Protein AF-0000000070221608 (afdb_homodimer)

Structure (mmCIF, N/CA/C/O backbone):
data_AF-0000000070221608-model_v1
#
loop_
_entity.id
_entity.type
_entity.pdbx_description
1 polymer 'Cyclin-Y-like protein 1'
#
loop_
_atom_site.group_PDB
_atom_site.id
_atom_site.type_symbol
_atom_site.label_atom_id
_atom_site.label_alt_id
_atom_site.label_comp_id
_atom_site.label_asym_id
_atom_site.label_entity_id
_atom_site.label_seq_id
_atom_site.pdbx_PDB_ins_code
_atom_site.Cartn_x
_atom_site.C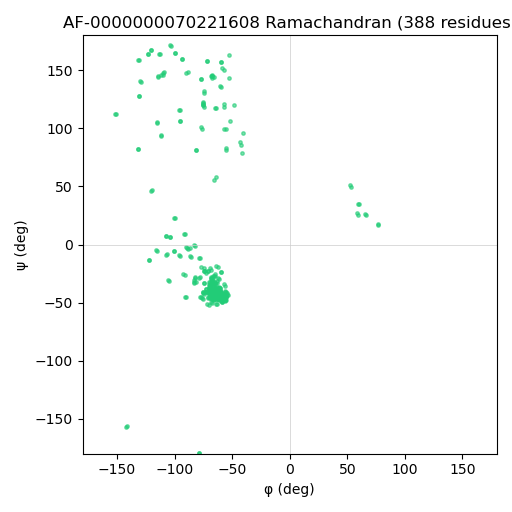artn_y
_atom_site.Cartn_z
_atom_site.occupancy
_atom_site.B_iso_or_equiv
_atom_site.auth_seq_id
_atom_site.auth_comp_id
_atom_site.auth_asym_id
_atom_site.auth_atom_id
_atom_site.pdbx_PDB_model_num
ATOM 1 N N . MET A 1 1 ? 26.203 -5.902 12.68 1 24.39 1 MET A N 1
ATOM 2 C CA . MET A 1 1 ? 25.406 -6.918 13.367 1 24.39 1 MET A CA 1
ATOM 3 C C . MET A 1 1 ? 23.922 -6.664 13.18 1 24.39 1 MET A C 1
ATOM 5 O O . MET A 1 1 ? 23.125 -7.605 13.109 1 24.39 1 MET A O 1
ATOM 9 N N . ILE A 1 2 ? 23.406 -5.32 13.18 1 31.11 2 ILE A N 1
ATOM 10 C CA . ILE A 1 2 ? 22.031 -4.82 13.047 1 31.11 2 ILE A CA 1
ATOM 11 C C . ILE A 1 2 ? 21.5 -5.133 11.656 1 31.11 2 ILE A C 1
ATOM 13 O O . ILE A 1 2 ? 20.344 -5.504 11.5 1 31.11 2 ILE A O 1
ATOM 17 N N . PHE A 1 3 ? 22.406 -5.137 10.742 1 37.12 3 PHE A N 1
ATOM 18 C CA . PHE A 1 3 ? 22.078 -5.375 9.336 1 37.12 3 PHE A CA 1
ATOM 19 C C . PHE A 1 3 ? 21.75 -6.844 9.102 1 37.12 3 PHE A C 1
ATOM 21 O O . PHE A 1 3 ? 20.875 -7.168 8.297 1 37.12 3 PHE A O 1
ATOM 28 N N . LEU A 1 4 ? 22.562 -7.613 9.766 1 38.62 4 LEU A N 1
ATOM 29 C CA . LEU A 1 4 ? 22.344 -9.047 9.602 1 38.62 4 LEU A CA 1
ATOM 30 C C . LEU A 1 4 ? 20.984 -9.461 10.117 1 38.62 4 LEU A C 1
ATOM 32 O O . LEU A 1 4 ? 20.312 -10.312 9.523 1 38.62 4 LEU A O 1
ATOM 36 N N . ASP A 1 5 ? 20.578 -8.867 11.195 1 39.81 5 ASP A N 1
ATOM 37 C CA . ASP A 1 5 ? 19.281 -9.172 11.789 1 39.81 5 ASP A CA 1
ATOM 38 C C . ASP A 1 5 ? 18.141 -8.703 10.891 1 39.81 5 ASP A C 1
ATOM 40 O O . ASP A 1 5 ? 17.109 -9.367 10.797 1 39.81 5 ASP A O 1
ATOM 44 N N . ASP A 1 6 ? 18.469 -7.676 10.156 1 44.25 6 ASP A N 1
ATOM 45 C CA . ASP A 1 6 ? 17.484 -7.117 9.242 1 44.25 6 ASP A CA 1
ATOM 46 C C . ASP A 1 6 ? 17.266 -8.039 8.039 1 44.25 6 ASP A C 1
ATOM 48 O O . ASP A 1 6 ? 16.125 -8.234 7.609 1 44.25 6 ASP A O 1
ATOM 52 N N . ILE A 1 7 ? 18.375 -8.625 7.602 1 46.06 7 ILE A N 1
ATOM 53 C CA . ILE A 1 7 ? 18.281 -9.547 6.473 1 46.06 7 ILE A CA 1
ATOM 54 C C . ILE A 1 7 ? 17.547 -10.812 6.895 1 46.06 7 ILE A C 1
ATOM 56 O O . ILE A 1 7 ? 16.703 -11.328 6.156 1 46.06 7 ILE A O 1
ATOM 60 N N . THR A 1 8 ? 17.969 -11.281 8.094 1 45.56 8 THR A N 1
ATOM 61 C CA . THR A 1 8 ? 17.328 -12.492 8.602 1 45.56 8 THR A CA 1
ATOM 62 C C . THR A 1 8 ? 15.828 -12.266 8.797 1 45.56 8 THR A C 1
ATOM 64 O O . THR A 1 8 ? 15.016 -13.133 8.469 1 45.56 8 THR A O 1
ATOM 67 N N . LEU A 1 9 ? 15.555 -11.125 9.258 1 52.03 9 LEU A N 1
ATOM 68 C CA . LEU A 1 9 ? 14.148 -10.805 9.461 1 52.03 9 LEU A CA 1
ATOM 69 C C . LEU A 1 9 ? 13.422 -10.648 8.125 1 52.03 9 LEU A C 1
ATOM 71 O O . LEU A 1 9 ? 12.289 -11.094 7.977 1 52.03 9 LEU A O 1
ATOM 75 N N . SER A 1 10 ? 14.234 -10.109 7.219 1 61.41 10 SER A N 1
ATOM 76 C CA . SER A 1 10 ? 13.641 -9.961 5.895 1 61.41 10 SER A CA 1
ATOM 77 C C . SER A 1 10 ? 13.422 -11.32 5.234 1 61.41 10 SER A C 1
ATOM 79 O O . SER A 1 10 ? 12.375 -11.555 4.621 1 61.41 10 SER A O 1
ATOM 81 N N . GLN A 1 11 ? 14.422 -12.18 5.422 1 66 11 GLN A N 1
ATOM 82 C CA . GLN A 1 11 ? 14.312 -13.516 4.836 1 66 11 GLN A CA 1
ATOM 83 C C . GLN A 1 11 ? 13.18 -14.305 5.484 1 66 11 GLN A C 1
ATOM 85 O O . GLN A 1 11 ? 12.461 -15.047 4.805 1 66 11 GLN A O 1
ATOM 90 N N . ALA A 1 12 ? 13.109 -14.117 6.719 1 66 12 ALA A N 1
ATOM 91 C CA . ALA A 1 12 ? 12.031 -14.797 7.426 1 66 12 ALA A CA 1
ATOM 92 C C . ALA A 1 12 ? 10.664 -14.297 6.949 1 66 12 ALA A C 1
ATOM 94 O O . ALA A 1 12 ? 9.742 -15.094 6.746 1 66 12 ALA A O 1
ATOM 95 N N . ASN A 1 13 ? 10.688 -13.086 6.715 1 77.5 13 ASN A N 1
ATOM 96 C CA . ASN A 1 13 ? 9.438 -12.508 6.238 1 77.5 13 ASN A CA 1
ATOM 97 C C . ASN A 1 13 ? 9.078 -13.016 4.84 1 77.5 13 ASN A C 1
ATOM 99 O O . ASN A 1 13 ? 7.91 -13.258 4.543 1 77.5 13 ASN A O 1
ATOM 103 N N . ASP A 1 14 ? 10.172 -13.266 4.125 1 82.44 14 ASP A N 1
ATOM 104 C CA . ASP A 1 14 ? 9.953 -13.75 2.766 1 82.44 14 ASP A CA 1
ATOM 105 C C . ASP A 1 14 ? 9.414 -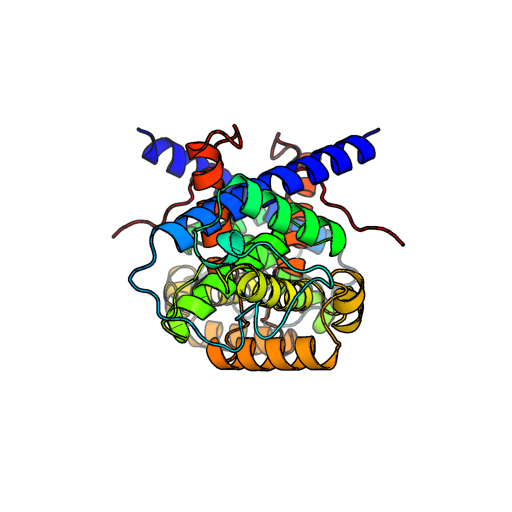15.18 2.77 1 82.44 14 ASP A C 1
ATOM 107 O O . ASP A 1 14 ? 8.531 -15.516 1.981 1 82.44 14 ASP A O 1
ATOM 111 N N . ARG A 1 15 ? 9.961 -16.016 3.65 1 86.38 15 ARG A N 1
ATOM 112 C CA . ARG A 1 15 ? 9.523 -17.391 3.744 1 86.38 15 ARG A CA 1
ATOM 113 C C . ARG A 1 15 ? 8.078 -17.484 4.234 1 86.38 15 ARG A C 1
ATOM 115 O O . ARG A 1 15 ? 7.285 -18.266 3.713 1 86.38 15 ARG A O 1
ATOM 122 N N . ILE A 1 16 ? 7.805 -16.688 5.156 1 87.69 16 ILE A N 1
ATOM 123 C CA . ILE A 1 16 ? 6.457 -16.656 5.715 1 87.69 16 ILE A CA 1
ATOM 124 C C . ILE A 1 16 ? 5.465 -16.203 4.652 1 87.69 16 ILE A C 1
ATOM 126 O O . ILE A 1 16 ? 4.375 -16.766 4.523 1 87.69 16 ILE A O 1
ATOM 130 N N . THR A 1 17 ? 5.879 -15.25 3.934 1 90.69 17 THR A N 1
ATOM 131 C CA . THR A 1 17 ? 5.027 -14.719 2.875 1 90.69 17 THR A CA 1
ATOM 132 C C . THR A 1 17 ? 4.762 -15.781 1.812 1 90.69 17 THR A C 1
ATOM 134 O O . THR A 1 17 ? 3.621 -15.961 1.38 1 90.69 17 THR A O 1
ATOM 137 N N . ALA A 1 18 ? 5.828 -16.438 1.413 1 94.56 18 ALA A N 1
ATOM 138 C CA . ALA A 1 18 ? 5.668 -17.484 0.411 1 94.56 18 ALA A CA 1
ATOM 139 C C . ALA A 1 18 ? 4.73 -18.594 0.908 1 94.56 18 ALA A C 1
ATOM 141 O O . ALA A 1 18 ? 3.9 -19.094 0.149 1 94.56 18 ALA A O 1
ATOM 142 N N . GLU A 1 19 ? 4.906 -18.891 2.131 1 94.25 19 GLU A N 1
ATOM 143 C CA . GLU A 1 19 ? 4.047 -19.906 2.73 1 94.25 19 GLU A CA 1
ATOM 144 C C . GLU A 1 19 ? 2.588 -19.453 2.74 1 94.25 19 GLU A C 1
ATOM 146 O O . GLU A 1 19 ? 1.693 -20.234 2.383 1 94.25 19 GLU A O 1
ATOM 151 N N . CYS A 1 20 ? 2.371 -18.281 3.107 1 94 20 CYS A N 1
ATOM 152 C CA . CYS A 1 20 ? 1.01 -17.766 3.182 1 94 20 CYS A CA 1
ATOM 153 C C . CYS A 1 20 ? 0.378 -17.688 1.797 1 94 20 CYS A C 1
ATOM 155 O O . CYS A 1 20 ? -0.783 -18.062 1.619 1 94 20 CYS A O 1
ATOM 157 N N . VAL A 1 21 ? 1.137 -17.234 0.879 1 96.62 21 VAL A N 1
ATOM 158 C CA . VAL A 1 21 ? 0.638 -17.125 -0.489 1 96.62 21 VAL A CA 1
ATOM 159 C C . VAL A 1 21 ? 0.315 -18.531 -1.021 1 96.62 21 VAL A C 1
ATOM 161 O O . VAL A 1 21 ? -0.694 -18.719 -1.704 1 96.62 21 VAL A O 1
ATOM 164 N N . SER A 1 22 ? 1.187 -19.5 -0.714 1 97.44 22 SER A N 1
ATOM 165 C CA . SER A 1 22 ? 0.958 -20.875 -1.176 1 97.44 22 SER A CA 1
ATOM 166 C C . SER A 1 22 ? -0.312 -21.453 -0.567 1 97.44 22 SER A C 1
ATOM 168 O O . SER A 1 22 ? -1.049 -22.188 -1.235 1 97.44 22 SER A O 1
ATOM 170 N N . ILE A 1 23 ? -0.532 -21.141 0.66 1 96.19 23 ILE A N 1
ATOM 171 C CA . ILE A 1 23 ? -1.744 -21.609 1.321 1 96.19 23 ILE A CA 1
ATOM 172 C C . ILE A 1 23 ? -2.969 -20.969 0.664 1 96.19 23 ILE A C 1
ATOM 174 O O . ILE A 1 23 ? -3.959 -21.656 0.395 1 96.19 23 ILE A O 1
ATOM 178 N N . ALA A 1 24 ? -2.896 -19.703 0.476 1 96.38 24 ALA A N 1
ATOM 179 C CA . ALA A 1 24 ? -3.994 -19 -0.193 1 96.38 24 ALA A CA 1
ATOM 180 C C . ALA A 1 24 ? -4.285 -19.625 -1.556 1 96.38 24 ALA A C 1
ATOM 182 O O . ALA A 1 24 ? -5.445 -19.859 -1.9 1 96.38 24 ALA A O 1
ATOM 183 N N . LEU A 1 25 ? -3.246 -19.891 -2.309 1 97.62 25 LEU A N 1
ATOM 184 C CA . LEU A 1 25 ? -3.393 -20.484 -3.637 1 97.62 25 LEU A CA 1
ATOM 185 C C . LEU A 1 25 ? -3.965 -21.891 -3.551 1 97.62 25 LEU A C 1
ATOM 187 O O . LEU A 1 25 ? -4.789 -22.281 -4.379 1 97.62 25 LEU A O 1
ATOM 191 N N . TYR A 1 26 ? -3.477 -22.609 -2.604 1 97.12 26 TYR A N 1
ATOM 192 C CA . TYR A 1 26 ? -3.975 -23.969 -2.393 1 97.12 26 TYR A CA 1
ATOM 193 C C . TYR A 1 26 ? -5.488 -23.969 -2.225 1 97.12 26 TYR A C 1
ATOM 195 O O . TYR A 1 26 ? -6.184 -24.781 -2.844 1 97.12 26 TYR A O 1
ATOM 203 N N . TYR A 1 27 ? -5.957 -23.047 -1.483 1 94.94 27 TYR A N 1
ATOM 204 C CA . TYR A 1 27 ? -7.395 -23 -1.224 1 94.94 27 TYR A CA 1
ATOM 205 C C . TYR A 1 27 ? -8.148 -22.484 -2.443 1 94.94 27 TYR A C 1
ATOM 207 O O . TYR A 1 27 ? -9.281 -22.891 -2.695 1 94.94 27 TYR A O 1
ATOM 215 N N . LEU A 1 28 ? -7.578 -21.609 -3.189 1 95.38 28 LEU A N 1
ATOM 216 C CA . LEU A 1 28 ? -8.195 -21.141 -4.426 1 95.38 28 LEU A CA 1
ATOM 217 C C . LEU A 1 28 ? -8.367 -22.281 -5.414 1 95.38 28 LEU A C 1
ATOM 219 O O . LEU A 1 28 ? -9.383 -22.359 -6.113 1 95.38 28 LEU A O 1
ATOM 223 N N . ILE A 1 29 ? -7.371 -23.156 -5.488 1 96.44 29 ILE A N 1
ATOM 224 C CA . ILE A 1 29 ? -7.406 -24.297 -6.398 1 96.44 29 ILE A CA 1
ATOM 225 C C . ILE A 1 29 ? -8.422 -25.312 -5.898 1 96.44 29 ILE A C 1
ATOM 227 O O . ILE A 1 29 ? -9.273 -25.781 -6.664 1 96.44 29 ILE A O 1
ATOM 231 N N . LYS A 1 30 ? -8.352 -25.562 -4.625 1 94.94 30 LYS A N 1
ATOM 232 C CA . LYS A 1 30 ? -9.164 -26.625 -4.027 1 94.94 30 LYS A CA 1
ATOM 233 C C . LYS A 1 30 ? -10.648 -26.25 -4.027 1 94.94 30 LYS A C 1
ATOM 235 O O . LYS A 1 30 ? -11.508 -27.109 -4.207 1 94.94 30 LYS A O 1
ATOM 240 N N . ASN A 1 31 ? -10.93 -24.969 -3.895 1 93.06 31 ASN A N 1
ATOM 241 C CA . ASN A 1 31 ? -12.305 -24.531 -3.738 1 93.06 31 ASN A CA 1
ATOM 242 C C . ASN A 1 31 ? -12.883 -24 -5.051 1 93.06 31 ASN A C 1
ATOM 244 O O . ASN A 1 31 ? -13.891 -23.297 -5.055 1 93.06 31 ASN A O 1
ATOM 248 N N . ARG A 1 32 ? -12.289 -24.438 -6.129 1 92 32 ARG A N 1
ATOM 249 C CA . ARG A 1 32 ? -12.781 -23.922 -7.406 1 92 32 ARG A CA 1
ATOM 250 C C . ARG A 1 32 ? -14.195 -24.422 -7.68 1 92 32 ARG A C 1
ATOM 252 O O . ARG A 1 32 ? -14.578 -25.516 -7.254 1 92 32 ARG A O 1
ATOM 259 N N . ASP A 1 33 ? -14.961 -23.594 -8.297 1 86.75 33 ASP A N 1
ATOM 260 C CA . ASP A 1 33 ? -16.375 -23.844 -8.555 1 86.75 33 ASP A CA 1
ATOM 261 C C . ASP A 1 33 ? -16.547 -24.922 -9.625 1 86.75 33 ASP A C 1
ATOM 263 O O . ASP A 1 33 ? -17.406 -25.812 -9.484 1 86.75 33 ASP A O 1
ATOM 267 N N . ALA A 1 34 ? -15.883 -24.734 -10.719 1 87.69 34 ALA A N 1
ATOM 268 C CA . ALA A 1 34 ? -15.953 -25.625 -11.875 1 87.69 34 ALA A CA 1
ATOM 269 C C . ALA A 1 34 ? -14.586 -25.766 -12.539 1 87.69 34 ALA A C 1
ATOM 271 O O . ALA A 1 34 ? -13.555 -25.719 -11.867 1 87.69 34 ALA A O 1
ATOM 272 N N . ASN A 1 35 ? -14.398 -26.062 -13.602 1 89.5 35 ASN A N 1
ATOM 273 C CA . ASN A 1 35 ? -13.18 -26.172 -14.398 1 89.5 35 ASN A CA 1
ATOM 274 C C . ASN A 1 35 ? -13.195 -25.25 -15.602 1 89.5 35 ASN A C 1
ATOM 276 O O . ASN A 1 35 ? -12.945 -25.672 -16.734 1 89.5 35 ASN A O 1
ATOM 280 N N . ARG A 1 36 ? -13.609 -23.984 -15.234 1 94.69 36 ARG A N 1
ATOM 281 C CA . ARG A 1 36 ? -13.539 -22.969 -16.266 1 94.69 36 ARG A CA 1
ATOM 282 C C . ARG A 1 36 ? -12.109 -22.484 -16.469 1 94.69 36 ARG A C 1
ATOM 284 O O . ARG A 1 36 ? -11.602 -21.672 -15.695 1 94.69 36 ARG A O 1
ATOM 291 N N . CYS A 1 37 ? -11.461 -22.969 -17.5 1 93.19 37 CYS A N 1
ATOM 292 C CA . CYS A 1 37 ? -10.047 -22.656 -17.688 1 93.19 37 CYS A CA 1
ATOM 293 C C . CYS A 1 37 ? -9.781 -22.203 -19.109 1 93.19 37 CYS A C 1
ATOM 295 O O . CYS A 1 37 ? -10.562 -22.484 -20.016 1 93.19 37 CYS A O 1
ATOM 297 N N . LEU A 1 38 ? -8.719 -21.516 -19.266 1 96 38 LEU A N 1
ATOM 298 C CA . LEU A 1 38 ? -8.359 -20.953 -20.562 1 96 38 LEU A CA 1
ATOM 299 C C . LEU A 1 38 ? -7.078 -21.594 -21.094 1 96 38 LEU A C 1
ATOM 301 O O . LEU A 1 38 ? -6.129 -21.812 -20.328 1 96 38 LEU A O 1
ATOM 305 N N . ASP A 1 39 ? -6.945 -21.812 -22.375 1 95.25 39 ASP A N 1
ATOM 306 C CA . ASP A 1 39 ? -5.844 -22.531 -22.984 1 95.25 39 ASP A CA 1
ATOM 307 C C . ASP A 1 39 ? -4.559 -21.703 -22.969 1 95.25 39 ASP A C 1
ATOM 309 O O . ASP A 1 39 ? -3.459 -22.266 -23.031 1 95.25 39 ASP A O 1
ATOM 313 N N . ILE A 1 40 ? -4.707 -20.469 -22.906 1 95.88 40 ILE A N 1
ATOM 314 C CA . ILE A 1 40 ? -3.525 -19.609 -22.906 1 95.88 40 ILE A CA 1
ATOM 315 C C . ILE A 1 40 ? -2.676 -19.906 -21.672 1 95.88 40 ILE A C 1
ATOM 317 O O . ILE A 1 40 ? -1.471 -19.641 -21.656 1 95.88 40 ILE A O 1
ATOM 321 N N . PHE A 1 41 ? -3.244 -20.516 -20.672 1 97 41 PHE A N 1
ATOM 322 C CA . PHE A 1 41 ? -2.523 -20.812 -19.438 1 97 41 PHE A CA 1
ATOM 323 C C . PHE A 1 41 ? -2.221 -22.297 -19.328 1 97 41 PHE A C 1
ATOM 325 O O . PHE A 1 41 ? -1.737 -22.766 -18.297 1 97 41 PHE A O 1
ATOM 332 N N . ASP A 1 42 ? -2.488 -23.047 -20.375 1 95.88 42 ASP A N 1
ATOM 333 C CA . ASP A 1 42 ? -2.248 -24.484 -20.375 1 95.88 42 ASP A CA 1
ATOM 334 C C . ASP A 1 42 ? -0.76 -24.781 -20.516 1 95.88 42 ASP A C 1
ATOM 336 O O . ASP A 1 42 ? -0.155 -24.5 -21.547 1 95.88 42 ASP A O 1
ATOM 340 N N . GLU A 1 43 ? -0.253 -25.438 -19.547 1 95.44 43 GLU A N 1
ATOM 341 C CA . GLU A 1 43 ? 1.184 -25.688 -19.531 1 95.44 43 GLU A CA 1
ATOM 342 C C . GLU A 1 43 ? 1.552 -26.812 -20.5 1 95.44 43 GLU A C 1
ATOM 344 O O . GLU A 1 43 ? 2.719 -26.953 -20.875 1 95.44 43 GLU A O 1
ATOM 349 N N . GLN A 1 44 ? 0.626 -27.594 -20.859 1 93.31 44 GLN A N 1
ATOM 350 C CA . GLN A 1 44 ? 0.886 -28.594 -21.891 1 93.31 44 GLN A CA 1
ATOM 351 C C . GLN A 1 44 ? 1.061 -27.938 -23.25 1 93.31 44 GLN A C 1
ATOM 353 O O . GLN A 1 44 ? 1.846 -28.422 -24.078 1 93.31 44 GLN A O 1
ATOM 358 N N . LEU A 1 45 ? 0.312 -26.891 -23.5 1 93.94 45 LEU A N 1
ATOM 359 C CA . LEU A 1 45 ? 0.4 -26.141 -24.75 1 93.94 45 LEU A CA 1
ATOM 360 C C . LEU A 1 45 ? 1.561 -25.156 -24.719 1 93.94 45 LEU A C 1
ATOM 362 O O . LEU A 1 45 ? 2.162 -24.859 -25.75 1 93.94 45 LEU A O 1
ATOM 366 N N . HIS A 1 46 ? 1.845 -24.641 -23.484 1 95.38 46 HIS A N 1
ATOM 367 C CA . HIS A 1 46 ? 2.891 -23.641 -23.266 1 95.38 46 HIS A CA 1
ATOM 368 C C . HIS A 1 46 ? 3.781 -24.031 -22.094 1 95.38 46 HIS A C 1
ATOM 370 O O . HIS A 1 46 ? 3.656 -23.469 -21 1 95.38 46 HIS A O 1
ATOM 376 N N . PRO A 1 47 ? 4.715 -24.875 -22.359 1 95.06 47 PRO A N 1
ATOM 377 C CA . PRO A 1 47 ? 5.512 -25.438 -21.266 1 95.06 47 PRO A CA 1
ATOM 378 C C . PRO A 1 47 ? 6.41 -24.391 -20.594 1 95.06 47 PRO A C 1
ATOM 380 O O . PRO A 1 47 ? 6.98 -23.547 -21.281 1 95.06 47 PRO A O 1
ATOM 383 N N . LEU A 1 48 ? 6.609 -24.531 -19.266 1 95.94 48 LEU A N 1
ATOM 384 C CA . LEU A 1 48 ? 7.504 -23.656 -18.516 1 95.94 48 LEU A CA 1
ATOM 385 C C . LEU A 1 48 ? 8.906 -24.25 -18.438 1 95.94 48 LEU A C 1
ATOM 387 O O . LEU A 1 48 ? 9.883 -23.516 -18.25 1 95.94 48 LEU A O 1
ATOM 391 N N . THR A 1 49 ? 8.992 -25.516 -18.547 1 92.69 49 THR A N 1
ATOM 392 C CA . THR A 1 49 ? 10.273 -26.219 -18.484 1 92.69 49 THR A CA 1
ATOM 393 C C . THR A 1 49 ? 10.492 -27.047 -19.75 1 92.69 49 THR A C 1
ATOM 395 O O . THR A 1 49 ? 9.539 -27.391 -20.453 1 92.69 49 THR A O 1
ATOM 398 N N . ARG A 1 50 ? 11.727 -27.453 -19.969 1 91.19 50 ARG A N 1
ATOM 399 C CA . ARG A 1 50 ? 12.062 -28.25 -21.141 1 91.19 50 ARG A CA 1
ATOM 400 C C . ARG A 1 50 ? 11.742 -29.734 -20.906 1 91.19 50 ARG A C 1
ATOM 402 O O . ARG A 1 50 ? 11.406 -30.453 -21.844 1 91.19 50 ARG A O 1
ATOM 409 N N . GLU A 1 51 ? 11.828 -30 -19.672 1 87.69 51 GLU A N 1
ATOM 410 C CA . GLU A 1 51 ? 11.57 -31.391 -19.344 1 87.69 51 GLU A CA 1
ATOM 411 C C . GLU A 1 51 ? 10.07 -31.703 -19.359 1 87.69 51 GLU A C 1
ATOM 413 O O . GLU A 1 51 ? 9.258 -30.875 -18.938 1 87.69 51 GLU A O 1
ATOM 418 N N . LYS A 1 52 ? 9.773 -32.906 -19.844 1 83.75 52 LYS A N 1
ATOM 419 C CA . LYS A 1 52 ? 8.375 -33.344 -19.828 1 83.75 52 LYS A CA 1
ATOM 420 C C . LYS A 1 52 ? 7.93 -33.719 -18.422 1 83.75 52 LYS A C 1
ATOM 422 O O . LYS A 1 52 ? 8.625 -34.438 -17.719 1 83.75 52 LYS A O 1
ATOM 427 N N . LEU A 1 53 ? 6.809 -33.156 -18.078 1 83.75 53 LEU A N 1
ATOM 428 C CA . LEU A 1 53 ? 6.25 -33.469 -16.766 1 83.75 53 LEU A CA 1
ATOM 429 C C . LEU A 1 53 ? 5.348 -34.688 -16.828 1 83.75 53 LEU A C 1
ATOM 431 O O . LEU A 1 53 ? 4.738 -34.969 -17.859 1 83.75 53 LEU A O 1
ATOM 435 N N . PRO A 1 54 ? 5.387 -35.344 -15.711 1 85 54 PRO A N 1
ATOM 436 C CA . PRO A 1 54 ? 4.465 -36.5 -15.656 1 85 54 PRO A CA 1
ATOM 437 C C . PRO A 1 54 ? 3.01 -36.094 -15.867 1 85 54 PRO A C 1
ATOM 439 O O . PRO A 1 54 ? 2.617 -34.969 -15.492 1 85 54 PRO A O 1
ATOM 442 N N . GLU A 1 55 ? 2.246 -37.031 -16.406 1 84 55 GLU A N 1
ATOM 443 C CA . GLU A 1 55 ? 0.846 -36.75 -16.719 1 84 55 GLU A CA 1
ATOM 444 C C . GLU A 1 55 ? 0.045 -36.438 -15.469 1 84 55 GLU A C 1
ATOM 446 O O . GLU A 1 55 ? -0.903 -35.656 -15.508 1 84 55 GLU A O 1
ATOM 451 N N . GLU A 1 56 ? 0.416 -37.031 -14.375 1 83.81 56 GLU A N 1
ATOM 452 C CA . GLU A 1 56 ? -0.29 -36.844 -13.109 1 83.81 56 GLU A CA 1
ATOM 453 C C . GLU A 1 56 ? -0.289 -35.375 -12.68 1 83.81 56 GLU A C 1
ATOM 455 O O . GLU A 1 56 ? -1.233 -34.906 -12.039 1 83.81 56 GLU A O 1
ATOM 460 N N . TYR A 1 57 ? 0.669 -34.719 -13.18 1 81.69 57 TYR A N 1
ATOM 461 C CA . TYR A 1 57 ? 0.831 -33.281 -12.859 1 81.69 57 TYR A CA 1
ATOM 462 C C . TYR A 1 57 ? -0.284 -32.469 -13.477 1 81.69 57 TYR A C 1
ATOM 464 O O . TYR A 1 57 ? -0.648 -31.406 -12.953 1 81.69 57 TYR A O 1
ATOM 472 N N . PHE A 1 58 ? -0.876 -33 -14.453 1 83.56 58 PHE A N 1
ATOM 473 C CA . PHE A 1 58 ? -1.851 -32.219 -15.203 1 83.56 58 PHE A CA 1
ATOM 474 C C . PHE A 1 58 ? -3.27 -32.688 -14.898 1 83.56 58 PHE A C 1
ATOM 476 O O . PHE A 1 58 ? -4.238 -32.031 -15.273 1 83.56 58 PHE A O 1
ATOM 483 N N . GLU A 1 59 ? -3.375 -33.75 -14.195 1 87.19 59 GLU A N 1
ATOM 484 C CA . GLU A 1 59 ? -4.695 -34.344 -13.961 1 87.19 59 GLU A CA 1
ATOM 485 C C . GLU A 1 59 ? -5.164 -34.062 -12.539 1 87.19 59 GLU A C 1
ATOM 487 O O . GLU A 1 59 ? -6.363 -33.906 -12.289 1 87.19 59 GLU A O 1
ATOM 492 N N . LEU A 1 60 ? -4.227 -33.969 -11.672 1 92.5 60 LEU A N 1
ATOM 493 C CA . LEU A 1 60 ? -4.57 -33.875 -10.258 1 92.5 60 LEU A CA 1
ATOM 494 C C . LEU A 1 60 ? -4.277 -32.5 -9.711 1 92.5 60 LEU A C 1
ATOM 496 O O . LEU A 1 60 ? -3.316 -31.844 -10.141 1 92.5 60 LEU A O 1
ATOM 500 N N . ASP A 1 61 ? -5.094 -32.094 -8.766 1 95.12 61 ASP A N 1
ATOM 501 C CA . ASP A 1 61 ? -4.785 -30.875 -8.039 1 95.12 61 ASP A CA 1
ATOM 502 C C . ASP A 1 61 ? -3.436 -30.984 -7.336 1 95.12 61 ASP A C 1
ATOM 504 O O . ASP A 1 61 ? -3.115 -32.031 -6.75 1 95.12 61 ASP A O 1
ATOM 508 N N . PRO A 1 62 ? -2.678 -29.938 -7.449 1 95.62 62 PRO A N 1
ATOM 509 C CA . PRO A 1 62 ? -1.384 -29.969 -6.766 1 95.62 62 PRO A CA 1
ATOM 510 C C . PRO A 1 62 ? -1.521 -29.969 -5.246 1 95.62 62 PRO A C 1
ATOM 512 O O . PRO A 1 62 ? -2.414 -29.312 -4.703 1 95.62 62 PRO A O 1
ATOM 515 N N . GLU A 1 63 ? -0.581 -30.734 -4.645 1 95.38 63 GLU A N 1
ATOM 516 C CA . GLU A 1 63 ? -0.475 -30.656 -3.191 1 95.38 63 GLU A CA 1
ATOM 517 C C . GLU A 1 63 ? 0.128 -29.312 -2.754 1 95.38 63 GLU A C 1
ATOM 519 O O . GLU A 1 63 ? 0.844 -28.672 -3.521 1 95.38 63 GLU A O 1
ATOM 524 N N . HIS A 1 64 ? -0.153 -28.953 -1.512 1 95.88 64 HIS A N 1
ATOM 525 C CA . HIS A 1 64 ? 0.32 -27.688 -0.979 1 95.88 64 HIS A CA 1
ATOM 526 C C . HIS A 1 64 ? 1.832 -27.547 -1.126 1 95.88 64 HIS A C 1
ATOM 528 O O .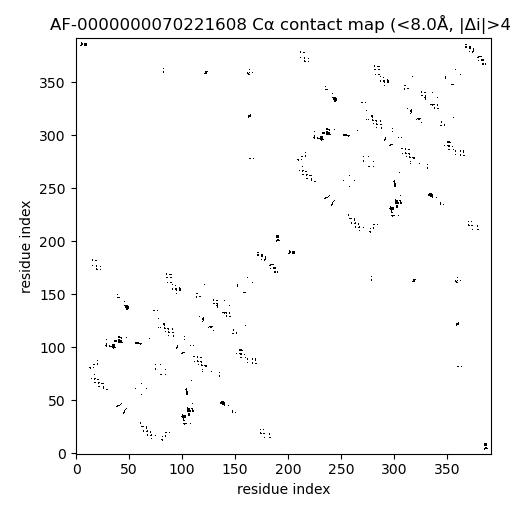 HIS A 1 64 ? 2.336 -26.484 -1.479 1 95.88 64 HIS A O 1
ATOM 534 N N . MET A 1 65 ? 2.498 -28.578 -0.87 1 96.38 65 MET A N 1
ATOM 535 C CA . MET A 1 65 ? 3.959 -28.547 -0.904 1 96.38 65 MET A CA 1
ATOM 536 C C . MET A 1 65 ? 4.461 -28.203 -2.301 1 96.38 65 MET A C 1
ATOM 538 O O . MET A 1 65 ? 5.461 -27.484 -2.449 1 96.38 65 MET A O 1
ATOM 542 N N . HIS A 1 66 ? 3.84 -28.719 -3.303 1 95.5 66 HIS A N 1
ATOM 543 C CA . HIS A 1 66 ? 4.211 -28.422 -4.684 1 95.5 66 HIS A CA 1
ATOM 544 C C . HIS A 1 66 ? 3.965 -26.953 -5.02 1 95.5 66 HIS A C 1
ATOM 546 O O . HIS A 1 66 ? 4.77 -26.328 -5.715 1 95.5 66 HIS A O 1
ATOM 552 N N . ILE A 1 67 ? 2.885 -26.484 -4.504 1 97.75 67 ILE A N 1
ATOM 553 C CA . ILE A 1 67 ? 2.555 -25.078 -4.707 1 97.75 67 ILE A CA 1
ATOM 554 C C . ILE A 1 67 ? 3.586 -24.203 -4.008 1 97.75 67 ILE A C 1
ATOM 556 O O . ILE A 1 67 ? 4.094 -23.234 -4.594 1 97.75 67 ILE A O 1
ATOM 560 N N . TYR A 1 68 ? 3.906 -24.516 -2.811 1 97.56 68 TYR A N 1
ATOM 561 C CA . TYR A 1 68 ? 4.879 -23.766 -2.025 1 97.56 68 TYR A CA 1
ATOM 562 C C . TYR A 1 68 ? 6.23 -23.719 -2.729 1 97.56 68 TYR A C 1
ATOM 564 O O . TYR A 1 68 ? 6.855 -22.656 -2.812 1 97.56 68 TYR A O 1
ATOM 572 N N . LYS A 1 69 ? 6.66 -24.766 -3.221 1 97.31 69 LYS A N 1
ATOM 573 C CA . LYS A 1 69 ? 7.961 -24.844 -3.881 1 97.31 69 LYS A CA 1
ATOM 574 C C . LYS A 1 69 ? 8.008 -23.938 -5.105 1 97.31 69 LYS A C 1
ATOM 576 O O . LYS A 1 69 ? 9 -23.234 -5.336 1 97.31 69 LYS A O 1
ATOM 581 N N . PHE A 1 70 ? 6.996 -24.016 -5.852 1 97.56 70 PHE A N 1
ATOM 582 C CA . PHE A 1 70 ? 6.934 -23.188 -7.043 1 97.56 70 PHE A CA 1
ATOM 583 C C . PHE A 1 70 ? 6.949 -21.703 -6.668 1 97.56 70 PHE A C 1
ATOM 585 O O . PHE A 1 70 ? 7.707 -20.922 -7.242 1 97.56 70 PHE A O 1
ATOM 592 N N . ILE A 1 71 ? 6.129 -21.375 -5.707 1 98.19 71 ILE A N 1
ATOM 593 C CA . ILE A 1 71 ? 5.996 -20 -5.266 1 98.19 71 ILE A CA 1
ATOM 594 C C . ILE A 1 71 ? 7.32 -19.516 -4.672 1 98.19 71 ILE A C 1
ATOM 596 O O . ILE A 1 71 ? 7.84 -18.469 -5.059 1 98.19 71 ILE A O 1
ATOM 600 N N . ALA A 1 72 ? 7.82 -20.266 -3.785 1 96.94 72 ALA A N 1
ATOM 601 C CA . ALA A 1 72 ? 9.039 -19.891 -3.082 1 96.94 72 ALA A CA 1
ATOM 602 C C . ALA A 1 72 ? 10.211 -19.734 -4.051 1 96.94 72 ALA A C 1
ATOM 604 O O . ALA A 1 72 ? 10.977 -18.781 -3.969 1 96.94 72 ALA A O 1
ATOM 605 N N . SER A 1 73 ? 10.32 -20.656 -4.961 1 97.19 73 SER A N 1
ATOM 606 C CA . SER A 1 73 ? 11.422 -20.609 -5.918 1 97.19 73 SER A CA 1
ATOM 607 C C . SER A 1 73 ? 11.281 -19.422 -6.863 1 97.19 73 SER A C 1
ATOM 609 O O . SER A 1 73 ? 12.266 -18.781 -7.215 1 97.19 73 SER A O 1
ATOM 611 N N . THR A 1 74 ? 10.109 -19.172 -7.289 1 97.75 74 THR A N 1
ATOM 612 C CA . THR A 1 74 ? 9.875 -18.078 -8.211 1 97.75 74 THR A CA 1
ATOM 613 C C . THR A 1 74 ? 10.102 -16.734 -7.52 1 97.75 74 THR A C 1
ATOM 615 O O . THR A 1 74 ? 10.719 -15.828 -8.086 1 97.75 74 THR A O 1
ATOM 618 N N . PHE A 1 75 ? 9.586 -16.594 -6.289 1 96.75 75 PHE A N 1
ATOM 619 C CA . PHE A 1 75 ? 9.82 -15.367 -5.531 1 96.75 75 PHE A CA 1
ATOM 620 C C . PHE A 1 75 ? 11.312 -15.141 -5.316 1 96.75 75 PHE A C 1
ATOM 622 O O . PHE A 1 75 ? 11.789 -14.008 -5.438 1 96.75 75 PHE A O 1
ATOM 629 N N . ASN A 1 76 ? 11.984 -16.172 -5.031 1 95.25 76 ASN A N 1
ATOM 630 C CA . ASN A 1 76 ? 13.43 -16.062 -4.828 1 95.25 76 ASN A CA 1
ATOM 631 C C . ASN A 1 76 ? 14.148 -15.656 -6.109 1 95.25 76 ASN A C 1
ATOM 633 O O . ASN A 1 76 ? 14.992 -14.758 -6.09 1 95.25 76 ASN A O 1
ATOM 637 N N . ALA A 1 77 ? 13.812 -16.25 -7.164 1 96.19 77 ALA A N 1
ATOM 638 C CA . ALA A 1 77 ? 14.469 -15.992 -8.445 1 96.19 77 ALA A CA 1
ATOM 639 C C . ALA A 1 77 ? 14.172 -14.578 -8.938 1 96.19 77 ALA A C 1
ATOM 641 O O . ALA A 1 77 ? 15.008 -13.969 -9.609 1 96.19 77 ALA A O 1
ATOM 642 N N . THR A 1 78 ? 13.062 -14.078 -8.602 1 96.06 78 THR A N 1
ATOM 643 C CA . THR A 1 78 ? 12.672 -12.742 -9.055 1 96.06 78 THR A CA 1
ATOM 644 C C . THR A 1 78 ? 13.008 -11.695 -7.996 1 96.06 78 THR A C 1
ATOM 646 O O . THR A 1 78 ? 12.844 -10.5 -8.227 1 96.06 78 THR A O 1
ATOM 649 N N . TRP A 1 79 ? 13.367 -12.102 -6.898 1 93.44 79 TRP A N 1
ATOM 650 C CA . TRP A 1 79 ? 13.648 -11.211 -5.781 1 93.44 79 TRP A CA 1
ATOM 651 C C . TRP A 1 79 ? 12.422 -10.383 -5.418 1 93.44 79 TRP A C 1
ATOM 653 O O . TRP A 1 79 ? 12.531 -9.18 -5.16 1 93.44 79 TRP A O 1
ATOM 663 N N . LEU A 1 80 ? 11.266 -11.008 -5.559 1 94.12 80 LEU A N 1
ATOM 664 C CA . LEU A 1 80 ? 10.023 -10.32 -5.23 1 94.12 80 LEU A CA 1
ATOM 665 C C . LEU A 1 80 ? 9.836 -10.219 -3.721 1 94.12 80 LEU A C 1
ATOM 667 O O . LEU A 1 80 ? 9.781 -11.242 -3.033 1 94.12 80 LEU A O 1
ATOM 671 N N . PRO A 1 81 ? 9.703 -9.031 -3.182 1 91.88 81 PRO A N 1
ATOM 672 C CA . PRO A 1 81 ? 9.523 -8.898 -1.734 1 91.88 81 PRO A CA 1
ATOM 673 C C . PRO A 1 81 ? 8.102 -9.203 -1.284 1 91.88 81 PRO A C 1
ATOM 675 O O . PRO A 1 81 ? 7.238 -9.508 -2.111 1 91.88 81 PRO A O 1
ATOM 678 N N . THR A 1 82 ? 7.891 -9.094 -0.052 1 91.06 82 THR A N 1
ATOM 679 C CA . THR A 1 82 ? 6.598 -9.352 0.57 1 91.06 82 THR A CA 1
ATOM 680 C C . THR A 1 82 ? 5.508 -8.5 -0.065 1 91.06 82 THR A C 1
ATOM 682 O O . THR A 1 82 ? 4.41 -8.984 -0.339 1 91.06 82 THR A O 1
ATOM 685 N N . GLU A 1 83 ? 5.797 -7.199 -0.295 1 91.31 83 GLU A N 1
ATOM 686 C CA . GLU A 1 83 ? 4.836 -6.273 -0.888 1 91.31 83 GLU A CA 1
ATOM 687 C C . GLU A 1 83 ? 4.406 -6.738 -2.277 1 91.31 83 GLU A C 1
ATOM 689 O O . GLU A 1 83 ? 3.217 -6.734 -2.6 1 91.31 83 GLU A O 1
ATOM 694 N N . GLY A 1 84 ? 5.391 -7.164 -3.01 1 95.44 84 GLY A N 1
ATOM 695 C CA . GLY A 1 84 ? 5.086 -7.672 -4.336 1 95.44 84 GLY A CA 1
ATOM 696 C C . GLY A 1 84 ? 4.281 -8.961 -4.312 1 95.44 84 GLY A C 1
ATOM 697 O O . GLY A 1 84 ? 3.439 -9.188 -5.18 1 95.44 84 GLY A O 1
ATOM 698 N N . ALA A 1 85 ? 4.562 -9.797 -3.318 1 95.81 85 ALA A N 1
ATOM 699 C CA . ALA A 1 85 ? 3.818 -11.047 -3.152 1 95.81 85 ALA A CA 1
ATOM 700 C C . ALA A 1 85 ? 2.338 -10.773 -2.896 1 95.81 85 ALA A C 1
ATOM 702 O O . ALA A 1 85 ? 1.471 -11.477 -3.418 1 95.81 85 ALA A O 1
ATOM 703 N N . ILE A 1 86 ? 2.084 -9.773 -2.135 1 95.38 86 ILE A N 1
ATOM 704 C CA . ILE A 1 86 ? 0.708 -9.391 -1.835 1 95.38 86 ILE A CA 1
ATOM 705 C C . ILE A 1 86 ? 0.024 -8.891 -3.104 1 95.38 86 ILE A C 1
ATOM 707 O O . ILE A 1 86 ? -1.123 -9.25 -3.383 1 95.38 86 ILE A O 1
ATOM 711 N N . ILE A 1 87 ? 0.73 -8.125 -3.848 1 97.75 87 ILE A N 1
ATOM 712 C CA . ILE A 1 87 ? 0.205 -7.625 -5.113 1 97.75 87 ILE A CA 1
ATOM 713 C C . ILE A 1 87 ? -0.121 -8.797 -6.039 1 97.75 87 ILE A C 1
ATOM 715 O O . ILE A 1 87 ? -1.119 -8.766 -6.762 1 97.75 87 ILE A O 1
ATOM 719 N N . THR A 1 88 ? 0.699 -9.82 -6.004 1 98.25 88 THR A N 1
ATOM 720 C CA . THR A 1 88 ? 0.462 -11.023 -6.793 1 98.25 88 THR A CA 1
ATOM 721 C C . THR A 1 88 ? -0.912 -11.617 -6.484 1 98.25 88 THR A C 1
ATOM 723 O O . THR A 1 88 ? -1.656 -11.977 -7.395 1 98.25 88 THR A O 1
ATOM 726 N N . LEU A 1 89 ? -1.264 -11.648 -5.246 1 97.88 89 LEU A N 1
ATOM 727 C CA . LEU A 1 89 ? -2.553 -12.195 -4.836 1 97.88 89 LEU A CA 1
ATOM 728 C C . LEU A 1 89 ? -3.697 -11.312 -5.316 1 97.88 89 LEU A C 1
ATOM 730 O O . LEU A 1 89 ? -4.754 -11.82 -5.711 1 97.88 89 LEU A O 1
ATOM 734 N N . VAL A 1 90 ? -3.486 -10.039 -5.27 1 97.94 90 VAL A N 1
ATOM 735 C CA . VAL A 1 90 ? -4.496 -9.102 -5.75 1 97.94 90 VAL A CA 1
ATOM 736 C C . VAL A 1 90 ? -4.785 -9.367 -7.227 1 97.94 90 VAL A C 1
ATOM 738 O O . VAL A 1 90 ? -5.945 -9.492 -7.625 1 97.94 90 VAL A O 1
ATOM 741 N N . PHE A 1 91 ? -3.738 -9.516 -7.973 1 98.62 91 PHE A N 1
ATOM 742 C CA . PHE A 1 91 ? -3.896 -9.703 -9.414 1 98.62 91 PHE A CA 1
ATOM 743 C C . PHE A 1 91 ? -4.5 -11.062 -9.719 1 98.62 91 PHE A C 1
ATOM 745 O O . PHE A 1 91 ? -5.301 -11.203 -10.648 1 98.62 91 PHE A O 1
ATOM 752 N N . LEU A 1 92 ? -4.113 -12.047 -8.977 1 98.19 92 LEU A N 1
ATOM 753 C CA . LEU A 1 92 ? -4.68 -13.375 -9.148 1 98.19 92 LEU A CA 1
ATOM 754 C C . LEU A 1 92 ? -6.191 -13.352 -8.938 1 98.19 92 LEU A C 1
ATOM 756 O O . LEU A 1 92 ? -6.945 -13.898 -9.75 1 98.19 92 LEU A O 1
ATOM 760 N N . GLU A 1 93 ? -6.617 -12.711 -7.953 1 97.25 93 GLU A N 1
ATOM 761 C CA . GLU A 1 93 ? -8.047 -12.648 -7.652 1 97.25 93 GLU A CA 1
ATOM 762 C C . GLU A 1 93 ? -8.797 -11.836 -8.695 1 97.25 93 GLU A C 1
ATOM 764 O O . GLU A 1 93 ? -9.93 -12.156 -9.047 1 97.25 93 GLU A O 1
ATOM 769 N N . ARG A 1 94 ? -8.172 -10.734 -9.102 1 98.06 94 ARG A N 1
ATOM 770 C CA . ARG A 1 94 ? -8.797 -9.938 -10.148 1 98.06 94 ARG A CA 1
ATOM 771 C C . ARG A 1 94 ? -8.992 -10.758 -11.422 1 98.06 94 ARG A C 1
ATOM 773 O O . ARG A 1 94 ? -10.039 -10.68 -12.062 1 98.06 94 ARG A O 1
ATOM 780 N N . LEU A 1 95 ? -7.945 -11.547 -11.75 1 98.44 95 LEU A N 1
ATOM 781 C CA . LEU A 1 95 ? -8.039 -12.391 -12.938 1 98.44 95 LEU A CA 1
ATOM 782 C C . LEU A 1 95 ? -9.211 -13.367 -12.812 1 98.44 95 LEU A C 1
ATOM 784 O O . LEU A 1 95 ? -10.031 -13.477 -13.734 1 98.44 95 LEU A O 1
ATOM 788 N N . LEU A 1 96 ? -9.305 -14.031 -11.695 1 97.69 96 LEU A N 1
ATOM 789 C CA . LEU A 1 96 ? -10.32 -15.047 -11.492 1 97.69 96 LEU A CA 1
ATOM 790 C C . LEU A 1 96 ? -11.719 -14.43 -11.5 1 97.69 96 LEU A C 1
ATOM 792 O O . LEU A 1 96 ? -12.656 -15.016 -12.039 1 97.69 96 LEU A O 1
ATOM 796 N N . SER A 1 97 ? -11.82 -13.25 -10.93 1 96.81 97 SER A N 1
ATOM 797 C CA . SER A 1 97 ? -13.117 -12.594 -10.797 1 96.81 97 SER A CA 1
ATOM 798 C C . SER A 1 97 ? -13.57 -12 -12.125 1 96.81 97 SER A C 1
ATOM 800 O O . SER A 1 97 ? -14.719 -12.18 -12.531 1 96.81 97 SER A O 1
ATOM 802 N N . TYR A 1 98 ? -12.656 -11.297 -12.805 1 97.81 98 TYR A N 1
ATOM 803 C CA . TYR A 1 98 ? -13.031 -10.586 -14.023 1 97.81 98 TYR A CA 1
ATOM 804 C C . TYR A 1 98 ? -13.211 -11.562 -15.188 1 97.81 98 TYR A C 1
ATOM 806 O O . TYR A 1 98 ? -14.125 -11.406 -16 1 97.81 98 TYR A O 1
ATOM 814 N N . ALA A 1 99 ? -12.32 -12.539 -15.273 1 97.38 99 ALA A N 1
ATOM 815 C CA . ALA A 1 99 ? -12.375 -13.492 -16.375 1 97.38 99 ALA A CA 1
ATOM 816 C C . ALA A 1 99 ? -13.328 -14.648 -16.047 1 97.38 99 ALA A C 1
ATOM 818 O O . ALA A 1 99 ? -13.68 -15.43 -16.938 1 97.38 99 ALA A O 1
ATOM 819 N N . GLU A 1 100 ? -13.781 -14.734 -14.758 1 96.56 100 GLU A N 1
ATOM 820 C CA . GLU A 1 100 ? -14.664 -15.805 -14.305 1 96.56 100 GLU A CA 1
ATOM 821 C C . GLU A 1 100 ? -14.086 -17.172 -14.633 1 96.56 100 GLU A C 1
ATOM 823 O O . GLU A 1 100 ? -14.758 -18.016 -15.242 1 96.56 100 GLU A O 1
ATOM 828 N N . ILE A 1 101 ? -12.883 -17.375 -14.297 1 97.44 101 ILE A N 1
ATOM 829 C CA . ILE A 1 101 ? -12.211 -18.641 -14.555 1 97.44 101 ILE A CA 1
ATOM 830 C C . ILE A 1 101 ? -11.75 -19.266 -13.242 1 97.44 101 ILE A C 1
ATOM 832 O O . ILE A 1 101 ? -11.742 -18.594 -12.203 1 97.44 101 ILE A O 1
ATOM 836 N N . ASP A 1 102 ? -11.359 -20.531 -13.328 1 96.94 102 ASP A N 1
ATOM 837 C CA . ASP A 1 102 ? -10.812 -21.281 -12.211 1 96.94 102 ASP A CA 1
ATOM 838 C C . ASP A 1 102 ? -9.336 -21.625 -12.445 1 96.94 102 ASP A C 1
ATOM 840 O O . ASP A 1 102 ? -8.836 -21.469 -13.562 1 96.94 102 ASP A O 1
ATOM 844 N N . ILE A 1 103 ? -8.758 -21.984 -11.359 1 97.06 103 ILE A N 1
ATOM 845 C CA . ILE A 1 103 ? -7.383 -22.453 -11.477 1 97.06 103 ILE A CA 1
ATOM 846 C C . ILE A 1 103 ? -7.355 -23.969 -11.586 1 97.06 103 ILE A C 1
ATOM 848 O O . ILE A 1 103 ? -7.434 -24.672 -10.578 1 97.06 103 ILE A O 1
ATOM 852 N N . CYS A 1 104 ? -7.09 -24.438 -12.766 1 95.31 104 CYS A N 1
ATOM 853 C CA . CYS A 1 104 ? -7.09 -25.875 -13.039 1 95.31 104 CYS A CA 1
ATOM 854 C C . CYS A 1 104 ? -5.688 -26.453 -12.898 1 95.31 104 CYS A C 1
ATOM 856 O O . CYS A 1 104 ? -4.699 -25.719 -12.977 1 95.31 104 CYS A O 1
ATOM 858 N N . PRO A 1 105 ? -5.57 -27.734 -12.711 1 93.5 105 PRO A N 1
ATOM 859 C CA . PRO A 1 105 ? -4.285 -28.375 -12.453 1 93.5 105 PRO A CA 1
ATOM 860 C C . PRO A 1 105 ? -3.25 -28.094 -13.539 1 93.5 105 PRO A C 1
ATOM 862 O O . PRO A 1 105 ? -2.068 -27.906 -13.234 1 93.5 105 PRO A O 1
ATOM 865 N N . THR A 1 106 ? -3.627 -28 -14.797 1 93.44 106 THR A N 1
ATOM 866 C CA . THR A 1 106 ? -2.676 -27.828 -15.883 1 93.44 106 THR A CA 1
ATOM 867 C C . THR A 1 106 ? -2.359 -26.344 -16.109 1 93.44 106 THR A C 1
ATOM 869 O O . THR A 1 106 ? -1.453 -26.016 -16.875 1 93.44 106 THR A O 1
ATOM 872 N N . LYS A 1 107 ? -3.023 -25.5 -15.352 1 96.38 107 LYS A N 1
ATOM 873 C CA . LYS A 1 107 ? -2.975 -24.094 -15.719 1 96.38 107 LYS A CA 1
ATOM 874 C C . LYS A 1 107 ? -2.422 -23.234 -14.578 1 96.38 107 LYS A C 1
ATOM 876 O O . LYS A 1 107 ? -1.99 -22.109 -14.797 1 96.38 107 LYS A O 1
ATOM 881 N N . TRP A 1 108 ? -2.33 -23.766 -13.391 1 97.31 108 TRP A N 1
ATOM 882 C CA . TRP A 1 108 ? -2.143 -22.938 -12.203 1 97.31 108 TRP A CA 1
ATOM 883 C C . TRP A 1 108 ? -0.77 -22.281 -12.211 1 97.31 108 TRP A C 1
ATOM 885 O O . TRP A 1 108 ? -0.638 -21.109 -11.836 1 97.31 108 TRP A O 1
ATOM 895 N N . ARG A 1 109 ? 0.276 -23 -12.672 1 97.31 109 ARG A N 1
ATOM 896 C CA . ARG A 1 109 ? 1.608 -22.406 -12.633 1 97.31 109 ARG A CA 1
ATOM 897 C C . ARG A 1 109 ? 1.703 -21.219 -13.594 1 97.31 109 ARG A C 1
ATOM 899 O O . ARG A 1 109 ? 2.305 -20.188 -13.258 1 97.31 109 ARG A O 1
ATOM 906 N N . ARG A 1 110 ? 1.117 -21.328 -14.719 1 98 110 ARG A N 1
ATOM 907 C CA . ARG A 1 110 ? 1.148 -20.25 -15.703 1 98 110 ARG A CA 1
ATOM 908 C C . ARG A 1 110 ? 0.335 -19.047 -15.219 1 98 110 ARG A C 1
ATOM 910 O O . ARG A 1 110 ? 0.725 -17.906 -15.438 1 98 110 ARG A O 1
ATOM 917 N N . ILE A 1 111 ? -0.781 -19.359 -14.633 1 98.44 111 ILE A N 1
ATOM 918 C CA . ILE A 1 111 ? -1.617 -18.297 -14.078 1 98.44 111 ILE A CA 1
ATOM 919 C C . ILE A 1 111 ? -0.844 -17.531 -13 1 98.44 111 ILE A C 1
ATOM 921 O O . ILE A 1 111 ? -0.796 -16.312 -13.016 1 98.44 111 ILE A O 1
ATOM 925 N N . VAL A 1 112 ? -0.226 -18.281 -12.133 1 98.62 112 VAL A N 1
ATOM 926 C CA . VAL A 1 112 ? 0.542 -17.688 -11.055 1 98.62 112 VAL A CA 1
ATOM 927 C C . VAL A 1 112 ? 1.715 -16.891 -11.625 1 98.62 112 VAL A C 1
ATOM 929 O O . VAL A 1 112 ? 2 -15.781 -11.18 1 98.62 112 VAL A O 1
ATOM 932 N N . LEU A 1 113 ? 2.35 -17.438 -12.594 1 98.44 113 LEU A N 1
ATOM 933 C CA . LEU A 1 113 ? 3.467 -16.75 -13.234 1 98.44 113 LEU A CA 1
ATOM 934 C C . LEU A 1 113 ? 3.016 -15.422 -13.828 1 98.44 113 LEU A C 1
ATOM 936 O O . LEU A 1 113 ? 3.705 -14.414 -13.68 1 98.44 113 LEU A O 1
ATOM 940 N N . GLY A 1 114 ? 1.918 -15.422 -14.5 1 98.44 114 GLY A N 1
ATOM 941 C CA . GLY A 1 114 ? 1.38 -14.18 -15.039 1 98.44 114 GLY A CA 1
ATOM 942 C C . GLY A 1 114 ? 1.151 -13.117 -13.984 1 98.44 114 GLY A C 1
ATOM 943 O O . GLY A 1 114 ? 1.501 -11.953 -14.18 1 98.44 114 GLY A O 1
ATOM 944 N N . ALA A 1 115 ? 0.571 -13.531 -12.891 1 98.75 115 ALA A N 1
ATOM 945 C CA . ALA A 1 115 ? 0.33 -12.602 -11.789 1 98.75 115 ALA A CA 1
ATOM 946 C C . ALA A 1 115 ? 1.643 -12.062 -11.227 1 98.75 115 ALA A C 1
ATOM 948 O O . ALA A 1 115 ? 1.744 -10.883 -10.883 1 98.75 115 ALA A O 1
ATOM 949 N N . ILE A 1 116 ? 2.656 -12.938 -11.133 1 98.44 116 ILE A N 1
ATOM 950 C CA . ILE A 1 116 ? 3.953 -12.547 -10.586 1 98.44 116 ILE A CA 1
ATOM 951 C C . ILE A 1 116 ? 4.637 -11.562 -11.531 1 98.44 116 ILE A C 1
ATOM 953 O O . ILE A 1 116 ? 5.223 -10.57 -11.086 1 98.44 116 ILE A O 1
ATOM 957 N N . ILE A 1 117 ? 4.547 -11.797 -12.797 1 98.19 117 ILE A N 1
ATOM 958 C CA . ILE A 1 117 ? 5.148 -10.906 -13.789 1 98.19 117 ILE A CA 1
ATOM 959 C C . ILE A 1 117 ? 4.57 -9.5 -13.625 1 98.19 117 ILE A C 1
ATOM 961 O O . ILE A 1 117 ? 5.316 -8.523 -13.555 1 98.19 117 ILE A O 1
ATOM 965 N N . LEU A 1 118 ? 3.295 -9.414 -13.516 1 98.19 118 LEU A N 1
ATOM 966 C CA . LEU A 1 118 ? 2.639 -8.125 -13.375 1 98.19 118 LEU A CA 1
ATOM 967 C C . LEU A 1 118 ? 2.971 -7.488 -12.023 1 98.19 118 LEU A C 1
ATOM 969 O O . LEU A 1 118 ? 3.141 -6.27 -11.938 1 98.19 118 LEU A O 1
ATOM 973 N N . ALA A 1 119 ? 3.018 -8.297 -11 1 97.88 119 ALA A N 1
ATOM 974 C CA . ALA A 1 119 ? 3.355 -7.793 -9.672 1 97.88 119 ALA A CA 1
ATOM 975 C C . ALA A 1 119 ? 4.77 -7.219 -9.648 1 97.88 119 ALA A C 1
ATOM 977 O O . ALA A 1 119 ? 5.012 -6.18 -9.023 1 97.88 119 ALA A O 1
ATOM 978 N N . CYS A 1 120 ? 5.676 -7.887 -10.312 1 97 120 CYS A N 1
ATOM 979 C CA . CYS A 1 120 ? 7.043 -7.387 -10.398 1 97 120 CYS A CA 1
ATOM 980 C C . CYS A 1 120 ? 7.078 -6.016 -11.062 1 97 120 CYS A C 1
ATOM 982 O O . CYS A 1 120 ? 7.766 -5.109 -10.586 1 97 120 CYS A O 1
ATOM 984 N N . LYS A 1 121 ? 6.379 -5.816 -12.07 1 95.69 121 LYS A N 1
ATOM 985 C CA . LYS A 1 121 ? 6.344 -4.555 -12.805 1 95.69 121 LYS A CA 1
ATOM 986 C C . LYS A 1 121 ? 5.676 -3.459 -11.977 1 95.69 121 LYS A C 1
ATOM 988 O O . LYS A 1 121 ? 6.066 -2.291 -12.047 1 95.69 121 LYS A O 1
ATOM 993 N N . ASP A 1 122 ? 4.664 -3.846 -11.328 1 94.94 122 ASP A N 1
ATOM 994 C CA . ASP A 1 122 ? 3.961 -2.873 -10.492 1 94.94 122 ASP A CA 1
ATOM 995 C C . ASP A 1 122 ? 4.836 -2.412 -9.328 1 94.94 122 ASP A C 1
ATOM 997 O O . ASP A 1 122 ? 4.816 -1.236 -8.961 1 94.94 122 ASP A O 1
ATOM 1001 N N . TRP A 1 123 ? 5.496 -3.359 -8.75 1 92.81 123 TRP A N 1
ATOM 1002 C CA . TRP A 1 123 ? 6.352 -3.09 -7.598 1 92.81 123 TRP A CA 1
ATOM 1003 C C . TRP A 1 123 ? 7.562 -2.258 -8 1 92.81 123 TRP A C 1
ATOM 1005 O O . TRP A 1 123 ? 7.887 -1.262 -7.352 1 92.81 123 TRP A O 1
ATOM 1015 N N . ASP A 1 124 ? 8.203 -2.707 -9.023 1 91.12 124 ASP A N 1
ATOM 1016 C CA . ASP A 1 124 ? 9.398 -2.043 -9.539 1 91.12 124 ASP A CA 1
ATOM 1017 C C . ASP A 1 124 ? 9.555 -2.281 -11.039 1 91.12 124 ASP A C 1
ATOM 1019 O O . ASP A 1 124 ? 9.969 -3.361 -11.461 1 91.12 124 ASP A O 1
ATOM 1023 N N . ASP A 1 125 ? 9.398 -1.266 -11.742 1 86.44 125 ASP A N 1
ATOM 1024 C CA . ASP A 1 125 ? 9.375 -1.425 -13.195 1 86.44 125 ASP A CA 1
ATOM 1025 C C . ASP A 1 125 ? 10.781 -1.488 -13.773 1 86.44 125 ASP A C 1
ATOM 1027 O O . ASP A 1 125 ? 10.961 -1.704 -14.969 1 86.44 125 ASP A O 1
ATOM 1031 N N . GLU A 1 126 ? 11.727 -1.388 -13.039 1 88.06 126 GLU A N 1
ATOM 1032 C CA . GLU A 1 126 ? 13.078 -1.295 -13.578 1 88.06 126 GLU A CA 1
ATOM 1033 C C . GLU A 1 126 ? 13.922 -2.51 -13.188 1 88.06 126 GLU A C 1
ATOM 1035 O O . GLU A 1 126 ? 15.008 -2.715 -13.719 1 88.06 126 GLU A O 1
ATOM 1040 N N . THR A 1 127 ? 13.367 -3.336 -12.383 1 86.25 127 THR A N 1
ATOM 1041 C CA . THR A 1 127 ? 14.203 -4.391 -11.828 1 86.25 127 THR A CA 1
ATOM 1042 C C . THR A 1 127 ? 14.172 -5.633 -12.711 1 86.25 127 THR A C 1
ATOM 1044 O O . THR A 1 127 ? 15.211 -6.238 -12.977 1 86.25 127 THR A O 1
ATOM 1047 N N . LEU A 1 128 ? 12.992 -6.027 -13.141 1 92.81 128 LEU A N 1
ATOM 1048 C CA . LEU A 1 128 ? 12.891 -7.262 -13.922 1 92.81 128 LEU A CA 1
ATOM 1049 C C . LEU A 1 128 ? 12.078 -7.035 -15.195 1 92.81 128 LEU A C 1
ATOM 1051 O O . LEU A 1 128 ? 10.961 -6.516 -15.141 1 92.81 128 LEU A O 1
ATOM 1055 N N . TRP A 1 129 ? 12.711 -7.453 -16.344 1 95.12 129 TRP A N 1
ATOM 1056 C CA . TRP A 1 129 ? 12.016 -7.426 -17.625 1 95.12 129 TRP A CA 1
ATOM 1057 C C . TRP A 1 129 ? 11.562 -8.828 -18.031 1 95.12 129 TRP A C 1
ATOM 1059 O O . TRP A 1 129 ? 11.992 -9.82 -17.438 1 95.12 129 TRP A O 1
ATOM 1069 N N . ASN A 1 130 ? 10.789 -8.852 -19.047 1 96.56 130 ASN A N 1
ATOM 1070 C CA . ASN A 1 130 ? 10.219 -10.125 -19.469 1 96.56 130 ASN A CA 1
ATOM 1071 C C . ASN A 1 130 ? 11.305 -11.117 -19.891 1 96.56 130 ASN A C 1
ATOM 1073 O O . ASN A 1 130 ? 11.156 -12.32 -19.703 1 96.56 130 ASN A O 1
ATOM 1077 N N . VAL A 1 131 ? 12.422 -10.617 -20.375 1 96.62 131 VAL A N 1
ATOM 1078 C CA . VAL A 1 131 ? 13.492 -11.477 -20.859 1 96.62 131 VAL A CA 1
ATOM 1079 C C . VAL A 1 131 ? 14.078 -12.289 -19.703 1 96.62 131 VAL A C 1
ATOM 1081 O O . VAL A 1 131 ? 14.477 -13.438 -19.891 1 96.62 131 VAL A O 1
ATOM 1084 N N . GLU A 1 132 ? 14.117 -11.758 -18.531 1 97 132 GLU A N 1
ATOM 1085 C CA . GLU A 1 132 ? 14.68 -12.445 -17.375 1 97 132 GLU A CA 1
ATOM 1086 C C . GLU A 1 132 ? 13.852 -13.68 -17.016 1 97 132 GLU A C 1
ATOM 1088 O O . GLU A 1 132 ? 14.391 -14.672 -16.516 1 97 132 GLU A O 1
ATOM 1093 N N . PHE A 1 133 ? 12.617 -13.656 -17.344 1 97.44 133 PHE A N 1
ATOM 1094 C CA . PHE A 1 133 ? 11.758 -14.781 -17 1 97.44 133 PHE A CA 1
ATOM 1095 C C . PHE A 1 133 ? 12.055 -15.977 -17.906 1 97.44 133 PHE A C 1
ATOM 1097 O O . PHE A 1 133 ? 11.82 -17.125 -17.516 1 97.44 133 PHE A O 1
ATOM 1104 N N . CYS A 1 134 ? 12.609 -15.75 -19.047 1 96.5 134 CYS A N 1
ATOM 1105 C CA . CYS A 1 134 ? 13.016 -16.844 -19.938 1 96.5 134 CYS A CA 1
ATOM 1106 C C . CYS A 1 134 ? 14.227 -17.578 -19.359 1 96.5 134 CYS A C 1
ATOM 1108 O O . CYS A 1 134 ? 14.461 -18.734 -19.688 1 96.5 134 CYS A O 1
ATOM 1110 N N . TRP A 1 135 ? 14.953 -16.859 -18.5 1 95.56 135 TRP A N 1
ATOM 1111 C CA . TRP A 1 135 ? 16.094 -17.484 -17.859 1 95.56 135 TRP A CA 1
ATOM 1112 C C . TRP A 1 135 ? 15.664 -18.297 -16.641 1 95.56 135 TRP A C 1
ATOM 1114 O O . TRP A 1 135 ? 16.266 -19.328 -16.312 1 95.56 135 TRP A O 1
ATOM 1124 N N . ILE A 1 136 ? 14.648 -17.828 -16.016 1 96.75 136 ILE A N 1
ATOM 1125 C CA . ILE A 1 136 ? 14.141 -18.516 -14.836 1 96.75 136 ILE A CA 1
ATOM 1126 C C . ILE A 1 136 ? 13.383 -19.766 -15.258 1 96.75 136 ILE A C 1
ATOM 1128 O O . ILE A 1 136 ? 13.508 -20.828 -14.633 1 96.75 136 ILE A O 1
ATOM 1132 N N . PHE A 1 137 ? 12.641 -19.578 -16.281 1 96.94 137 PHE A N 1
ATOM 1133 C CA . PHE A 1 137 ? 11.875 -20.672 -16.844 1 96.94 137 PHE A CA 1
ATOM 1134 C C . PHE A 1 137 ? 12.344 -21 -18.25 1 96.94 137 PHE A C 1
ATOM 1136 O O . PHE A 1 137 ? 11.914 -20.375 -19.219 1 96.94 137 PHE A O 1
ATOM 1143 N N . LYS A 1 138 ? 13.047 -22.047 -18.422 1 95.06 138 LYS A N 1
ATOM 1144 C CA . LYS A 1 138 ? 13.805 -22.344 -19.625 1 95.06 138 LYS A CA 1
ATOM 1145 C C . LYS A 1 138 ? 12.891 -22.859 -20.734 1 95.06 138 LYS A C 1
ATOM 1147 O O . LYS A 1 138 ? 13.281 -22.922 -21.906 1 95.06 138 LYS A O 1
ATOM 1152 N N . GLY A 1 139 ? 11.695 -23.172 -20.391 1 95.06 139 GLY A N 1
ATOM 1153 C CA . GLY A 1 139 ? 10.766 -23.672 -21.391 1 95.06 139 GLY A CA 1
ATOM 1154 C C . GLY A 1 139 ? 9.977 -22.578 -22.078 1 95.06 139 GLY A C 1
ATOM 1155 O O . GLY A 1 139 ? 9.25 -22.844 -23.031 1 95.06 139 GLY A O 1
ATOM 1156 N N . VAL A 1 140 ? 10.188 -21.344 -21.641 1 96.25 140 VAL A N 1
ATOM 1157 C CA . VAL A 1 140 ? 9.359 -20.266 -22.172 1 96.25 140 VAL A CA 1
ATOM 1158 C C . VAL A 1 140 ? 10.203 -19.359 -23.062 1 96.25 140 VAL A C 1
ATOM 1160 O O . VAL A 1 140 ? 11.391 -19.156 -22.797 1 96.25 140 VAL A O 1
ATOM 1163 N N . THR A 1 141 ? 9.562 -18.844 -24.094 1 96.56 141 THR A N 1
ATOM 1164 C CA . THR A 1 141 ? 10.203 -17.828 -24.938 1 96.56 141 THR A CA 1
ATOM 1165 C C . THR A 1 141 ? 9.727 -16.438 -24.562 1 96.56 141 THR A C 1
ATOM 1167 O O . THR A 1 141 ? 8.734 -16.281 -23.844 1 96.56 141 THR A O 1
ATOM 1170 N N . LEU A 1 142 ? 10.469 -15.461 -25.031 1 97.69 142 LEU A N 1
ATOM 1171 C CA . LEU A 1 142 ? 10.078 -14.078 -24.781 1 97.69 142 LEU A CA 1
ATOM 1172 C C . LEU A 1 142 ? 8.719 -13.766 -25.391 1 97.69 142 LEU A C 1
ATOM 1174 O O . LEU A 1 142 ? 7.91 -13.055 -24.797 1 97.69 142 LEU A O 1
ATOM 1178 N N . GLU A 1 143 ? 8.508 -14.273 -26.562 1 97.75 143 GLU A N 1
ATOM 1179 C CA . GLU A 1 143 ? 7.227 -14.086 -27.25 1 97.75 143 GLU A CA 1
ATOM 1180 C C . GLU A 1 143 ? 6.082 -14.672 -26.422 1 97.75 143 GLU A C 1
ATOM 1182 O O . GLU A 1 143 ? 5.02 -14.062 -26.297 1 97.75 143 GLU A O 1
ATOM 1187 N N . ASP A 1 144 ? 6.324 -15.789 -25.922 1 97.75 144 ASP A N 1
ATOM 1188 C CA . ASP A 1 144 ? 5.324 -16.469 -25.094 1 97.75 144 ASP A CA 1
ATOM 1189 C C . ASP A 1 144 ? 5.008 -15.648 -23.844 1 97.75 144 ASP A C 1
ATOM 1191 O O . ASP A 1 144 ? 3.84 -15.477 -23.484 1 97.75 144 ASP A O 1
ATOM 1195 N N . ILE A 1 145 ? 6.023 -15.109 -23.203 1 97.94 145 ILE A N 1
ATOM 1196 C CA . ILE A 1 145 ? 5.852 -14.312 -22 1 97.94 145 ILE A CA 1
ATOM 1197 C C . ILE A 1 145 ? 5.086 -13.039 -22.328 1 97.94 145 ILE A C 1
ATOM 1199 O O . ILE A 1 145 ? 4.168 -12.648 -21.594 1 97.94 145 ILE A O 1
ATOM 1203 N N . ASN A 1 146 ? 5.422 -12.406 -23.391 1 97.81 146 ASN A N 1
ATOM 1204 C CA . ASN A 1 146 ? 4.754 -11.172 -23.812 1 97.81 146 ASN A CA 1
ATOM 1205 C C . ASN A 1 146 ? 3.275 -11.414 -24.109 1 97.81 146 ASN A C 1
ATOM 1207 O O . ASN A 1 146 ? 2.428 -10.594 -23.734 1 97.81 146 ASN A O 1
ATOM 1211 N N . GLU A 1 147 ? 3.068 -12.516 -24.734 1 97.5 147 GLU A N 1
ATOM 1212 C CA . GLU A 1 147 ? 1.689 -12.867 -25.062 1 97.5 147 GLU A CA 1
ATOM 1213 C C . GLU A 1 147 ? 0.885 -13.18 -23.812 1 97.5 147 GLU A C 1
ATOM 1215 O O . GLU A 1 147 ? -0.259 -12.742 -23.672 1 97.5 147 GLU A O 1
ATOM 1220 N N . SER A 1 148 ? 1.46 -13.953 -22.984 1 97.38 148 SER A N 1
ATOM 1221 C CA . SER A 1 148 ? 0.803 -14.297 -21.734 1 97.38 148 SER A CA 1
ATOM 1222 C C . SER A 1 148 ? 0.469 -13.047 -20.922 1 97.38 148 SER A C 1
ATOM 1224 O O . SER A 1 148 ? -0.633 -12.922 -20.391 1 97.38 148 SER A O 1
ATOM 1226 N N . GLU A 1 149 ? 1.44 -12.117 -20.828 1 97.88 149 GLU A N 1
ATOM 1227 C CA . GLU A 1 149 ? 1.25 -10.859 -20.109 1 97.88 149 GLU A CA 1
ATOM 1228 C C . GLU A 1 149 ? 0.119 -10.039 -20.719 1 97.88 149 GLU A C 1
ATOM 1230 O O . GLU A 1 149 ? -0.715 -9.492 -20 1 97.88 149 GLU A O 1
ATOM 1235 N N . ARG A 1 150 ? 0.087 -9.977 -22.047 1 98.06 150 ARG A N 1
ATOM 1236 C CA . ARG A 1 150 ? -0.958 -9.227 -22.734 1 98.06 150 ARG A CA 1
ATOM 1237 C C . ARG A 1 150 ? -2.336 -9.812 -22.438 1 98.06 150 ARG A C 1
ATOM 1239 O O . ARG A 1 150 ? -3.275 -9.07 -22.141 1 98.06 150 ARG A O 1
ATOM 1246 N N . HIS A 1 151 ? -2.467 -11.055 -22.516 1 97.88 151 HIS A N 1
ATOM 1247 C CA . HIS A 1 151 ? -3.74 -11.711 -22.25 1 97.88 151 HIS A CA 1
ATOM 1248 C C . HIS A 1 151 ? -4.152 -11.531 -20.797 1 97.88 151 HIS A C 1
ATOM 1250 O O . HIS A 1 151 ? -5.328 -11.305 -20.5 1 97.88 151 HIS A O 1
ATOM 1256 N N . PHE A 1 152 ? -3.209 -11.68 -19.922 1 98.5 152 PHE A N 1
ATOM 1257 C CA . PHE A 1 152 ? -3.482 -11.492 -18.5 1 98.5 152 PHE A CA 1
ATOM 1258 C C . PHE A 1 152 ? -4.062 -10.109 -18.234 1 98.5 152 PHE A C 1
ATOM 1260 O O . PHE A 1 152 ? -5.074 -9.977 -17.547 1 98.5 152 PHE A O 1
ATOM 1267 N N . LEU A 1 153 ? -3.416 -9.078 -18.797 1 98.56 153 LEU A N 1
ATOM 1268 C CA . LEU A 1 153 ? -3.859 -7.695 -18.656 1 98.56 153 LEU A CA 1
ATOM 1269 C C . LEU A 1 153 ? -5.266 -7.512 -19.219 1 98.56 153 LEU A C 1
ATOM 1271 O O . LEU A 1 153 ? -6.113 -6.879 -18.578 1 98.56 153 LEU A O 1
ATOM 1275 N N . ASP A 1 154 ? -5.477 -8.102 -20.344 1 98.44 154 ASP A N 1
ATOM 1276 C CA . ASP A 1 154 ? -6.785 -8.008 -20.969 1 98.44 154 ASP A CA 1
ATOM 1277 C C . ASP A 1 154 ? -7.863 -8.656 -20.109 1 98.44 154 ASP A C 1
ATOM 1279 O O . ASP A 1 154 ? -8.938 -8.078 -19.906 1 98.44 154 ASP A O 1
ATOM 1283 N N . LEU A 1 155 ? -7.574 -9.797 -19.578 1 98.31 155 LEU A N 1
ATOM 1284 C CA . LEU A 1 155 ? -8.531 -10.57 -18.797 1 98.31 155 LEU A CA 1
ATOM 1285 C C . LEU A 1 155 ? -8.836 -9.867 -17.469 1 98.31 155 LEU A C 1
ATOM 1287 O O . LEU A 1 155 ? -9.938 -10 -16.938 1 98.31 155 LEU A O 1
ATOM 1291 N N . MET A 1 156 ? -7.895 -9.109 -16.953 1 97.88 156 MET A N 1
ATOM 1292 C CA . MET A 1 156 ? -8.125 -8.344 -15.734 1 97.88 156 MET A CA 1
ATOM 1293 C C . MET A 1 156 ? -8.633 -6.945 -16.062 1 97.88 156 MET A C 1
ATOM 1295 O O . MET A 1 156 ? -8.633 -6.066 -15.195 1 97.88 156 MET A O 1
ATOM 1299 N N . LYS A 1 157 ? -8.961 -6.699 -17.344 1 97.88 157 LYS A N 1
ATOM 1300 C CA . LYS A 1 157 ? -9.516 -5.434 -17.828 1 97.88 157 LYS A CA 1
ATOM 1301 C C . LYS A 1 157 ? -8.578 -4.273 -17.516 1 97.88 157 LYS A C 1
ATOM 1303 O O . LYS A 1 157 ? -9.023 -3.182 -17.156 1 97.88 157 LYS A O 1
ATOM 1308 N N . PHE A 1 158 ? -7.328 -4.539 -17.406 1 97.12 158 PHE A N 1
ATOM 1309 C CA . PHE A 1 158 ? -6.238 -3.588 -17.219 1 97.12 158 PHE A CA 1
ATOM 1310 C C . PHE A 1 158 ? -6.352 -2.883 -15.875 1 97.12 158 PHE A C 1
ATOM 1312 O O . PHE A 1 158 ? -5.902 -1.746 -15.727 1 97.12 158 PHE A O 1
ATOM 1319 N N . ASN A 1 159 ? -6.988 -3.545 -14.953 1 96.81 159 ASN A N 1
ATOM 1320 C CA . ASN A 1 159 ? -7.066 -3.006 -13.602 1 96.81 159 ASN A CA 1
ATOM 1321 C C . ASN A 1 159 ? -5.797 -3.301 -12.805 1 96.81 159 ASN A C 1
ATOM 1323 O O . ASN A 1 159 ? -5.789 -4.18 -11.945 1 96.81 159 ASN A O 1
ATOM 1327 N N . VAL A 1 160 ? -4.812 -2.516 -13.023 1 96.19 160 VAL A N 1
ATOM 1328 C CA . VAL A 1 160 ? -3.514 -2.766 -12.406 1 96.19 160 VAL A CA 1
ATOM 1329 C C . VAL A 1 160 ? -3.334 -1.859 -11.195 1 96.19 160 VAL A C 1
ATOM 1331 O O . VAL A 1 160 ? -2.328 -1.948 -10.484 1 96.19 160 VAL A O 1
ATOM 1334 N N . ASN A 1 161 ? -4.293 -0.972 -11.008 1 93.5 161 ASN A N 1
ATOM 1335 C CA . ASN A 1 161 ? -4.199 -0.058 -9.875 1 93.5 161 ASN A CA 1
ATOM 1336 C C . ASN A 1 161 ? -4.535 -0.758 -8.562 1 93.5 161 ASN A C 1
ATOM 1338 O O . ASN A 1 161 ? -5.641 -1.278 -8.398 1 93.5 161 ASN A O 1
ATOM 1342 N N . VAL A 1 162 ? -3.604 -0.756 -7.656 1 95.62 162 VAL A N 1
ATOM 1343 C CA . VAL A 1 162 ? -3.822 -1.343 -6.336 1 95.62 162 VAL A CA 1
ATOM 1344 C C . VAL A 1 162 ? -3.84 -0.243 -5.277 1 95.62 162 VAL A C 1
ATOM 1346 O O . VAL A 1 162 ? -2.803 0.08 -4.691 1 95.62 162 VAL A O 1
ATOM 1349 N N . PRO A 1 163 ? -5.027 0.214 -4.984 1 93.31 163 PRO A N 1
ATOM 1350 C CA . PRO A 1 163 ? -5.105 1.205 -3.91 1 93.31 163 PRO A CA 1
ATOM 1351 C C . PRO A 1 163 ? -4.57 0.674 -2.58 1 93.31 163 PRO A C 1
ATOM 1353 O O . PRO A 1 163 ? -4.59 -0.536 -2.344 1 93.31 163 PRO A O 1
ATOM 1356 N N . ILE A 1 164 ? -4.18 1.538 -1.722 1 91.5 164 ILE A N 1
ATOM 1357 C CA . ILE A 1 164 ? -3.602 1.16 -0.437 1 91.5 164 ILE A CA 1
ATOM 1358 C C . ILE A 1 164 ? -4.625 0.374 0.379 1 91.5 164 ILE A C 1
ATOM 1360 O O . ILE A 1 164 ? -4.27 -0.563 1.097 1 91.5 164 ILE A O 1
ATOM 1364 N N . SER A 1 165 ? -5.883 0.798 0.249 1 91.81 165 SER A N 1
ATOM 1365 C CA . SER A 1 165 ? -6.93 0.11 0.997 1 91.81 165 SER A CA 1
ATOM 1366 C C . SER A 1 165 ? -7.035 -1.354 0.585 1 91.81 165 SER A C 1
ATOM 1368 O O . SER A 1 165 ? -7.223 -2.23 1.432 1 91.81 165 SER A O 1
ATOM 1370 N N . VAL A 1 166 ? -6.898 -1.609 -0.678 1 94.75 166 VAL A N 1
ATOM 1371 C CA . VAL A 1 166 ? -6.938 -2.979 -1.182 1 94.75 166 VAL A CA 1
ATOM 1372 C C . VAL A 1 166 ? -5.695 -3.734 -0.719 1 94.75 166 VAL A C 1
ATOM 1374 O O . VAL A 1 166 ? -5.793 -4.855 -0.214 1 94.75 166 VAL A O 1
ATOM 1377 N N . TYR A 1 167 ? -4.551 -3.092 -0.868 1 95.31 167 TYR A N 1
ATOM 1378 C CA . TYR A 1 167 ? -3.297 -3.688 -0.416 1 95.31 167 TYR A CA 1
ATOM 1379 C C . TYR A 1 167 ? -3.373 -4.062 1.061 1 95.31 167 TYR A C 1
ATOM 1381 O O . TYR A 1 167 ? -2.986 -5.164 1.448 1 95.31 167 TYR A O 1
ATOM 1389 N N . ALA A 1 168 ? -3.828 -3.172 1.839 1 89.75 168 ALA A N 1
ATOM 1390 C CA . ALA A 1 168 ? -3.924 -3.375 3.281 1 89.75 168 ALA A CA 1
ATOM 1391 C C . ALA A 1 168 ? -4.848 -4.543 3.613 1 89.75 168 ALA A C 1
ATOM 1393 O O . ALA A 1 168 ? -4.574 -5.32 4.527 1 89.75 168 ALA A O 1
ATOM 1394 N N . LYS A 1 169 ? -5.914 -4.641 2.934 1 92.25 169 LYS A N 1
ATOM 1395 C CA . LYS A 1 169 ? -6.848 -5.742 3.146 1 92.25 169 LYS A CA 1
ATOM 1396 C C . LYS A 1 169 ? -6.168 -7.09 2.916 1 92.25 169 LYS A C 1
ATOM 1398 O O . LYS A 1 169 ? -6.285 -8 3.738 1 92.25 169 LYS A O 1
ATOM 1403 N N . TYR A 1 170 ? -5.473 -7.227 1.794 1 93.25 170 TYR A N 1
ATOM 1404 C CA . TYR A 1 170 ? -4.793 -8.477 1.479 1 93.25 170 TYR A CA 1
ATOM 1405 C C . TYR A 1 170 ? -3.66 -8.742 2.465 1 93.25 170 TYR A C 1
ATOM 1407 O O . TYR A 1 170 ? -3.42 -9.891 2.846 1 93.25 170 TYR A O 1
ATOM 1415 N N . TYR A 1 171 ? -2.98 -7.707 2.795 1 88.69 171 TYR A N 1
ATOM 1416 C CA . TYR A 1 171 ? -1.921 -7.816 3.793 1 88.69 171 TYR A CA 1
ATOM 1417 C C . TYR A 1 171 ? -2.461 -8.383 5.102 1 88.69 171 TYR A C 1
ATOM 1419 O O . TYR A 1 171 ? -1.893 -9.32 5.66 1 88.69 171 TYR A O 1
ATOM 1427 N N . PHE A 1 172 ? -3.535 -7.906 5.547 1 84.81 172 PHE A N 1
ATOM 1428 C CA . PHE A 1 172 ? -4.145 -8.344 6.797 1 84.81 172 PHE A CA 1
ATOM 1429 C C . PHE A 1 172 ? -4.688 -9.758 6.664 1 84.81 172 PHE A C 1
ATOM 1431 O O . PHE A 1 172 ? -4.547 -10.57 7.578 1 84.81 172 PHE A O 1
ATOM 1438 N N . ASP A 1 173 ? -5.371 -10.016 5.59 1 89 173 ASP A N 1
ATOM 1439 C CA . ASP A 1 173 ? -5.91 -11.352 5.348 1 89 173 ASP A CA 1
ATOM 1440 C C . ASP A 1 173 ? -4.805 -12.398 5.375 1 89 173 ASP A C 1
ATOM 1442 O O . ASP A 1 173 ? -5.004 -13.508 5.883 1 89 173 ASP A O 1
ATOM 1446 N N . LEU A 1 174 ? -3.678 -12.055 4.805 1 87.94 174 LEU A N 1
ATOM 1447 C CA . LEU A 1 174 ? -2.566 -13 4.766 1 87.94 174 LEU A CA 1
ATOM 1448 C C . LEU A 1 174 ? -2.016 -13.242 6.164 1 87.94 174 LEU A C 1
ATOM 1450 O O . LEU A 1 174 ? -1.568 -14.352 6.473 1 87.94 174 LEU A O 1
ATOM 1454 N N . HIS A 1 175 ? -2.029 -12.227 7.016 1 81.69 175 HIS A N 1
ATOM 1455 C CA . HIS A 1 175 ? -1.578 -12.398 8.391 1 81.69 175 HIS A CA 1
ATOM 1456 C C . HIS A 1 175 ? -2.537 -13.273 9.188 1 81.69 175 HIS A C 1
ATOM 1458 O O . HIS A 1 175 ? -2.105 -14.094 10 1 81.69 175 HIS A O 1
ATOM 1464 N N . ILE A 1 176 ? -3.754 -13.117 8.938 1 85.38 176 ILE A N 1
ATOM 1465 C CA . ILE A 1 176 ? -4.758 -13.953 9.586 1 85.38 176 ILE A CA 1
ATOM 1466 C C . ILE A 1 176 ? -4.586 -15.406 9.141 1 85.38 176 ILE A C 1
ATOM 1468 O O . ILE A 1 176 ? -4.633 -16.328 9.961 1 85.38 176 ILE A O 1
ATOM 1472 N N . LEU A 1 177 ? -4.391 -15.508 7.863 1 87.62 177 LEU A N 1
ATOM 1473 C CA . LEU A 1 177 ? -4.172 -16.844 7.316 1 87.62 177 LEU A CA 1
ATOM 1474 C C . LEU A 1 177 ? -2.934 -17.484 7.934 1 87.62 177 LEU A C 1
ATOM 1476 O O . LEU A 1 177 ? -2.941 -18.672 8.258 1 87.62 177 LEU A O 1
ATOM 1480 N N . ALA A 1 178 ? -1.858 -16.688 8.047 1 84.12 178 ALA A N 1
ATOM 1481 C CA . ALA A 1 178 ? -0.62 -17.188 8.648 1 84.12 178 ALA A CA 1
ATOM 1482 C C . ALA A 1 178 ? -0.848 -17.625 10.086 1 84.12 178 ALA A C 1
ATOM 1484 O O . ALA A 1 178 ? -0.361 -18.688 10.5 1 84.12 178 ALA A O 1
ATOM 1485 N N . PHE A 1 179 ? -1.547 -16.859 10.758 1 82.31 179 PHE A N 1
ATOM 1486 C CA . PHE A 1 179 ? -1.826 -17.141 12.156 1 82.31 179 PHE A CA 1
ATOM 1487 C C . PHE A 1 179 ? -2.674 -18.406 12.297 1 82.31 179 PHE A C 1
ATOM 1489 O O . PHE A 1 179 ? -2.375 -19.266 13.117 1 82.31 179 PHE A O 1
ATOM 1496 N N . GLU A 1 180 ? -3.662 -18.5 11.508 1 88.06 180 GLU A N 1
ATOM 1497 C CA . GLU A 1 180 ? -4.594 -19.625 11.562 1 88.06 180 GLU A CA 1
ATOM 1498 C C . GLU A 1 180 ? -3.91 -20.922 11.172 1 88.06 180 GLU A C 1
ATOM 1500 O O . GLU A 1 180 ? -4.305 -22 11.633 1 88.06 180 GLU A O 1
ATOM 1505 N N . ASN A 1 181 ? -2.924 -20.844 10.398 1 88.88 181 ASN A N 1
ATOM 1506 C CA . ASN A 1 181 ? -2.256 -22.047 9.93 1 88.88 181 ASN A CA 1
ATOM 1507 C C . ASN A 1 181 ? -0.931 -22.266 10.648 1 88.88 181 ASN A C 1
ATOM 1509 O O . ASN A 1 181 ? -0.13 -23.109 10.234 1 88.88 181 ASN A O 1
ATOM 1513 N N . GLY A 1 182 ? -0.656 -21.422 11.68 1 84.81 182 GLY A N 1
ATOM 1514 C CA . GLY A 1 182 ? 0.502 -21.641 12.539 1 84.81 182 GLY A CA 1
ATOM 1515 C C . GLY A 1 182 ? 1.808 -21.219 11.883 1 84.81 182 GLY A C 1
ATOM 1516 O O . GLY A 1 182 ? 2.873 -21.734 12.242 1 84.81 182 GLY A O 1
ATOM 1517 N N . VAL A 1 183 ? 1.712 -20.453 10.867 1 80 183 VAL A N 1
ATOM 1518 C CA . VAL A 1 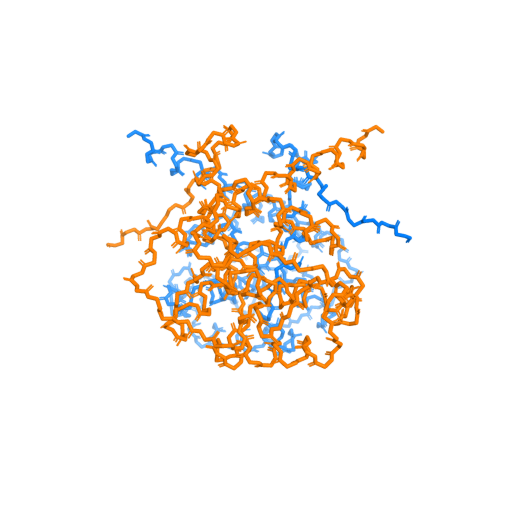183 ? 2.92 -20.016 10.172 1 80 183 VAL A CA 1
ATOM 1519 C C . VAL A 1 183 ? 3.604 -18.906 10.961 1 80 183 VAL A C 1
ATOM 1521 O O . VAL A 1 183 ? 4.832 -18.828 10.984 1 80 183 VAL A O 1
ATOM 1524 N N . CYS A 1 184 ? 2.842 -17.922 11.438 1 67.5 184 CYS A N 1
ATOM 1525 C CA . CYS A 1 184 ? 3.471 -16.859 12.203 1 67.5 184 CYS A CA 1
ATOM 1526 C C . CYS A 1 184 ? 2.74 -16.625 13.523 1 67.5 184 CYS A C 1
ATOM 1528 O O . CYS A 1 184 ? 1.55 -16.938 13.641 1 67.5 184 CYS A O 1
ATOM 1530 N N . CYS A 1 185 ? 3.545 -16.375 14.531 1 55.69 185 CYS A N 1
ATOM 1531 C CA . CYS A 1 185 ? 3.061 -16.266 15.906 1 55.69 185 CYS A CA 1
ATOM 1532 C C . CYS A 1 185 ? 2.422 -14.914 16.156 1 55.69 185 CYS A C 1
ATOM 1534 O O . CYS A 1 185 ? 1.742 -14.719 17.172 1 55.69 185 CYS A O 1
ATOM 1536 N N . LYS A 1 186 ? 2.877 -13.922 15.445 1 54.69 186 LYS A N 1
ATOM 1537 C CA . LYS A 1 186 ? 2.451 -12.664 16.047 1 54.69 186 LYS A CA 1
ATOM 1538 C C . LYS A 1 186 ? 1.172 -12.148 15.391 1 54.69 186 LYS A C 1
ATOM 1540 O O . LYS A 1 186 ? 0.992 -12.273 14.18 1 54.69 186 LYS A O 1
ATOM 1545 N N . HIS A 1 187 ? 0.092 -12.102 16.266 1 47.09 187 HIS A N 1
ATOM 1546 C CA . HIS A 1 187 ? -1.196 -11.547 15.875 1 47.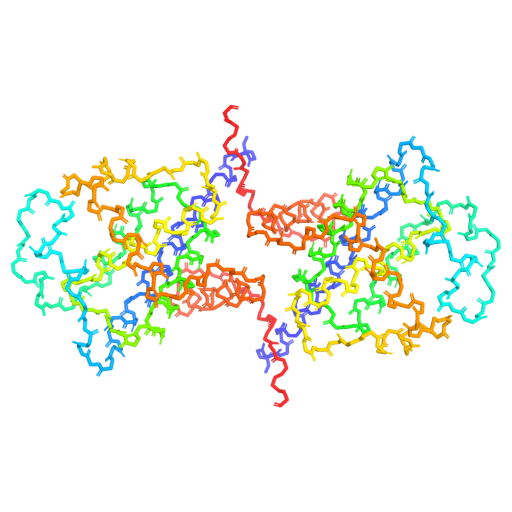09 187 HIS A CA 1
ATOM 1547 C C . HIS A 1 187 ? -1.045 -10.117 15.359 1 47.09 187 HIS A C 1
ATOM 1549 O O . HIS A 1 187 ? -0.382 -9.297 15.992 1 47.09 187 HIS A O 1
ATOM 1555 N N . VAL A 1 188 ? -1.032 -9.977 14.078 1 49.62 188 VAL A N 1
ATOM 1556 C CA . VAL A 1 188 ? -1.116 -8.594 13.617 1 49.62 188 VAL A CA 1
ATOM 1557 C C . VAL A 1 188 ? -2.471 -8 14 1 49.62 188 VAL A C 1
ATOM 1559 O O . VAL A 1 188 ? -3.514 -8.609 13.75 1 49.62 188 VAL A O 1
ATOM 1562 N N . PRO A 1 189 ? -2.586 -7.008 14.789 1 43.97 189 PRO A N 1
ATOM 1563 C CA . PRO A 1 189 ? -3.855 -6.422 15.234 1 43.97 189 PRO A CA 1
ATOM 1564 C C . PRO A 1 189 ? -4.73 -5.969 14.07 1 43.97 189 PRO A C 1
ATOM 1566 O O . PRO A 1 189 ? -4.215 -5.508 13.047 1 43.97 189 PRO A O 1
ATOM 1569 N N . LEU A 1 190 ? -6 -6.617 13.945 1 41.66 190 LEU A N 1
ATOM 1570 C CA . LEU A 1 190 ? -7.102 -6.477 13.008 1 41.66 190 LEU A CA 1
ATOM 1571 C C . LEU A 1 190 ? -7.594 -5.031 12.953 1 41.66 190 LEU A C 1
ATOM 1573 O O . LEU A 1 190 ? -7.941 -4.453 13.984 1 41.66 190 LEU A O 1
ATOM 1577 N N . THR A 1 191 ? -7.121 -4.16 12.336 1 39.25 191 THR A N 1
ATOM 1578 C CA . THR A 1 191 ? -8.023 -3.014 12.25 1 39.25 191 THR A CA 1
ATOM 1579 C C . THR A 1 191 ? -9.273 -3.371 11.453 1 39.25 191 THR A C 1
ATOM 1581 O O . THR A 1 191 ? -9.25 -3.406 10.219 1 39.25 191 THR A O 1
ATOM 1584 N N . LYS A 1 192 ? -10.164 -4.449 11.734 1 37.34 192 LYS A N 1
ATOM 1585 C CA . LYS A 1 192 ? -11.398 -4.707 10.992 1 37.34 192 LYS A CA 1
ATOM 1586 C C . LYS A 1 192 ? -12.266 -3.455 10.93 1 37.34 192 LYS A C 1
ATOM 1588 O O . LYS A 1 192 ? -12.305 -2.666 11.875 1 37.34 192 LYS A O 1
ATOM 1593 N N . GLU A 1 193 ? -12.945 -3.283 9.734 1 36.69 193 GLU A N 1
ATOM 1594 C CA . GLU A 1 193 ? -14.062 -2.426 9.359 1 36.69 193 GLU A CA 1
ATOM 1595 C C . GLU A 1 193 ? -15.195 -2.52 10.367 1 36.69 193 GLU A C 1
ATOM 1597 O O . GLU A 1 193 ? -15.43 -3.582 10.953 1 36.69 193 GLU A O 1
ATOM 1602 N N . HIS A 1 194 ? -15.562 -1.47 10.984 1 28.19 194 HIS A N 1
ATOM 1603 C CA . HIS A 1 194 ? -16.859 -1.339 11.625 1 28.19 194 HIS A CA 1
ATOM 1604 C C . HIS A 1 194 ? -17.969 -1.904 10.734 1 28.19 194 HIS A C 1
ATOM 1606 O O . HIS A 1 194 ? -18.203 -1.402 9.633 1 28.19 194 HIS A O 1
ATOM 1612 N N . LYS A 1 195 ? -18.312 -3.225 10.797 1 27.23 195 LYS A N 1
ATOM 1613 C CA . LYS A 1 195 ? -19.641 -3.654 10.383 1 27.23 195 LYS A CA 1
ATOM 1614 C C . LYS A 1 195 ? -20.719 -2.695 10.891 1 27.23 195 LYS A C 1
ATOM 1616 O O . LYS A 1 195 ? -20.891 -2.535 12.102 1 27.23 195 LYS A O 1
ATOM 1621 N N . THR A 1 196 ? -21.078 -1.535 10.195 1 19.23 196 THR A N 1
ATOM 1622 C CA . THR A 1 196 ? -22.484 -1.19 10.453 1 19.23 196 THR A CA 1
ATOM 1623 C C . THR A 1 196 ? -23.406 -2.26 9.891 1 19.23 196 THR A C 1
ATOM 1625 O O . THR A 1 196 ? -23.172 -2.799 8.812 1 19.23 196 THR A O 1
ATOM 1628 N N . MET B 1 1 ? -14.461 -10.641 23.344 1 24.16 1 MET B N 1
ATOM 1629 C CA . MET B 1 1 ? -13.219 -10.281 24.016 1 24.16 1 MET B CA 1
ATOM 1630 C C . MET B 1 1 ? -12.109 -10 23.016 1 24.16 1 MET B C 1
ATOM 1632 O O . MET B 1 1 ? -11.266 -9.133 23.234 1 24.16 1 MET B O 1
ATOM 1636 N N . ILE B 1 2 ? -11.969 -10.82 21.828 1 30.62 2 ILE B N 1
ATOM 1637 C CA . ILE B 1 2 ? -10.992 -10.773 20.75 1 30.62 2 ILE B CA 1
ATOM 1638 C C . ILE B 1 2 ? -11.141 -9.469 19.984 1 30.62 2 ILE B C 1
ATOM 1640 O O . ILE B 1 2 ? -10.148 -8.852 19.594 1 30.62 2 ILE B O 1
ATOM 1644 N N . PHE B 1 3 ? -12.344 -9.031 19.922 1 36.66 3 PHE B N 1
ATOM 1645 C CA . PHE B 1 3 ? -12.695 -7.82 19.188 1 36.66 3 PHE B CA 1
ATOM 1646 C C . PHE B 1 3 ? -12.203 -6.582 19.922 1 36.66 3 PHE B C 1
ATOM 1648 O O . PHE B 1 3 ? -11.781 -5.605 19.312 1 36.66 3 PHE B O 1
ATOM 1655 N N . LEU B 1 4 ? -12.398 -6.695 21.219 1 38.31 4 LEU B N 1
ATOM 1656 C CA . LEU B 1 4 ? -11.984 -5.559 22.031 1 38.31 4 LEU B CA 1
ATOM 1657 C C . LEU B 1 4 ? -10.477 -5.352 21.938 1 38.31 4 LEU B C 1
ATOM 1659 O O . LEU B 1 4 ? -10 -4.211 21.875 1 38.31 4 LEU B O 1
ATOM 1663 N N . ASP B 1 5 ? -9.75 -6.422 21.875 1 39.62 5 ASP B N 1
ATOM 1664 C CA . ASP B 1 5 ? -8.289 -6.355 21.781 1 39.62 5 ASP B CA 1
ATOM 1665 C C . ASP B 1 5 ? -7.859 -5.793 20.422 1 39.62 5 ASP B C 1
ATOM 1667 O O . ASP B 1 5 ? -6.875 -5.055 20.344 1 39.62 5 ASP B O 1
ATOM 1671 N N . ASP B 1 6 ? -8.734 -6.051 19.5 1 43.75 6 ASP B N 1
ATOM 1672 C CA . ASP B 1 6 ? -8.461 -5.57 18.141 1 43.75 6 ASP B CA 1
ATOM 1673 C C . ASP B 1 6 ? -8.641 -4.059 18.047 1 43.75 6 ASP B C 1
ATOM 1675 O O . ASP B 1 6 ? -7.844 -3.369 17.406 1 43.75 6 ASP B O 1
ATOM 1679 N N . ILE B 1 7 ? -9.672 -3.586 18.766 1 45.59 7 ILE B N 1
ATOM 1680 C CA . ILE B 1 7 ? -9.945 -2.152 18.781 1 45.59 7 ILE B CA 1
ATOM 1681 C C . ILE B 1 7 ? -8.836 -1.426 19.531 1 45.59 7 ILE B C 1
ATOM 1683 O O . ILE B 1 7 ? -8.359 -0.377 19.094 1 45.59 7 ILE B O 1
ATOM 1687 N N . THR B 1 8 ? -8.508 -2.059 20.688 1 44.81 8 THR B N 1
ATOM 1688 C CA . THR B 1 8 ? -7.449 -1.457 21.484 1 44.81 8 THR B CA 1
ATOM 1689 C C . THR B 1 8 ? -6.141 -1.418 20.703 1 44.81 8 THR B C 1
ATOM 1691 O O . THR B 1 8 ? -5.414 -0.42 20.75 1 44.81 8 THR B O 1
ATOM 1694 N N . LEU B 1 9 ? -5.953 -2.451 20.031 1 51.38 9 LEU B N 1
ATOM 1695 C CA . LEU B 1 9 ? -4.73 -2.498 19.234 1 51.38 9 LEU B CA 1
ATOM 1696 C C . LEU B 1 9 ? -4.805 -1.511 18.062 1 51.38 9 LEU B C 1
ATOM 1698 O O . LEU B 1 9 ? -3.812 -0.853 17.75 1 51.38 9 LEU B O 1
ATOM 1702 N N . SER B 1 10 ? -6.047 -1.421 17.625 1 60.88 10 SER B N 1
ATOM 1703 C CA . SER B 1 10 ? -6.219 -0.465 16.531 1 60.88 10 SER B CA 1
ATOM 1704 C C . SER B 1 10 ? -6.047 0.969 17.031 1 60.88 10 SER B C 1
ATOM 1706 O O . SER B 1 10 ? -5.41 1.787 16.359 1 60.88 10 SER B O 1
ATOM 1708 N N . GLN B 1 11 ? -6.621 1.213 18.219 1 65.38 11 GLN B N 1
ATOM 1709 C CA . GLN B 1 11 ? -6.508 2.551 18.781 1 65.38 11 GLN B CA 1
ATOM 1710 C C . GLN B 1 11 ? -5.059 2.883 19.125 1 65.38 11 GLN B C 1
ATOM 1712 O O . GLN B 1 11 ? -4.617 4.02 18.938 1 65.38 11 GLN B O 1
ATOM 1717 N N . ALA B 1 12 ? -4.453 1.91 19.625 1 65.31 12 ALA B N 1
ATOM 1718 C CA . ALA B 1 12 ? -3.041 2.107 19.938 1 65.31 12 ALA B CA 1
ATOM 1719 C C . ALA B 1 12 ? -2.229 2.4 18.688 1 65.31 12 ALA B C 1
ATOM 1721 O O . ALA B 1 12 ? -1.369 3.285 18.688 1 65.31 12 ALA B O 1
ATOM 1722 N N . ASN B 1 13 ? -2.633 1.74 17.719 1 77.62 13 ASN B N 1
ATOM 1723 C CA . ASN B 1 13 ? -1.931 1.955 16.453 1 77.62 13 ASN B CA 1
ATOM 1724 C C . ASN B 1 13 ? -2.188 3.354 15.906 1 77.62 13 ASN B C 1
ATOM 1726 O O . ASN B 1 13 ? -1.286 3.98 15.344 1 77.62 13 ASN B O 1
ATOM 1730 N N . ASP B 1 14 ? -3.402 3.785 16.25 1 82.31 14 ASP B N 1
ATOM 1731 C CA . ASP B 1 14 ? -3.762 5.117 15.766 1 82.31 14 ASP B CA 1
ATOM 1732 C C . ASP B 1 14 ? -2.982 6.199 16.5 1 82.31 14 ASP B C 1
ATOM 1734 O O . ASP B 1 14 ? -2.535 7.176 15.898 1 82.31 14 ASP B O 1
ATOM 1738 N N . ARG B 1 15 ? -2.836 6.043 17.812 1 86.19 15 ARG B N 1
ATOM 1739 C CA . ARG B 1 15 ? -2.105 7.016 18.609 1 86.19 15 ARG B CA 1
ATOM 1740 C C . ARG B 1 15 ? -0.629 7.047 18.234 1 86.19 15 ARG B C 1
ATOM 1742 O O . ARG B 1 15 ? -0.034 8.117 18.125 1 86.19 15 ARG B O 1
ATOM 1749 N N . ILE B 1 16 ? -0.137 5.91 18.031 1 87.62 16 ILE B N 1
ATOM 1750 C CA . ILE B 1 16 ? 1.269 5.797 17.656 1 87.62 16 ILE B CA 1
ATOM 1751 C C . ILE B 1 16 ? 1.495 6.449 16.297 1 87.62 16 ILE B C 1
ATOM 1753 O O . ILE B 1 16 ? 2.484 7.156 16.094 1 87.62 16 ILE B O 1
ATOM 1757 N N . THR B 1 17 ? 0.579 6.219 15.461 1 90.75 17 THR B N 1
ATOM 1758 C CA . THR B 1 17 ? 0.675 6.785 14.117 1 90.75 17 THR B CA 1
ATOM 1759 C C . THR B 1 17 ? 0.627 8.312 14.172 1 90.75 17 THR B C 1
ATOM 1761 O O . THR B 1 17 ? 1.425 8.984 13.516 1 90.75 17 THR B O 1
ATOM 1764 N N . ALA B 1 18 ? -0.318 8.805 14.938 1 94.56 18 ALA B N 1
ATOM 1765 C CA . ALA B 1 18 ? -0.43 10.25 15.07 1 94.56 18 ALA B CA 1
ATOM 1766 C C . ALA B 1 18 ? 0.849 10.852 15.648 1 94.56 18 ALA B C 1
ATOM 1768 O O . ALA B 1 18 ? 1.302 11.906 15.203 1 94.56 18 ALA B O 1
ATOM 1769 N N . GLU B 1 19 ? 1.364 10.172 16.594 1 94.25 19 GLU B N 1
ATOM 1770 C CA . GLU B 1 19 ? 2.609 10.625 17.203 1 94.25 19 GLU B CA 1
ATOM 1771 C C . GLU B 1 19 ? 3.75 10.633 16.188 1 94.25 19 GLU B C 1
ATOM 1773 O O . GLU B 1 19 ? 4.508 11.602 16.109 1 94.25 19 GLU B O 1
ATOM 1778 N N . CYS B 1 20 ? 3.84 9.617 15.445 1 94 20 CYS B N 1
ATOM 1779 C CA . CYS B 1 20 ? 4.914 9.516 14.461 1 94 20 CYS B CA 1
ATOM 1780 C C . CYS B 1 20 ? 4.77 10.57 13.383 1 94 20 CYS B C 1
ATOM 1782 O O . CYS B 1 20 ? 5.75 11.203 12.984 1 94 20 CYS B O 1
ATOM 1784 N N . VAL B 1 21 ? 3.578 10.742 12.945 1 96.62 21 VAL B N 1
ATOM 1785 C CA . VAL B 1 21 ? 3.322 11.75 11.914 1 96.62 21 VAL B CA 1
ATOM 1786 C C . VAL B 1 21 ? 3.648 13.141 12.453 1 96.62 21 VAL B C 1
ATOM 1788 O O . VAL B 1 21 ? 4.219 13.969 11.742 1 96.62 21 VAL B O 1
ATOM 1791 N N . SER B 1 22 ? 3.277 13.398 13.727 1 97.44 22 SER B N 1
ATOM 1792 C CA . SER B 1 22 ? 3.553 14.695 14.328 1 97.44 22 SER B CA 1
ATOM 1793 C C . SER B 1 22 ? 5.051 14.945 14.445 1 97.44 22 SER B C 1
ATOM 1795 O O . SER B 1 22 ? 5.516 16.078 14.242 1 97.44 22 SER B O 1
ATOM 1797 N N . ILE B 1 23 ? 5.766 13.914 14.766 1 96.19 23 ILE B N 1
ATOM 1798 C CA . ILE B 1 23 ? 7.215 14.039 14.852 1 96.19 23 ILE B CA 1
ATOM 1799 C C . ILE B 1 23 ? 7.797 14.336 13.477 1 96.19 23 ILE B C 1
ATOM 1801 O O . ILE B 1 23 ? 8.656 15.203 13.328 1 96.19 23 ILE B O 1
ATOM 1805 N N . ALA B 1 24 ? 7.359 13.586 12.516 1 96.38 24 ALA B N 1
ATOM 1806 C CA . ALA B 1 24 ? 7.812 13.82 11.148 1 96.38 24 ALA B CA 1
ATOM 1807 C C . ALA B 1 24 ? 7.547 15.266 10.719 1 96.38 24 ALA B C 1
ATOM 1809 O O . ALA B 1 24 ? 8.414 15.922 10.148 1 96.38 24 ALA B O 1
ATOM 1810 N N . LEU B 1 25 ? 6.359 15.75 11.016 1 97.56 25 LEU B N 1
ATOM 1811 C CA . LEU B 1 25 ? 5.977 17.109 10.656 1 97.56 25 LEU B CA 1
ATOM 1812 C C . LEU B 1 25 ? 6.816 18.141 11.414 1 97.56 25 LEU B C 1
ATOM 1814 O O . LEU B 1 25 ? 7.207 19.156 10.852 1 97.56 25 LEU B O 1
ATOM 1818 N N . TYR B 1 26 ? 7.02 17.859 12.656 1 97.12 26 TYR B N 1
ATOM 1819 C CA . TYR B 1 26 ? 7.848 18.734 13.477 1 97.12 26 TYR B CA 1
ATOM 1820 C C . TYR B 1 26 ? 9.211 18.953 12.836 1 97.12 26 TYR B C 1
ATOM 1822 O O . TYR B 1 26 ? 9.688 20.078 12.742 1 97.12 26 TYR B O 1
ATOM 1830 N N . TYR B 1 27 ? 9.758 17.906 12.352 1 94.88 27 TYR B N 1
ATOM 1831 C CA . TYR B 1 27 ? 11.086 18 11.758 1 94.88 27 TYR B CA 1
ATOM 1832 C C . TYR B 1 27 ? 11.031 18.672 10.391 1 94.88 27 TYR B C 1
ATOM 1834 O O . TYR B 1 27 ? 11.961 19.375 10 1 94.88 27 TYR B O 1
ATOM 1842 N N . LEU B 1 28 ? 9.977 18.469 9.664 1 95.25 28 LEU B N 1
ATOM 1843 C CA . LEU B 1 28 ? 9.797 19.156 8.391 1 95.25 28 LEU B CA 1
ATOM 1844 C C . LEU B 1 28 ? 9.727 20.672 8.586 1 95.25 28 LEU B C 1
ATOM 1846 O O . LEU B 1 28 ? 10.266 21.438 7.777 1 95.25 28 LEU B O 1
ATOM 1850 N N . ILE B 1 29 ? 9.047 21.078 9.633 1 96.38 29 ILE B N 1
ATOM 1851 C CA . ILE B 1 29 ? 8.898 22.5 9.938 1 96.38 29 ILE B CA 1
ATOM 1852 C C . ILE B 1 29 ? 10.227 23.078 10.422 1 96.38 29 ILE B C 1
ATOM 1854 O O . ILE B 1 29 ? 10.688 24.109 9.93 1 96.38 29 ILE B O 1
ATOM 1858 N N . LYS B 1 30 ? 10.844 22.328 11.297 1 94.81 30 LYS B N 1
ATOM 1859 C CA . LYS B 1 30 ? 12.055 22.812 11.961 1 94.81 30 LYS B CA 1
ATOM 1860 C C . LYS B 1 30 ? 13.227 22.875 10.977 1 94.81 30 LYS B C 1
ATOM 1862 O O . LYS B 1 30 ? 14.062 23.781 11.062 1 94.81 30 LYS B O 1
ATOM 1867 N N . ASN B 1 31 ? 13.242 21.984 10.031 1 92.88 31 ASN B N 1
ATOM 1868 C CA . ASN B 1 31 ? 14.391 21.875 9.133 1 92.88 31 ASN B CA 1
ATOM 1869 C C . ASN B 1 31 ? 14.125 22.562 7.797 1 92.88 31 ASN B C 1
ATOM 1871 O O . ASN B 1 31 ? 14.812 22.312 6.809 1 92.88 31 ASN B O 1
ATOM 1875 N N . ARG B 1 32 ? 13.195 23.484 7.816 1 91.81 32 ARG B N 1
ATOM 1876 C CA . ARG B 1 32 ? 12.883 24.156 6.555 1 91.81 32 ARG B CA 1
ATOM 1877 C C . ARG B 1 32 ? 14.062 24.984 6.07 1 91.81 32 ARG B C 1
ATOM 1879 O O . ARG 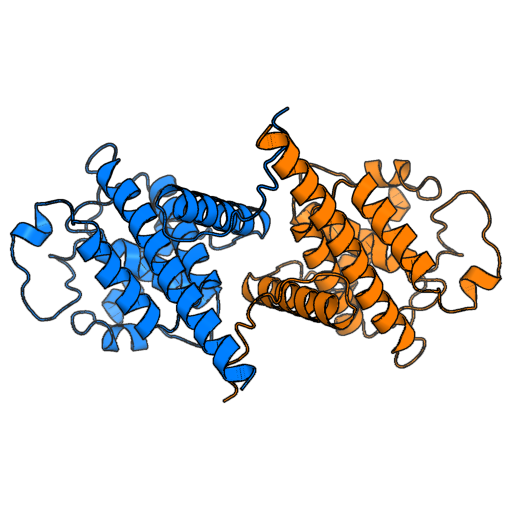B 1 32 ? 14.82 25.516 6.879 1 91.81 32 ARG B O 1
ATOM 1886 N N . ASP B 1 33 ? 14.234 25.016 4.809 1 86.19 33 ASP B N 1
ATOM 1887 C CA . ASP B 1 33 ? 15.359 25.688 4.164 1 86.19 33 ASP B CA 1
ATOM 1888 C C . ASP B 1 33 ? 15.242 27.203 4.273 1 86.19 33 ASP B C 1
ATOM 1890 O O . ASP B 1 33 ? 16.219 27.891 4.551 1 86.19 33 ASP B O 1
ATOM 1894 N N . ALA B 1 34 ? 14.117 27.703 3.873 1 87.06 34 ALA B N 1
ATOM 1895 C CA . ALA B 1 34 ? 13.82 29.141 3.865 1 87.06 34 ALA B CA 1
ATOM 1896 C C . ALA B 1 34 ? 12.367 29.391 4.273 1 87.06 34 ALA B C 1
ATOM 1898 O O . ALA B 1 34 ? 11.805 28.656 5.082 1 87.06 34 ALA B O 1
ATOM 1899 N N . ASN B 1 35 ? 11.766 30.281 4.008 1 89.12 35 ASN B N 1
ATOM 1900 C CA . ASN B 1 35 ? 10.383 30.656 4.266 1 89.12 35 ASN B CA 1
ATOM 1901 C C . ASN B 1 35 ? 9.609 30.875 2.967 1 89.12 35 ASN B C 1
ATOM 1903 O O . ASN B 1 35 ? 8.953 31.906 2.795 1 89.12 35 ASN B O 1
ATOM 1907 N N . ARG B 1 36 ? 9.859 29.859 2.104 1 94.38 36 ARG B N 1
ATOM 1908 C CA . ARG B 1 36 ? 9.07 29.859 0.871 1 94.38 36 ARG B CA 1
ATOM 1909 C C . ARG B 1 36 ? 7.656 29.375 1.119 1 94.38 36 ARG B C 1
ATOM 1911 O O . ARG B 1 36 ? 7.418 28.156 1.18 1 94.38 36 ARG B O 1
ATOM 1918 N N . CYS B 1 37 ? 6.73 30.281 1.245 1 93.06 37 CYS B N 1
ATOM 1919 C CA . CYS B 1 37 ? 5.371 29.891 1.61 1 93.06 37 CYS B CA 1
ATOM 1920 C C . CYS B 1 37 ? 4.352 30.531 0.671 1 93.06 37 CYS B C 1
ATOM 1922 O O . CYS B 1 37 ? 4.645 31.531 0.018 1 93.06 37 CYS B O 1
ATOM 1924 N N . LEU B 1 38 ? 3.215 29.938 0.621 1 95.88 38 LEU B N 1
ATOM 1925 C CA . LEU B 1 38 ? 2.164 30.391 -0.279 1 95.88 38 LEU B CA 1
ATOM 1926 C C . LEU B 1 38 ? 0.966 30.922 0.508 1 95.88 38 LEU B C 1
ATOM 1928 O O . LEU B 1 38 ? 0.566 30.312 1.508 1 95.88 38 LEU B O 1
ATOM 1932 N N . ASP B 1 39 ? 0.291 31.922 0.038 1 95.12 39 ASP B N 1
ATOM 1933 C CA . ASP B 1 39 ? -0.782 32.594 0.753 1 95.12 39 ASP B CA 1
ATOM 1934 C C . ASP B 1 39 ? -2.049 31.75 0.792 1 95.12 39 ASP B C 1
ATOM 1936 O O . ASP B 1 39 ? -2.893 31.938 1.673 1 95.12 39 ASP B O 1
ATOM 1940 N N . ILE B 1 40 ? -2.154 30.891 -0.105 1 95.75 40 ILE B N 1
ATOM 1941 C CA . ILE B 1 40 ? -3.35 30.062 -0.143 1 95.75 40 ILE B CA 1
ATOM 1942 C C . ILE B 1 40 ? -3.422 29.203 1.118 1 95.75 40 ILE B C 1
ATOM 1944 O O . ILE B 1 40 ? -4.5 28.766 1.517 1 95.75 40 ILE B O 1
ATOM 1948 N N . PHE B 1 41 ? -2.332 29.047 1.795 1 97 41 PHE B N 1
ATOM 1949 C CA . PHE B 1 41 ? -2.293 28.219 2.998 1 97 41 PHE B CA 1
ATOM 1950 C C . PHE B 1 41 ? -2.174 29.094 4.242 1 97 41 PHE B C 1
ATOM 1952 O O . PHE B 1 41 ? -1.994 28.578 5.352 1 97 41 PHE B O 1
ATOM 1959 N N . ASP B 1 42 ? -2.266 30.391 4.094 1 95.81 42 ASP B N 1
ATOM 1960 C CA . ASP B 1 42 ? -2.15 31.312 5.215 1 95.81 42 ASP B CA 1
ATOM 1961 C C . ASP B 1 42 ? -3.41 31.297 6.078 1 95.81 42 ASP B C 1
ATOM 1963 O O . ASP B 1 42 ? -4.484 31.703 5.625 1 95.81 42 ASP B O 1
ATOM 1967 N N . GLU B 1 43 ? -3.244 30.922 7.273 1 95.44 43 GLU B N 1
ATOM 1968 C CA . GLU B 1 43 ? -4.398 30.781 8.156 1 95.44 43 GLU B CA 1
ATOM 1969 C C . GLU B 1 43 ? -4.926 32.125 8.609 1 95.44 43 GLU B C 1
ATOM 1971 O O . GLU B 1 43 ? -6.059 32.219 9.086 1 95.44 43 GLU B O 1
ATOM 1976 N N . GLN B 1 44 ? -4.137 33.125 8.531 1 93.31 44 GLN B N 1
ATOM 1977 C CA . GLN B 1 44 ? -4.633 34.469 8.812 1 93.31 44 GLN B CA 1
ATOM 1978 C C . GLN B 1 44 ? -5.586 34.938 7.723 1 93.31 44 GLN B C 1
ATOM 1980 O O . GLN B 1 44 ? -6.543 35.688 8 1 93.31 44 GLN B O 1
ATOM 1985 N N . LEU B 1 45 ? -5.309 34.562 6.496 1 93.88 45 LEU B N 1
ATOM 1986 C CA . LEU B 1 45 ? -6.148 34.938 5.359 1 93.88 45 LEU B CA 1
ATOM 1987 C C . LEU B 1 45 ? -7.336 33.969 5.238 1 93.88 45 LEU B C 1
ATOM 1989 O O . LEU B 1 45 ? -8.406 34.375 4.777 1 93.88 45 LEU B O 1
ATOM 1993 N N . HIS B 1 46 ? -7.098 32.688 5.66 1 95.38 46 HIS B N 1
ATOM 1994 C CA . HIS B 1 46 ? -8.102 31.641 5.582 1 95.38 46 HIS B CA 1
ATOM 1995 C C . HIS B 1 46 ? -8.211 30.875 6.898 1 95.38 46 HIS B C 1
ATOM 1997 O O . HIS B 1 46 ? -7.711 29.75 7.012 1 95.38 46 HIS B O 1
ATOM 2003 N N . PRO B 1 47 ? -8.938 31.422 7.789 1 95 47 PRO B N 1
ATOM 2004 C CA . PRO B 1 47 ? -8.969 30.875 9.141 1 95 47 PRO B CA 1
ATOM 2005 C C . PRO B 1 47 ? -9.633 29.5 9.203 1 95 47 PRO B C 1
ATOM 2007 O O . PRO B 1 47 ? -10.633 29.266 8.523 1 95 47 PRO B O 1
ATOM 2010 N N . LEU B 1 48 ? -9.133 28.609 10.086 1 95.88 48 LEU B N 1
ATOM 2011 C CA . LEU B 1 48 ? -9.719 27.297 10.305 1 95.88 48 LEU B CA 1
ATOM 2012 C C . LEU B 1 48 ? -10.75 27.344 11.43 1 95.88 48 LEU B C 1
ATOM 2014 O O . LEU B 1 48 ? -11.641 26.484 11.492 1 95.88 48 LEU B O 1
ATOM 2018 N N . THR B 1 49 ? -10.594 28.266 12.312 1 92.75 49 THR B N 1
ATOM 2019 C CA . THR B 1 49 ? -11.492 28.406 13.453 1 92.75 49 THR B CA 1
ATOM 2020 C C . THR B 1 49 ? -12.102 29.812 13.477 1 92.75 49 THR B C 1
ATOM 2022 O O . THR B 1 49 ? -11.562 30.734 12.883 1 92.75 49 THR B O 1
ATOM 2025 N N . ARG B 1 50 ? -13.156 29.969 14.242 1 91.19 50 ARG B N 1
ATOM 2026 C CA . ARG B 1 50 ? -13.828 31.266 14.352 1 91.19 50 ARG B CA 1
ATOM 2027 C C . ARG B 1 50 ? -13.109 32.156 15.352 1 91.19 50 ARG B C 1
ATOM 2029 O O . ARG B 1 50 ? -13.117 33.375 15.203 1 91.19 50 ARG B O 1
ATOM 2036 N N . GLU B 1 51 ? -12.539 31.453 16.219 1 87.62 51 GLU B N 1
ATOM 2037 C CA . GLU B 1 51 ? -11.844 32.219 17.25 1 87.62 51 GLU B CA 1
ATOM 2038 C C . GLU B 1 51 ? -10.516 32.781 16.734 1 87.62 51 GLU B C 1
ATOM 2040 O O . GLU B 1 51 ? -9.812 32.094 15.977 1 87.62 51 GLU B O 1
ATOM 2045 N N . LYS B 1 52 ? -10.234 34 17.188 1 83.62 52 LYS B N 1
ATOM 2046 C CA . LYS B 1 52 ? -8.953 34.594 16.828 1 83.62 52 LYS B CA 1
ATOM 2047 C C . LYS B 1 52 ? -7.812 33.938 17.625 1 83.62 52 LYS B C 1
ATOM 2049 O O . LYS B 1 52 ? -7.902 33.781 18.844 1 83.62 52 LYS B O 1
ATOM 2054 N N . LEU B 1 53 ? -6.809 33.594 16.875 1 83.56 53 LEU B N 1
ATOM 2055 C CA . LEU B 1 53 ? -5.641 33 17.5 1 83.56 53 LEU B CA 1
ATOM 2056 C C . LEU B 1 53 ? -4.629 34.062 17.906 1 83.56 53 LEU B C 1
ATOM 2058 O O . LEU B 1 53 ? -4.547 35.094 17.266 1 83.56 53 LEU B O 1
ATOM 2062 N N . PRO B 1 54 ? -3.979 33.719 18.969 1 84.88 54 PRO B N 1
ATOM 2063 C CA . PRO B 1 54 ? -2.918 34.625 19.359 1 84.88 54 PRO B CA 1
ATOM 2064 C C . PRO B 1 54 ? -1.873 34.844 18.25 1 84.88 54 PRO B C 1
ATOM 2066 O O . PRO B 1 54 ? -1.607 33.906 17.484 1 84.88 54 PRO B O 1
ATOM 2069 N N . GLU B 1 55 ? -1.278 36 18.25 1 83.94 55 GLU B N 1
ATOM 2070 C CA . GLU B 1 55 ? -0.304 36.375 17.219 1 83.94 55 GLU B CA 1
ATOM 2071 C C . GLU B 1 55 ? 0.912 35.438 17.281 1 83.94 55 GLU B C 1
ATOM 2073 O O . GLU B 1 55 ? 1.521 35.156 16.25 1 83.94 55 GLU B O 1
ATOM 2078 N N . GLU B 1 56 ? 1.252 35 18.438 1 83.62 56 GLU B N 1
ATOM 2079 C CA . GLU B 1 56 ? 2.424 34.156 18.641 1 83.62 56 GLU B CA 1
ATOM 2080 C C . GLU B 1 56 ? 2.309 32.844 17.828 1 83.62 56 GLU B C 1
ATOM 2082 O O . GLU B 1 56 ? 3.318 32.312 17.391 1 83.62 56 GLU B O 1
ATOM 2087 N N . TYR B 1 57 ? 1.102 32.531 17.562 1 81.5 57 TYR B N 1
ATOM 2088 C CA . TYR B 1 57 ? 0.816 31.312 16.812 1 81.5 57 TYR B CA 1
ATOM 2089 C C . TYR B 1 57 ? 1.274 31.438 15.367 1 81.5 57 TYR B C 1
ATOM 2091 O O . TYR B 1 57 ? 1.603 30.438 14.719 1 81.5 57 TYR B O 1
ATOM 2099 N N . PHE B 1 58 ? 1.438 32.625 14.961 1 83.19 58 PHE B N 1
ATOM 2100 C CA . PHE B 1 58 ? 1.727 32.844 13.547 1 83.19 58 PHE 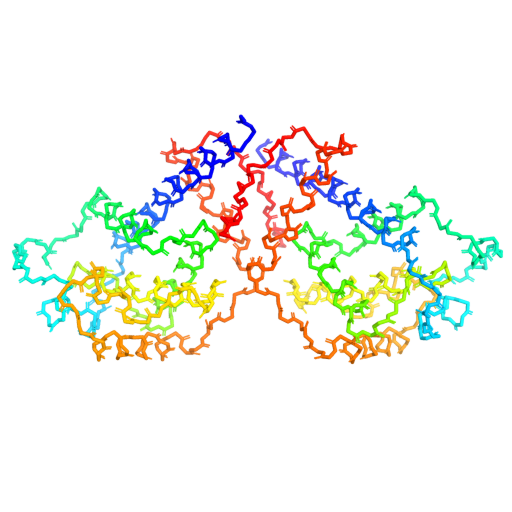B CA 1
ATOM 2101 C C . PHE B 1 58 ? 3.18 33.25 13.352 1 83.19 58 PHE B C 1
ATOM 2103 O O . PHE B 1 58 ? 3.676 33.281 12.227 1 83.19 58 PHE B O 1
ATOM 2110 N N . GLU B 1 59 ? 3.84 33.5 14.414 1 86.94 59 GLU B N 1
ATOM 2111 C CA . GLU B 1 59 ? 5.199 34.031 14.312 1 86.94 59 GLU B CA 1
ATOM 2112 C C . GLU B 1 59 ? 6.227 32.938 14.648 1 86.94 59 GLU B C 1
ATOM 2114 O O . GLU B 1 59 ? 7.32 32.906 14.078 1 86.94 59 GLU B O 1
ATOM 2119 N N . LEU B 1 60 ? 5.836 32.062 15.492 1 92.25 60 LEU B N 1
ATOM 2120 C CA . LEU B 1 60 ? 6.789 31.094 16 1 92.25 60 LEU B CA 1
ATOM 2121 C C . LEU B 1 60 ? 6.492 29.703 15.445 1 92.25 60 LEU B C 1
ATOM 2123 O O . LEU B 1 60 ? 5.332 29.359 15.227 1 92.25 60 LEU B O 1
ATOM 2127 N N . ASP B 1 61 ? 7.559 28.953 15.281 1 95.06 61 ASP B N 1
ATOM 2128 C CA . ASP B 1 61 ? 7.371 27.547 14.953 1 95.06 61 ASP B CA 1
ATOM 2129 C C . ASP B 1 61 ? 6.59 26.828 16.047 1 95.06 61 ASP B C 1
ATOM 2131 O O . ASP B 1 61 ? 6.832 27.047 17.234 1 95.06 61 ASP B O 1
ATOM 2135 N N . PRO B 1 62 ? 5.66 26.031 15.609 1 95.56 62 PRO B N 1
ATOM 2136 C CA . PRO B 1 62 ? 4.895 25.312 16.625 1 95.56 62 PRO B CA 1
ATOM 2137 C C . PRO B 1 62 ? 5.738 24.266 17.359 1 95.56 62 PRO B C 1
ATOM 2139 O O . PRO B 1 62 ? 6.613 23.641 16.75 1 95.56 62 PRO B O 1
ATOM 2142 N N . GLU B 1 63 ? 5.391 24.156 18.656 1 95.31 63 GLU B N 1
ATOM 2143 C CA . GLU B 1 63 ? 5.98 23.047 19.422 1 95.31 63 GLU B CA 1
ATOM 2144 C C . GLU B 1 63 ? 5.383 21.703 19 1 95.31 63 GLU B C 1
ATOM 2146 O O . GLU B 1 63 ? 4.266 21.656 18.484 1 95.31 63 GLU B O 1
ATOM 2151 N N . HIS B 1 64 ? 6.133 20.656 19.281 1 95.81 64 HIS B N 1
ATOM 2152 C CA . HIS B 1 64 ? 5.707 19.312 18.891 1 95.81 64 HIS B CA 1
ATOM 2153 C C . HIS B 1 64 ? 4.324 19 19.453 1 95.81 64 HIS B C 1
ATOM 2155 O O . HIS B 1 64 ? 3.49 18.406 18.75 1 95.81 64 HIS B O 1
ATOM 2161 N N . MET B 1 65 ? 4.105 19.375 20.625 1 96.31 65 MET B N 1
ATOM 2162 C CA . MET B 1 65 ? 2.844 19.047 21.281 1 96.31 65 MET B CA 1
ATOM 2163 C C . MET B 1 65 ? 1.667 19.688 20.547 1 96.31 65 MET B C 1
ATOM 2165 O O . MET B 1 65 ? 0.592 19.078 20.469 1 96.31 65 MET B O 1
ATOM 2169 N N . HIS B 1 66 ? 1.832 20.859 20.078 1 95.44 66 HIS B N 1
ATOM 2170 C CA . HIS B 1 66 ? 0.789 21.547 19.328 1 95.44 66 HIS B CA 1
ATOM 2171 C C . HIS B 1 66 ? 0.509 20.844 18 1 95.44 66 HIS B C 1
ATOM 2173 O O . HIS B 1 66 ? -0.646 20.734 17.594 1 95.44 66 HIS B O 1
ATOM 2179 N N . ILE B 1 67 ? 1.564 20.406 17.438 1 97.75 67 ILE B N 1
ATOM 2180 C CA . ILE B 1 67 ? 1.434 19.672 16.188 1 97.75 67 ILE B CA 1
ATOM 2181 C C . ILE B 1 67 ? 0.701 18.359 16.438 1 97.75 67 ILE B C 1
ATOM 2183 O O . ILE B 1 67 ? -0.224 18 15.703 1 97.75 67 ILE B O 1
ATOM 2187 N N . TYR B 1 68 ? 1.076 17.656 17.438 1 97.56 68 TYR B N 1
ATOM 2188 C CA . TYR B 1 68 ? 0.463 16.391 17.797 1 97.56 68 TYR B CA 1
ATOM 2189 C C . TYR B 1 68 ? -1.031 16.547 18.047 1 97.56 68 TYR B C 1
ATOM 2191 O O . TYR B 1 68 ? -1.84 15.758 17.562 1 97.56 68 TYR B O 1
ATOM 2199 N N . LYS B 1 69 ? -1.397 17.5 18.719 1 97.25 69 LYS B N 1
ATOM 2200 C CA . LYS B 1 69 ? -2.803 17.734 19.062 1 97.25 69 LYS B CA 1
ATOM 2201 C C . LYS B 1 69 ? -3.633 17.969 17.797 1 97.25 69 LYS B C 1
ATOM 2203 O O . LYS B 1 69 ? -4.738 17.438 17.672 1 97.25 69 LYS B O 1
ATOM 2208 N N . PHE B 1 70 ? -3.123 18.766 16.984 1 97.56 70 PHE B N 1
ATOM 2209 C CA . PHE B 1 70 ? -3.83 19.047 15.742 1 97.56 70 PHE B CA 1
ATOM 2210 C C . PHE B 1 70 ? -3.99 17.781 14.914 1 97.56 70 PHE B C 1
ATOM 2212 O O . PHE B 1 70 ? -5.082 17.484 14.43 1 97.56 70 PHE B O 1
ATOM 2219 N N . ILE B 1 71 ? -2.9 17.078 14.781 1 98.19 71 ILE B N 1
ATOM 2220 C CA . ILE B 1 71 ? -2.887 15.852 13.984 1 98.19 71 ILE B CA 1
ATOM 2221 C C . ILE B 1 71 ? -3.824 14.82 14.602 1 98.19 71 ILE B C 1
ATOM 2223 O O . ILE B 1 71 ? -4.684 14.266 13.914 1 98.19 71 ILE B O 1
ATOM 2227 N N . ALA B 1 72 ? -3.664 14.602 15.828 1 96.88 72 ALA B N 1
ATOM 2228 C CA . ALA B 1 72 ? -4.445 13.578 16.531 1 96.88 72 ALA B CA 1
ATOM 2229 C C . ALA B 1 72 ? -5.934 13.898 16.469 1 96.88 72 ALA B C 1
ATOM 2231 O O . ALA B 1 72 ? -6.758 13.016 16.203 1 96.88 72 ALA B O 1
ATOM 2232 N N . SER B 1 73 ? -6.258 15.133 16.703 1 97.12 73 SER B N 1
ATOM 2233 C CA . SER B 1 73 ? -7.66 15.531 16.703 1 97.12 73 SER B CA 1
ATOM 2234 C C . SER B 1 73 ? -8.258 15.422 15.297 1 97.12 73 SER B C 1
ATOM 2236 O O . SER B 1 73 ? -9.406 15.008 15.141 1 97.12 73 SER B O 1
ATOM 2238 N N . THR B 1 74 ? -7.523 15.805 14.328 1 97.75 74 THR B N 1
ATOM 2239 C CA . THR B 1 74 ? -8.016 15.758 12.961 1 97.75 74 THR B CA 1
ATOM 2240 C C . THR B 1 74 ? -8.172 14.312 12.492 1 97.75 74 THR B C 1
ATOM 2242 O O . THR B 1 74 ? -9.172 13.961 11.867 1 97.75 74 THR B O 1
ATOM 2245 N N . PHE B 1 75 ? -7.18 13.469 12.797 1 96.75 75 PHE B N 1
ATOM 2246 C CA . PHE B 1 75 ? -7.285 12.055 12.453 1 96.75 75 PHE B CA 1
ATOM 2247 C C . PHE B 1 75 ? -8.492 11.422 13.117 1 96.75 75 PHE B C 1
ATOM 2249 O O . PHE B 1 75 ? -9.211 10.633 12.5 1 96.75 75 PHE B O 1
ATOM 2256 N N . ASN B 1 76 ? -8.695 11.766 14.312 1 95.19 76 ASN B N 1
ATOM 2257 C CA . ASN B 1 76 ? -9.844 11.234 15.047 1 95.19 76 ASN B CA 1
ATOM 2258 C C . ASN B 1 76 ? -11.164 11.695 14.438 1 95.19 76 ASN B C 1
ATOM 2260 O O . ASN B 1 76 ? -12.07 10.883 14.227 1 95.19 76 ASN B O 1
ATOM 2264 N N . ALA B 1 77 ? -11.25 12.914 14.133 1 96.12 77 ALA B N 1
ATOM 2265 C CA . ALA B 1 77 ? -12.477 13.492 13.602 1 96.12 77 ALA B CA 1
ATOM 2266 C C . ALA B 1 77 ? -12.781 12.938 12.211 1 96.12 77 ALA B C 1
ATOM 2268 O O . ALA B 1 77 ? -13.945 12.805 11.828 1 96.12 77 ALA B O 1
ATOM 2269 N N . THR B 1 78 ? -11.805 12.609 11.5 1 96.06 78 THR B N 1
ATOM 2270 C CA . THR B 1 78 ? -11.984 12.109 10.141 1 96.06 78 THR B CA 1
ATOM 2271 C C . THR B 1 78 ? -11.992 10.586 10.125 1 96.06 78 THR B C 1
ATOM 2273 O O . THR B 1 78 ? -12.234 9.969 9.086 1 96.06 78 THR B O 1
ATOM 2276 N N . TRP B 1 79 ? -11.664 10.008 11.156 1 93.44 79 TRP B N 1
ATOM 2277 C CA . TRP B 1 79 ? -11.562 8.555 11.258 1 93.44 79 TRP B CA 1
ATOM 2278 C C . TRP B 1 79 ? -10.531 8.008 10.273 1 93.44 79 TRP B C 1
ATOM 2280 O O . TRP B 1 79 ? -10.758 6.988 9.625 1 93.44 79 TRP B O 1
ATOM 2290 N N . LEU B 1 80 ? -9.484 8.789 10.078 1 94.19 80 LEU B N 1
ATOM 2291 C CA . LEU B 1 80 ? -8.43 8.367 9.164 1 94.19 80 LEU B CA 1
ATOM 2292 C C . LEU B 1 80 ? -7.562 7.285 9.805 1 94.19 80 LEU B C 1
ATOM 2294 O O . LEU B 1 80 ? -6.961 7.508 10.859 1 94.19 80 LEU B O 1
ATOM 2298 N N . PRO B 1 81 ? -7.449 6.137 9.188 1 91.88 81 PRO B N 1
ATOM 2299 C CA . PRO B 1 81 ? -6.633 5.07 9.773 1 91.88 81 PRO B CA 1
ATOM 2300 C C . PRO B 1 81 ? -5.137 5.277 9.539 1 91.88 81 PRO B C 1
ATOM 2302 O O . PRO B 1 81 ? -4.738 6.258 8.898 1 91.88 81 PRO B O 1
ATOM 2305 N N . THR B 1 82 ? -4.395 4.379 10.016 1 91.12 82 THR B N 1
ATOM 2306 C CA . THR B 1 82 ? -2.939 4.406 9.906 1 91.12 82 THR B CA 1
ATOM 2307 C C . THR B 1 82 ? -2.51 4.508 8.445 1 91.12 82 THR B C 1
ATOM 2309 O O . THR B 1 82 ? -1.598 5.27 8.109 1 91.12 82 THR B O 1
ATOM 2312 N N . GLU B 1 83 ? -3.158 3.727 7.555 1 91.44 83 GLU B N 1
ATOM 2313 C CA . GLU B 1 83 ? -2.836 3.725 6.129 1 91.44 83 GLU B CA 1
ATOM 2314 C C . GLU B 1 83 ? -3.035 5.109 5.516 1 91.44 83 GLU B C 1
ATOM 2316 O O . GLU B 1 83 ? -2.184 5.59 4.77 1 91.44 83 GLU B O 1
ATOM 2321 N N . GLY B 1 84 ? -4.129 5.691 5.898 1 95.56 84 GLY B N 1
ATOM 2322 C CA . GLY B 1 84 ? -4.398 7.035 5.41 1 95.56 84 GLY B CA 1
ATOM 2323 C C . GLY B 1 84 ? -3.416 8.07 5.934 1 95.56 84 GLY B C 1
ATOM 2324 O O . GLY B 1 84 ? -3.074 9.016 5.23 1 95.56 84 GLY B O 1
ATOM 2325 N N . ALA B 1 85 ? -2.982 7.883 7.18 1 95.88 85 ALA B N 1
ATOM 2326 C CA . ALA B 1 85 ? -1.996 8.773 7.777 1 95.88 85 ALA B CA 1
ATOM 2327 C C . ALA B 1 85 ? -0.679 8.734 7.008 1 95.88 85 ALA B C 1
ATOM 2329 O O . ALA B 1 85 ? -0.036 9.766 6.812 1 95.88 85 ALA B O 1
ATOM 2330 N N . ILE B 1 86 ? -0.324 7.574 6.59 1 95.38 86 ILE B N 1
ATOM 2331 C CA . ILE B 1 86 ? 0.902 7.406 5.816 1 95.38 86 ILE B CA 1
ATOM 2332 C C . ILE B 1 86 ? 0.759 8.109 4.465 1 95.38 86 ILE B C 1
ATOM 2334 O O . ILE B 1 86 ? 1.68 8.789 4.012 1 95.38 86 ILE B O 1
ATOM 2338 N N . ILE B 1 87 ? -0.365 7.953 3.883 1 97.75 87 ILE B N 1
ATOM 2339 C CA . ILE B 1 87 ? -0.642 8.617 2.611 1 97.75 87 ILE B CA 1
ATOM 2340 C C . ILE B 1 87 ? -0.549 10.125 2.787 1 97.75 87 ILE B C 1
ATOM 2342 O O . ILE B 1 87 ? -0.055 10.836 1.904 1 97.75 87 ILE B O 1
ATOM 2346 N N . THR B 1 88 ? -1 10.633 3.922 1 98.31 88 THR B N 1
ATOM 2347 C CA . THR B 1 88 ? -0.913 12.055 4.238 1 98.31 88 THR B CA 1
ATOM 2348 C C . THR B 1 88 ? 0.532 12.539 4.148 1 98.31 88 THR B C 1
ATOM 2350 O O . THR B 1 88 ? 0.805 13.586 3.566 1 98.31 88 THR B O 1
ATOM 2353 N N . LEU B 1 89 ? 1.438 11.773 4.66 1 97.88 89 LEU B N 1
ATOM 2354 C CA . LEU B 1 89 ? 2.85 12.141 4.641 1 97.88 89 LEU B CA 1
ATOM 2355 C C . LEU B 1 89 ? 3.395 12.133 3.217 1 97.88 89 LEU B C 1
ATOM 2357 O O . LEU B 1 89 ? 4.211 12.984 2.857 1 97.88 89 LEU B O 1
ATOM 2361 N N . VAL B 1 90 ? 2.949 11.188 2.449 1 97.94 90 VAL B N 1
ATOM 2362 C CA . VAL B 1 90 ? 3.371 11.109 1.054 1 97.94 90 VAL B CA 1
ATOM 2363 C C . VAL B 1 90 ? 2.965 12.391 0.322 1 97.94 90 VAL B C 1
ATOM 2365 O O . VAL B 1 90 ? 3.785 13.008 -0.36 1 97.94 90 VAL B O 1
ATOM 2368 N N . PHE B 1 91 ? 1.754 12.789 0.545 1 98.62 91 PHE B N 1
ATOM 2369 C CA . PHE B 1 91 ? 1.237 13.953 -0.159 1 98.62 91 PHE B CA 1
ATOM 2370 C C . PHE B 1 91 ? 1.906 15.227 0.344 1 98.62 91 PHE B C 1
ATOM 2372 O O . PHE B 1 91 ? 2.172 16.141 -0.437 1 98.62 91 PHE B O 1
ATOM 2379 N N . LEU B 1 92 ? 2.15 15.289 1.604 1 98.19 92 LEU B N 1
ATOM 2380 C CA . LEU B 1 92 ? 2.848 16.438 2.17 1 98.19 92 LEU B CA 1
ATOM 2381 C C . LEU B 1 92 ? 4.223 16.609 1.537 1 98.19 92 LEU B C 1
ATOM 2383 O O . LEU B 1 92 ? 4.594 17.719 1.133 1 98.19 92 LEU B O 1
ATOM 2387 N N . GLU B 1 93 ? 4.914 15.57 1.406 1 97.25 93 GLU B N 1
ATOM 2388 C CA . GLU B 1 93 ? 6.254 15.633 0.834 1 97.25 93 GLU B CA 1
ATOM 2389 C C . GLU B 1 93 ? 6.207 15.977 -0.652 1 97.25 93 GLU B C 1
ATOM 2391 O O . GLU B 1 93 ? 7.07 16.688 -1.157 1 97.25 93 GLU B O 1
ATOM 2396 N N . ARG B 1 94 ? 5.242 15.375 -1.329 1 98.06 94 ARG B N 1
ATOM 2397 C CA . ARG B 1 94 ? 5.086 15.711 -2.742 1 98.06 94 ARG B CA 1
ATOM 2398 C C . ARG B 1 94 ? 4.824 17.203 -2.928 1 98.06 94 ARG B C 1
ATOM 2400 O O . ARG B 1 94 ? 5.387 17.828 -3.824 1 98.06 94 ARG B O 1
ATOM 2407 N N . LEU B 1 95 ? 3.955 17.734 -2.055 1 98.44 95 LEU B N 1
ATOM 2408 C CA . LEU B 1 95 ? 3.656 19.156 -2.129 1 98.44 95 LEU B CA 1
ATOM 2409 C C . LEU B 1 95 ? 4.922 20 -1.95 1 98.44 95 LEU B C 1
ATOM 2411 O O . LEU B 1 95 ? 5.195 20.891 -2.748 1 98.44 95 LEU B O 1
ATOM 2415 N N . LEU B 1 96 ? 5.68 19.688 -0.946 1 97.69 96 LEU B N 1
ATOM 2416 C CA . LEU B 1 96 ? 6.867 20.453 -0.614 1 97.69 96 LEU B CA 1
ATOM 2417 C C . LEU B 1 96 ? 7.914 20.344 -1.718 1 97.69 96 LEU B C 1
ATOM 2419 O O . LEU B 1 96 ? 8.578 21.328 -2.047 1 97.69 96 LEU B O 1
ATOM 2423 N N . SER B 1 97 ? 8.008 19.156 -2.291 1 96.81 97 SER B N 1
ATOM 2424 C CA . SER B 1 97 ? 9.023 18.906 -3.307 1 96.81 97 SER B CA 1
ATOM 2425 C C . SER B 1 97 ? 8.641 19.547 -4.641 1 96.81 97 SER B C 1
ATOM 2427 O O . SER B 1 97 ? 9.461 20.203 -5.277 1 96.81 97 SER B O 1
ATOM 2429 N N . TYR B 1 98 ? 7.383 19.344 -5.051 1 97.81 98 TYR B N 1
ATOM 2430 C CA . TYR B 1 98 ? 6.961 19.797 -6.371 1 97.81 98 TYR B CA 1
ATOM 2431 C C . TYR B 1 98 ? 6.77 21.312 -6.391 1 97.81 98 TYR B C 1
ATOM 2433 O O . TYR B 1 98 ? 7.117 21.969 -7.367 1 97.81 98 TYR B O 1
ATOM 2441 N N . ALA B 1 99 ? 6.195 21.844 -5.32 1 97.31 99 ALA B N 1
ATOM 2442 C CA . ALA B 1 99 ? 5.926 23.281 -5.258 1 97.31 99 ALA B CA 1
ATOM 2443 C C . ALA B 1 99 ? 7.137 24.047 -4.738 1 97.31 99 ALA B C 1
ATOM 2445 O O . ALA B 1 99 ? 7.188 25.266 -4.82 1 97.31 99 ALA B O 1
ATOM 2446 N N . GLU B 1 100 ? 8.164 23.297 -4.219 1 96.5 100 GLU B N 1
ATOM 2447 C CA . GLU B 1 100 ? 9.375 23.891 -3.654 1 96.5 100 GLU B CA 1
ATOM 2448 C C . GLU B 1 100 ? 9.023 24.938 -2.59 1 96.5 100 GLU B C 1
ATOM 2450 O O . GLU B 1 100 ? 9.492 26.078 -2.652 1 96.5 100 GLU B O 1
ATOM 2455 N N . ILE B 1 101 ? 8.219 24.562 -1.687 1 97.38 101 ILE B N 1
ATOM 2456 C CA . ILE B 1 101 ? 7.809 25.453 -0.613 1 97.38 101 ILE B CA 1
ATOM 2457 C C . ILE B 1 101 ? 8.188 24.859 0.738 1 97.38 101 ILE B C 1
ATOM 2459 O O . ILE B 1 101 ? 8.539 23.672 0.821 1 97.38 101 ILE B O 1
ATOM 2463 N N . ASP B 1 102 ? 8.094 25.688 1.755 1 96.88 102 ASP B N 1
ATOM 2464 C CA . ASP B 1 102 ? 8.328 25.312 3.143 1 96.88 102 ASP B CA 1
ATOM 2465 C C . ASP B 1 102 ? 7.043 25.375 3.961 1 96.88 102 ASP B C 1
ATOM 2467 O O . ASP B 1 102 ? 6.047 25.938 3.514 1 96.88 102 ASP B O 1
ATOM 2471 N N . ILE B 1 103 ? 7.156 24.734 5.074 1 97.06 103 ILE B N 1
ATOM 2472 C CA . ILE B 1 103 ? 6.035 24.828 6.004 1 97.06 103 ILE B CA 1
ATOM 2473 C C . ILE B 1 103 ? 6.297 25.922 7.027 1 97.06 103 ILE B C 1
ATOM 2475 O O . ILE B 1 103 ? 7.004 25.719 8.01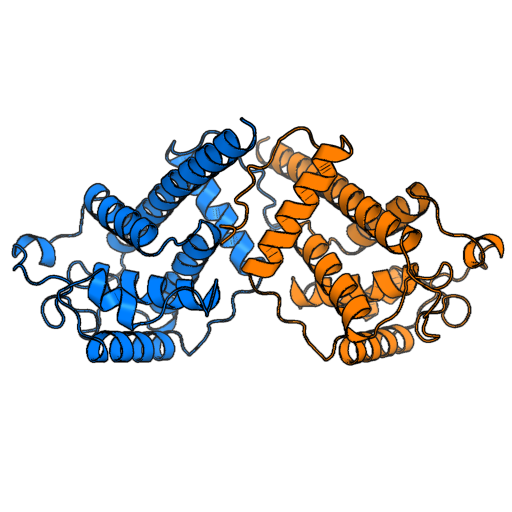6 1 97.06 103 ILE B O 1
ATOM 2479 N N . CYS B 1 104 ? 5.609 27 6.859 1 95.25 104 CYS B N 1
ATOM 2480 C CA . CYS B 1 104 ? 5.797 28.172 7.719 1 95.25 104 CYS B CA 1
ATOM 2481 C C . CYS B 1 104 ? 4.805 28.156 8.875 1 95.25 104 CYS B C 1
ATOM 2483 O O . CYS B 1 104 ? 3.766 27.484 8.805 1 95.25 104 CYS B O 1
ATOM 2485 N N . PRO B 1 105 ? 5.074 28.859 9.93 1 93.38 105 PRO B N 1
ATOM 2486 C CA . PRO B 1 105 ? 4.254 28.828 11.141 1 93.38 105 PRO B CA 1
ATOM 2487 C C . PRO B 1 105 ? 2.793 29.188 10.875 1 93.38 105 PRO B C 1
ATOM 2489 O O . PRO B 1 105 ? 1.893 28.578 11.469 1 93.38 105 PRO B O 1
ATOM 2492 N N . THR B 1 106 ? 2.486 30.062 9.961 1 93.25 106 THR B N 1
ATOM 2493 C CA . THR B 1 106 ? 1.118 30.516 9.727 1 93.25 106 THR B CA 1
ATOM 2494 C C . THR B 1 106 ? 0.414 29.594 8.727 1 93.25 106 THR B C 1
ATOM 2496 O O . THR B 1 106 ? -0.798 29.703 8.531 1 93.25 106 THR B O 1
ATOM 2499 N N . LYS B 1 107 ? 1.147 28.641 8.203 1 96.31 107 LYS B N 1
ATOM 2500 C CA . LYS B 1 107 ? 0.61 27.938 7.043 1 96.31 107 LYS B CA 1
ATOM 2501 C C . LYS B 1 107 ? 0.502 26.438 7.309 1 96.31 107 LYS B C 1
ATOM 2503 O O . LYS B 1 107 ? -0.217 25.719 6.605 1 96.31 107 LYS B O 1
ATOM 2508 N N . TRP B 1 108 ? 1.109 25.938 8.352 1 97.31 108 TRP B N 1
ATOM 2509 C CA . TRP B 1 108 ? 1.34 24.5 8.492 1 97.31 108 TRP B CA 1
ATOM 2510 C C . TRP B 1 108 ? 0.024 23.75 8.688 1 97.31 108 TRP B C 1
ATOM 2512 O O . TRP B 1 108 ? -0.172 22.672 8.125 1 97.31 108 TRP B O 1
ATOM 2522 N N . ARG B 1 109 ? -0.923 24.328 9.445 1 97.31 109 ARG B N 1
ATOM 2523 C CA . ARG B 1 109 ? -2.17 23.609 9.688 1 97.31 109 ARG B CA 1
ATOM 2524 C C . ARG B 1 109 ? -2.973 23.453 8.398 1 97.31 109 ARG B C 1
ATOM 2526 O O . ARG B 1 109 ? -3.553 22.406 8.148 1 97.31 109 ARG B O 1
ATOM 2533 N N . ARG B 1 110 ? -2.992 24.469 7.605 1 97.94 110 ARG B N 1
ATOM 2534 C CA . ARG B 1 110 ? -3.729 24.406 6.348 1 97.94 110 ARG B CA 1
ATOM 2535 C C . ARG B 1 110 ? -3.074 23.438 5.371 1 97.94 110 ARG B C 1
ATOM 2537 O O . ARG B 1 110 ? -3.764 22.734 4.637 1 97.94 110 ARG B O 1
ATOM 2544 N N . ILE B 1 111 ? -1.781 23.484 5.348 1 98.44 111 ILE B N 1
ATOM 2545 C CA . ILE B 1 111 ? -1.04 22.562 4.492 1 98.44 111 ILE B CA 1
ATOM 2546 C C . ILE B 1 111 ? -1.345 21.125 4.902 1 98.44 111 ILE B C 1
ATOM 2548 O O . ILE B 1 111 ? -1.666 20.281 4.055 1 98.44 111 ILE B O 1
ATOM 2552 N N . VAL B 1 112 ? -1.286 20.875 6.18 1 98.62 112 VAL B N 1
ATOM 2553 C CA . VAL B 1 112 ? -1.551 19.547 6.695 1 98.62 112 VAL B CA 1
ATOM 2554 C C . VAL B 1 112 ? -2.998 19.156 6.402 1 98.62 112 VAL B C 1
ATOM 2556 O O . VAL B 1 112 ? -3.271 18.016 5.996 1 98.62 112 VAL B O 1
ATOM 2559 N N . LEU B 1 113 ? -3.879 20.062 6.594 1 98.44 113 LEU B N 1
ATOM 2560 C CA . LEU B 1 113 ? -5.285 19.797 6.316 1 98.44 113 LEU B CA 1
ATOM 2561 C C . LEU B 1 113 ? -5.484 19.406 4.855 1 98.44 113 LEU B C 1
ATOM 2563 O O . LEU B 1 113 ? -6.223 18.469 4.555 1 98.44 113 LEU B O 1
ATOM 2567 N N . GLY B 1 114 ? -4.879 20.125 3.963 1 98.44 114 GLY B N 1
ATOM 2568 C CA . GLY B 1 114 ? -4.957 19.781 2.551 1 98.44 114 GLY B CA 1
ATOM 2569 C C . GLY B 1 114 ? -4.488 18.375 2.252 1 98.44 114 GLY B C 1
ATOM 2570 O O . GLY B 1 114 ? -5.141 17.641 1.501 1 98.44 114 GLY B O 1
ATOM 2571 N N . ALA B 1 115 ? -3.381 18 2.83 1 98.75 115 ALA B N 1
ATOM 2572 C CA . ALA B 1 115 ? -2.85 16.656 2.645 1 98.75 115 ALA B CA 1
ATOM 2573 C C . ALA B 1 115 ? -3.812 15.609 3.199 1 98.75 115 ALA B C 1
ATOM 2575 O O . ALA B 1 115 ? -3.998 14.547 2.598 1 98.75 115 ALA B O 1
ATOM 2576 N N . ILE B 1 116 ? -4.43 15.914 4.348 1 98.44 116 ILE B N 1
ATOM 2577 C CA . ILE B 1 116 ? -5.355 14.984 4.992 1 98.44 116 ILE B CA 1
ATOM 2578 C C . ILE B 1 116 ? -6.609 14.828 4.129 1 98.44 116 ILE B C 1
ATOM 2580 O O . ILE B 1 116 ? -7.109 13.719 3.953 1 98.44 116 ILE B O 1
ATOM 2584 N N . ILE B 1 117 ? -7.09 15.898 3.59 1 98.19 117 ILE B N 1
ATOM 2585 C CA . ILE B 1 117 ? -8.273 15.852 2.732 1 98.19 117 ILE B CA 1
ATOM 2586 C C . ILE B 1 117 ? -8.016 14.914 1.554 1 98.19 117 ILE B C 1
ATOM 2588 O O . ILE B 1 117 ? -8.836 14.039 1.265 1 98.19 117 ILE B O 1
ATOM 2592 N N . LEU B 1 118 ? -6.91 15.062 0.934 1 98.19 118 LEU B N 1
ATOM 2593 C CA . LEU B 1 118 ? -6.57 14.234 -0.215 1 98.19 118 LEU B CA 1
ATOM 2594 C C . LEU B 1 118 ? -6.344 12.781 0.21 1 98.19 118 LEU B C 1
ATOM 2596 O O . LEU B 1 118 ? -6.715 11.852 -0.513 1 98.19 118 LEU B O 1
ATOM 2600 N N . ALA B 1 119 ? -5.703 12.594 1.341 1 97.88 119 ALA B N 1
ATOM 2601 C CA . ALA B 1 119 ? -5.465 11.242 1.848 1 97.88 119 ALA B CA 1
ATOM 2602 C C . ALA B 1 119 ? -6.781 10.523 2.137 1 97.88 119 ALA B C 1
ATOM 2604 O O . ALA B 1 119 ? -6.922 9.336 1.857 1 97.88 119 ALA B O 1
ATOM 2605 N N . CYS B 1 120 ? -7.727 11.25 2.697 1 97.06 120 CYS B N 1
ATOM 2606 C CA . CYS B 1 120 ? -9.039 10.664 2.955 1 97.06 120 CYS B CA 1
ATOM 2607 C C . CYS B 1 120 ? -9.695 10.195 1.662 1 97.06 120 CYS B C 1
ATOM 2609 O O . CYS B 1 120 ? -10.25 9.094 1.607 1 97.06 120 CYS B O 1
ATOM 2611 N N . LYS B 1 121 ? -9.625 10.922 0.66 1 95.69 121 LYS B N 1
ATOM 2612 C CA . LYS B 1 121 ? -10.227 10.586 -0.626 1 95.69 121 LYS B CA 1
ATOM 2613 C C . LYS B 1 121 ? -9.5 9.414 -1.28 1 95.69 121 LYS B C 1
ATOM 2615 O O . LYS B 1 121 ? -10.125 8.578 -1.943 1 95.69 121 LYS B O 1
ATOM 2620 N N . ASP B 1 122 ? -8.25 9.438 -1.162 1 94.94 122 ASP B N 1
ATOM 2621 C CA . ASP B 1 122 ? -7.473 8.352 -1.746 1 94.94 122 ASP B CA 1
ATOM 2622 C C . ASP B 1 122 ? -7.754 7.031 -1.033 1 94.94 122 ASP B C 1
ATOM 2624 O O . ASP B 1 122 ? -7.816 5.977 -1.67 1 94.94 122 ASP B O 1
ATOM 2628 N N . TRP B 1 123 ? -7.816 7.113 0.262 1 92.75 123 TRP B N 1
ATOM 2629 C CA . TRP B 1 123 ? -8.047 5.938 1.091 1 92.75 123 TRP B CA 1
ATOM 2630 C C . TRP B 1 123 ? -9.445 5.383 0.878 1 92.75 123 TRP B C 1
ATOM 2632 O O . TRP B 1 123 ? -9.625 4.18 0.682 1 92.75 123 TRP B O 1
ATOM 2642 N N . ASP B 1 124 ? -10.391 6.262 0.972 1 91 124 ASP B N 1
ATOM 2643 C CA . ASP B 1 124 ? -11.797 5.91 0.808 1 91 124 ASP B CA 1
ATOM 2644 C C . ASP B 1 124 ? -12.594 7.086 0.256 1 91 124 ASP B C 1
ATOM 2646 O O . ASP B 1 124 ? -12.914 8.023 0.988 1 91 124 ASP B O 1
ATOM 2650 N N . ASP B 1 125 ? -13.031 6.922 -0.897 1 86.31 125 ASP B N 1
ATOM 2651 C CA . ASP B 1 125 ? -13.672 8.055 -1.565 1 86.31 125 ASP B CA 1
ATOM 2652 C C . ASP B 1 125 ? -15.133 8.188 -1.142 1 86.31 125 ASP B C 1
ATOM 2654 O O . ASP B 1 125 ? -15.812 9.141 -1.532 1 86.31 125 ASP B O 1
ATOM 2658 N N . GLU B 1 126 ? -15.594 7.414 -0.365 1 87.88 126 GLU B N 1
ATOM 2659 C CA . GLU B 1 126 ? -17.031 7.434 -0.066 1 87.88 126 GLU B CA 1
ATOM 2660 C C . GLU B 1 126 ? -17.281 7.793 1.395 1 87.88 126 GLU B C 1
ATOM 2662 O O . GLU B 1 126 ? -18.422 8.055 1.786 1 87.88 126 GLU B O 1
ATOM 2667 N N . THR B 1 127 ? -16.25 7.918 2.139 1 86.19 127 THR B N 1
ATOM 2668 C CA . THR B 1 127 ? -16.453 8.055 3.574 1 86.19 127 THR B CA 1
ATOM 2669 C C . THR B 1 127 ? -16.578 9.531 3.961 1 86.19 127 THR B C 1
ATOM 2671 O O . THR B 1 127 ? -17.453 9.898 4.738 1 86.19 127 THR B O 1
ATOM 2674 N N . LEU B 1 128 ? -15.703 10.367 3.441 1 92.81 128 LEU B N 1
ATOM 2675 C CA . LEU B 1 128 ? -15.711 11.766 3.838 1 92.81 128 LEU B CA 1
ATOM 2676 C C . LEU B 1 128 ? -15.688 12.68 2.617 1 92.81 128 LEU B C 1
ATOM 2678 O O . LEU B 1 128 ? -14.844 12.516 1.733 1 92.81 128 LEU B O 1
ATOM 2682 N N . TRP B 1 129 ? -16.688 13.648 2.617 1 95.06 129 TRP B N 1
ATOM 2683 C CA . TRP B 1 129 ? -16.703 14.68 1.586 1 95.06 129 TRP B CA 1
ATOM 2684 C C . TRP B 1 129 ? -16.203 16.016 2.135 1 95.06 129 TRP B C 1
ATOM 2686 O O . TRP B 1 129 ? -16.062 16.172 3.35 1 95.06 129 TRP B O 1
ATOM 2696 N N . ASN B 1 130 ? -16.031 16.906 1.242 1 96.56 130 ASN B N 1
ATOM 2697 C CA . ASN B 1 130 ? -15.477 18.203 1.635 1 96.56 130 ASN B CA 1
ATOM 2698 C C . ASN B 1 130 ? -16.375 18.922 2.635 1 96.56 130 ASN B C 1
ATOM 2700 O O . ASN B 1 130 ? -15.883 19.641 3.512 1 96.56 130 ASN B O 1
ATOM 2704 N N . VAL B 1 131 ? -17.656 18.688 2.57 1 96.56 131 VAL B N 1
ATOM 2705 C CA . VAL B 1 131 ? -18.609 19.375 3.43 1 96.56 131 VAL B CA 1
ATOM 2706 C C . VAL B 1 131 ? -18.375 18.984 4.887 1 96.56 131 VAL B C 1
ATOM 2708 O O . VAL B 1 131 ? -18.562 19.797 5.793 1 96.56 131 VAL B O 1
ATOM 2711 N N . GLU B 1 132 ? -17.969 17.766 5.152 1 96.94 132 GLU B N 1
ATOM 2712 C CA . GLU B 1 132 ? -17.734 17.312 6.516 1 96.94 132 GLU B CA 1
ATOM 2713 C C . GLU B 1 132 ? -16.578 18.062 7.172 1 96.94 132 GLU B C 1
ATOM 2715 O O . GLU B 1 132 ? -16.594 18.281 8.383 1 96.94 132 GLU B O 1
ATOM 2720 N N . PHE B 1 133 ? -15.695 18.562 6.391 1 97.38 133 PHE B N 1
ATOM 2721 C CA . PHE B 1 133 ? -14.555 19.281 6.945 1 97.38 133 PHE B CA 1
ATOM 2722 C C . PHE B 1 133 ? -14.977 20.656 7.449 1 97.38 133 PHE B C 1
ATOM 2724 O O . PHE B 1 133 ? -14.336 21.203 8.344 1 97.38 133 PHE B O 1
ATOM 2731 N N . CYS B 1 134 ? -16.062 21.188 6.953 1 96.44 134 CYS B N 1
ATOM 2732 C CA . CYS B 1 134 ? -16.594 22.453 7.445 1 96.44 134 CYS B CA 1
ATOM 2733 C C . CYS B 1 134 ? -17.188 22.297 8.836 1 96.44 134 CYS B C 1
ATOM 2735 O O . CYS B 1 134 ? -17.281 23.266 9.594 1 96.44 134 CYS B O 1
ATOM 2737 N N . TRP B 1 135 ? -17.547 21.047 9.141 1 95.56 135 TRP B N 1
ATOM 2738 C CA . TRP B 1 135 ? -18.062 20.766 10.469 1 95.56 135 TRP B CA 1
ATOM 2739 C C . TRP B 1 135 ? -16.938 20.562 11.469 1 95.56 135 TRP B C 1
ATOM 2741 O O . TRP B 1 135 ? -17.078 20.891 12.656 1 95.56 135 TRP B O 1
ATOM 2751 N N . ILE B 1 136 ? -15.875 20.016 10.977 1 96.69 136 ILE B N 1
ATOM 2752 C CA . ILE B 1 136 ? -14.719 19.766 11.836 1 96.69 136 ILE B CA 1
ATOM 2753 C C . ILE B 1 136 ? -14.008 21.078 12.125 1 96.69 136 ILE B C 1
ATOM 2755 O O . ILE B 1 136 ? -13.578 21.328 13.258 1 96.69 136 ILE B O 1
ATOM 2759 N N . PHE B 1 137 ? -13.906 21.828 11.109 1 96.88 137 PHE B N 1
ATOM 2760 C CA . PHE B 1 137 ? -13.281 23.141 11.211 1 96.88 137 PHE B CA 1
ATOM 2761 C C . PHE B 1 137 ? -14.289 24.25 10.93 1 96.88 137 PHE B C 1
ATOM 2763 O O . PHE B 1 137 ? -14.531 24.594 9.766 1 96.88 137 PHE B O 1
ATOM 2770 N N . LYS B 1 138 ? -14.727 24.922 11.906 1 95 138 LYS B N 1
ATOM 2771 C CA . LYS B 1 138 ? -15.891 25.797 11.836 1 95 138 LYS B CA 1
ATOM 2772 C C . LYS B 1 138 ? -15.531 27.125 11.18 1 95 138 LYS B C 1
ATOM 2774 O O . LYS B 1 138 ? -16.406 27.906 10.805 1 95 138 LYS B O 1
ATOM 2779 N N . GLY B 1 139 ? -14.273 27.375 11 1 94.94 139 GLY B N 1
ATOM 2780 C CA . GLY B 1 139 ? -13.859 28.625 10.383 1 94.94 139 GLY B CA 1
ATOM 2781 C C . GLY B 1 139 ? -13.758 28.531 8.875 1 94.94 139 GLY B C 1
ATOM 2782 O O . GLY B 1 139 ? -13.539 29.547 8.203 1 94.94 139 GLY B O 1
ATOM 2783 N N . VAL B 1 140 ? -14.023 27.328 8.344 1 96.25 140 VAL B N 1
ATOM 2784 C CA . VAL B 1 140 ? -13.812 27.156 6.914 1 96.25 140 VAL B CA 1
ATOM 2785 C C . VAL B 1 140 ? -15.156 26.969 6.207 1 96.25 140 VAL B C 1
ATOM 2787 O O . VAL B 1 140 ? -16.094 26.391 6.777 1 96.25 140 VAL B O 1
ATOM 2790 N N . THR B 1 141 ? -15.219 27.484 4.988 1 96.56 141 THR B N 1
ATOM 2791 C CA . THR B 1 141 ? -16.391 27.25 4.145 1 96.56 141 THR B CA 1
ATOM 2792 C C . THR B 1 141 ? -16.109 26.141 3.137 1 96.56 141 THR B C 1
ATOM 2794 O O . THR B 1 141 ? -14.961 25.766 2.924 1 96.56 141 THR B O 1
ATOM 2797 N N . LEU B 1 142 ? -17.188 25.656 2.559 1 97.69 142 LEU B N 1
ATOM 2798 C CA . LEU B 1 142 ? -17.047 24.625 1.538 1 97.69 142 LEU B CA 1
ATOM 2799 C C . LEU B 1 142 ? -16.266 25.141 0.343 1 97.69 142 LEU B C 1
ATOM 2801 O O . LEU B 1 142 ? -15.438 24.422 -0.229 1 97.69 142 LEU B O 1
ATOM 2805 N N . GLU B 1 143 ? -16.531 26.359 -0.026 1 97.69 143 GLU B N 1
ATOM 2806 C CA . GLU B 1 143 ? -15.805 26.984 -1.127 1 97.69 143 GLU B CA 1
ATOM 2807 C C . GLU B 1 143 ? -14.305 27.062 -0.832 1 97.69 143 GLU B C 1
ATOM 2809 O O . GLU B 1 143 ? -13.484 26.797 -1.71 1 97.69 143 GLU B O 1
ATOM 2814 N N . ASP B 1 144 ? -14.023 27.406 0.334 1 97.75 144 ASP B N 1
ATOM 2815 C CA . ASP B 1 144 ? -12.633 27.516 0.759 1 97.75 144 ASP B CA 1
ATOM 2816 C C . ASP B 1 144 ? -11.945 26.141 0.695 1 97.75 144 ASP B C 1
ATOM 2818 O O . ASP B 1 144 ? -10.82 26.031 0.207 1 97.75 144 ASP B O 1
ATOM 2822 N N . ILE B 1 145 ? -12.617 25.109 1.143 1 97.88 145 ILE B N 1
ATOM 2823 C CA . ILE B 1 145 ? -12.07 23.766 1.141 1 97.88 145 ILE B CA 1
ATOM 2824 C C . ILE B 1 145 ? -11.859 23.297 -0.298 1 97.88 145 ILE B C 1
ATOM 2826 O O . ILE B 1 145 ? -10.812 22.719 -0.626 1 97.88 145 ILE B O 1
ATOM 2830 N N . ASN B 1 146 ? -12.805 23.547 -1.14 1 97.81 146 ASN B N 1
ATOM 2831 C CA . ASN B 1 146 ? -12.711 23.156 -2.541 1 97.81 146 ASN B CA 1
ATOM 2832 C C . ASN B 1 146 ? -11.539 23.844 -3.238 1 97.81 146 ASN B C 1
ATOM 2834 O O . ASN B 1 146 ? -10.828 23.219 -4.027 1 97.81 146 ASN B O 1
ATOM 2838 N N . GLU B 1 147 ? -11.422 25.078 -2.908 1 97.44 147 GLU B N 1
ATOM 2839 C CA . GLU B 1 147 ? -10.328 25.844 -3.498 1 97.44 147 GLU B CA 1
ATOM 2840 C C . GLU B 1 147 ? -8.977 25.359 -3.002 1 97.44 147 GLU B C 1
ATOM 2842 O O . GLU B 1 147 ? -8.031 25.219 -3.785 1 97.44 147 GLU B O 1
ATOM 2847 N N . SER B 1 148 ? -8.891 25.188 -1.746 1 97.38 148 SER B N 1
ATOM 2848 C CA . SER B 1 148 ? -7.656 24.672 -1.161 1 97.38 148 SER B CA 1
ATOM 2849 C C . SER B 1 148 ? -7.266 23.328 -1.774 1 97.38 148 SER B C 1
ATOM 2851 O O . SER B 1 148 ? -6.102 23.109 -2.107 1 97.38 148 SER B O 1
ATOM 2853 N N . GLU B 1 149 ? -8.25 22.422 -1.915 1 97.88 149 GLU B N 1
ATOM 2854 C CA . GLU B 1 149 ? -8.023 21.109 -2.506 1 97.88 149 GLU B CA 1
ATOM 2855 C C . GLU B 1 149 ? -7.539 21.234 -3.949 1 97.88 149 GLU B C 1
ATOM 2857 O O . GLU B 1 149 ? -6.609 20.531 -4.359 1 97.88 149 GLU B O 1
ATOM 2862 N N . ARG B 1 150 ? -8.156 22.125 -4.695 1 98.06 150 ARG B N 1
ATOM 2863 C CA . ARG B 1 150 ? -7.773 22.328 -6.09 1 98.06 150 ARG B CA 1
ATOM 2864 C C . ARG B 1 150 ? -6.332 22.812 -6.188 1 98.06 150 ARG B C 1
ATOM 2866 O O . ARG B 1 150 ? -5.559 22.312 -7.004 1 98.06 150 ARG B O 1
ATOM 2873 N N . HIS B 1 151 ? -5.98 23.75 -5.422 1 97.81 151 HIS B N 1
ATOM 2874 C CA . HIS B 1 151 ? -4.621 24.281 -5.434 1 97.81 151 HIS B CA 1
ATOM 2875 C C . HIS B 1 151 ? -3.613 23.219 -4.988 1 97.81 151 HIS B C 1
ATOM 2877 O O . HIS B 1 151 ? -2.525 23.125 -5.562 1 97.81 151 HIS B O 1
ATOM 2883 N N . PHE B 1 152 ? -3.971 22.516 -3.969 1 98.5 152 PHE B N 1
ATOM 2884 C CA . PHE B 1 152 ? -3.1 21.453 -3.486 1 98.5 152 PHE B CA 1
ATOM 2885 C C . PHE B 1 152 ? -2.787 20.453 -4.598 1 98.5 152 PHE B C 1
ATOM 2887 O O . PHE B 1 152 ? -1.627 20.109 -4.82 1 98.5 152 PHE B O 1
ATOM 2894 N N . LEU B 1 153 ? -3.84 20.016 -5.312 1 98.56 153 LEU B N 1
ATOM 2895 C CA . LEU B 1 153 ? -3.699 19.078 -6.418 1 98.56 153 LEU B CA 1
ATOM 2896 C C . LEU B 1 153 ? -2.816 19.656 -7.52 1 98.56 153 LEU B C 1
ATOM 2898 O O . LEU B 1 153 ? -1.935 18.969 -8.039 1 98.56 153 LEU B O 1
ATOM 2902 N N . ASP B 1 154 ? -3.043 20.875 -7.797 1 98.44 154 ASP B N 1
ATOM 2903 C CA . ASP B 1 154 ? -2.258 21.547 -8.828 1 98.44 154 ASP B CA 1
ATOM 2904 C C . ASP B 1 154 ? -0.782 21.625 -8.438 1 98.44 154 ASP B C 1
ATOM 2906 O O . ASP B 1 154 ? 0.094 21.328 -9.258 1 98.44 154 ASP B O 1
ATOM 2910 N N . LEU B 1 155 ? -0.522 21.969 -7.227 1 98.31 155 LEU B N 1
ATOM 2911 C CA . LEU B 1 155 ? 0.838 22.156 -6.73 1 98.31 155 LEU B CA 1
ATOM 2912 C C . LEU B 1 155 ? 1.575 20.812 -6.68 1 98.31 155 LEU B C 1
ATOM 2914 O O . LEU B 1 155 ? 2.797 20.766 -6.844 1 98.31 155 LEU B O 1
ATOM 2918 N N . MET B 1 156 ? 0.855 19.734 -6.477 1 97.88 156 MET B N 1
ATOM 2919 C CA . MET B 1 156 ? 1.469 18.406 -6.48 1 97.88 156 MET B CA 1
ATOM 2920 C C . MET B 1 156 ? 1.434 17.797 -7.879 1 97.88 156 MET B C 1
ATOM 2922 O O . MET B 1 156 ? 1.647 16.594 -8.039 1 97.88 156 MET B O 1
ATOM 2926 N N . LYS B 1 157 ? 1.039 18.609 -8.883 1 97.88 157 LYS B N 1
ATOM 2927 C CA . LYS B 1 157 ? 1.004 18.203 -10.281 1 97.88 157 LYS B CA 1
ATOM 2928 C C . LYS B 1 157 ? 0.093 17 -10.484 1 97.88 157 LYS B C 1
ATOM 2930 O O . LYS B 1 157 ? 0.401 16.109 -11.281 1 97.88 157 LYS B O 1
ATOM 2935 N N . PHE B 1 158 ? -0.843 16.828 -9.641 1 97.06 158 PHE B N 1
ATOM 2936 C CA . PHE B 1 158 ? -1.894 15.812 -9.688 1 97.06 158 PHE B CA 1
ATOM 2937 C C . PHE B 1 158 ? -1.307 14.414 -9.523 1 97.06 158 PHE B C 1
ATOM 2939 O O . PHE B 1 158 ? -1.869 13.438 -10.031 1 97.06 158 PHE B O 1
ATOM 2946 N N . ASN B 1 159 ? -0.178 14.352 -8.891 1 96.88 159 ASN B N 1
ATOM 2947 C CA . ASN B 1 159 ? 0.414 13.055 -8.594 1 96.88 159 ASN B CA 1
ATOM 2948 C C . ASN B 1 159 ? -0.214 12.422 -7.352 1 96.88 159 ASN B C 1
ATOM 2950 O O . ASN B 1 159 ? 0.392 12.414 -6.281 1 96.88 159 ASN B O 1
ATOM 2954 N N . VAL B 1 160 ? -1.32 11.82 -7.535 1 96.25 160 VAL B N 1
ATOM 2955 C CA . VAL B 1 160 ? -2.064 11.273 -6.406 1 96.25 160 VAL B CA 1
ATOM 2956 C C . VAL B 1 160 ? -1.83 9.766 -6.316 1 96.25 160 VAL B C 1
ATOM 2958 O O . VAL B 1 160 ? -2.324 9.109 -5.398 1 96.25 160 VAL B O 1
ATOM 2961 N N . ASN B 1 161 ? -1.121 9.25 -7.309 1 93.5 161 ASN B N 1
ATOM 2962 C CA . ASN B 1 161 ? -0.857 7.816 -7.312 1 93.5 161 ASN B CA 1
ATOM 2963 C C . ASN B 1 161 ? 0.211 7.441 -6.289 1 93.5 161 ASN B C 1
ATOM 2965 O O . ASN B 1 161 ? 1.345 7.918 -6.367 1 93.5 161 ASN B O 1
ATOM 2969 N N . VAL B 1 162 ? -0.148 6.602 -5.363 1 95.69 162 VAL B N 1
ATOM 2970 C CA . VAL B 1 162 ? 0.799 6.121 -4.363 1 95.69 162 VAL B CA 1
ATOM 2971 C C . VAL B 1 162 ? 1.079 4.637 -4.586 1 95.69 162 VAL B C 1
ATOM 2973 O O . VAL B 1 162 ? 0.406 3.779 -4.008 1 95.69 162 VAL B O 1
ATOM 2976 N N . PRO B 1 163 ? 2.137 4.383 -5.328 1 93.25 163 PRO B N 1
ATOM 2977 C CA . PRO B 1 163 ? 2.5 2.975 -5.492 1 93.25 163 PRO B CA 1
ATOM 2978 C C . PRO B 1 163 ? 2.805 2.283 -4.168 1 93.25 163 PRO B C 1
ATOM 2980 O O . PRO B 1 163 ? 3.203 2.939 -3.201 1 93.25 163 PRO B O 1
ATOM 2983 N N . ILE B 1 164 ? 2.691 0.995 -4.133 1 91.62 164 ILE B N 1
ATOM 2984 C CA . ILE B 1 164 ? 2.904 0.222 -2.914 1 91.62 164 ILE B CA 1
ATOM 2985 C C . ILE B 1 164 ? 4.34 0.41 -2.43 1 91.62 164 ILE B C 1
ATOM 2987 O O . ILE B 1 164 ? 4.594 0.462 -1.223 1 91.62 164 ILE B O 1
ATOM 2991 N N . SER B 1 165 ? 5.254 0.506 -3.393 1 91.81 165 SER B N 1
ATOM 2992 C CA . SER B 1 165 ? 6.656 0.679 -3.023 1 91.81 165 SER B CA 1
ATOM 2993 C C . SER B 1 165 ? 6.871 1.982 -2.262 1 91.81 165 SER B C 1
ATOM 2995 O O . SER B 1 165 ? 7.637 2.023 -1.296 1 91.81 165 SER B O 1
ATOM 2997 N N . VAL B 1 166 ? 6.203 3.004 -2.689 1 94.75 166 VAL B N 1
ATOM 2998 C CA . VAL B 1 166 ? 6.297 4.293 -2.014 1 94.75 166 VAL B CA 1
ATOM 2999 C C . VAL B 1 166 ? 5.633 4.207 -0.64 1 94.75 166 VAL B C 1
ATOM 3001 O O . VAL B 1 166 ? 6.211 4.633 0.363 1 94.75 166 VAL B O 1
ATOM 3004 N N . TYR B 1 167 ? 4.453 3.617 -0.617 1 95.31 167 TYR B N 1
ATOM 3005 C CA . TYR B 1 167 ? 3.742 3.428 0.643 1 95.31 167 TYR B CA 1
ATOM 3006 C C . TYR B 1 167 ? 4.598 2.662 1.643 1 95.31 167 TYR B C 1
ATOM 3008 O O . TYR B 1 167 ? 4.703 3.053 2.809 1 95.31 167 TYR B O 1
ATOM 3016 N N . ALA B 1 168 ? 5.156 1.616 1.215 1 89.69 168 ALA B N 1
ATOM 3017 C CA . ALA B 1 168 ? 5.977 0.761 2.068 1 89.69 168 ALA B CA 1
ATOM 3018 C C . ALA B 1 168 ? 7.18 1.524 2.615 1 89.69 168 ALA B C 1
ATOM 3020 O O . ALA B 1 168 ? 7.562 1.349 3.775 1 89.69 168 ALA B O 1
ATOM 3021 N N . LYS B 1 169 ? 7.781 2.311 1.815 1 92.19 169 LYS B N 1
ATOM 3022 C CA . LYS B 1 169 ? 8.914 3.115 2.25 1 92.19 169 LYS B CA 1
ATOM 3023 C C . LYS B 1 169 ? 8.531 4.039 3.4 1 92.19 169 LYS B C 1
ATOM 3025 O O . LYS B 1 169 ? 9.227 4.105 4.414 1 92.19 169 LYS B O 1
ATOM 3030 N N . TYR B 1 170 ? 7.426 4.766 3.244 1 93.31 170 TYR B N 1
ATOM 3031 C CA . TYR B 1 170 ? 6.977 5.688 4.281 1 93.31 170 TYR B CA 1
ATOM 3032 C C . TYR B 1 170 ? 6.547 4.93 5.531 1 93.31 170 TYR B C 1
ATOM 3034 O O . TYR B 1 170 ? 6.777 5.387 6.652 1 93.31 170 TYR B O 1
ATOM 3042 N N . TYR B 1 171 ? 5.906 3.848 5.305 1 88.69 171 TYR B N 1
ATOM 3043 C CA . TYR B 1 171 ? 5.512 2.99 6.418 1 88.69 171 TYR B CA 1
ATOM 3044 C C . TYR B 1 171 ? 6.727 2.576 7.242 1 88.69 171 TYR B C 1
ATOM 3046 O O . TYR B 1 171 ? 6.723 2.701 8.469 1 88.69 171 TYR B O 1
ATOM 3054 N N . PHE B 1 172 ? 7.734 2.172 6.617 1 84.62 172 PHE B N 1
ATOM 3055 C CA . PHE B 1 172 ? 8.945 1.729 7.289 1 84.62 172 PHE B CA 1
ATOM 3056 C C . PHE B 1 172 ? 9.664 2.904 7.949 1 84.62 172 PHE B C 1
ATOM 3058 O O . PHE B 1 172 ? 10.164 2.783 9.062 1 84.62 172 PHE B O 1
ATOM 3065 N N . ASP B 1 173 ? 9.781 3.982 7.234 1 88.94 173 ASP B N 1
ATOM 3066 C CA . ASP B 1 173 ? 10.414 5.18 7.777 1 88.94 173 ASP B CA 1
ATOM 3067 C C . ASP B 1 173 ? 9.727 5.629 9.062 1 88.94 173 ASP B C 1
ATOM 3069 O O . ASP B 1 173 ? 10.391 6.066 10.008 1 88.94 173 ASP B O 1
ATOM 3073 N N . LEU B 1 174 ? 8.422 5.547 9.07 1 88.06 174 LEU B N 1
ATOM 3074 C CA . LEU B 1 174 ? 7.672 5.969 10.242 1 88.06 174 LEU B CA 1
ATOM 3075 C C . LEU B 1 174 ? 7.934 5.031 11.422 1 88.06 174 LEU B C 1
ATOM 3077 O O . LEU B 1 174 ? 7.949 5.465 12.57 1 88.06 174 LEU B O 1
ATOM 3081 N N . HIS B 1 175 ? 8.133 3.756 11.148 1 81.88 175 HIS B N 1
ATOM 3082 C CA . HIS B 1 175 ? 8.445 2.803 12.211 1 81.88 175 HIS B CA 1
ATOM 3083 C C . HIS B 1 175 ? 9.836 3.057 12.781 1 81.88 175 HIS B C 1
ATOM 3085 O O . HIS B 1 175 ? 10.047 2.949 13.992 1 81.88 175 HIS B O 1
ATOM 3091 N N . ILE B 1 176 ? 10.719 3.4 11.953 1 85.44 176 ILE B N 1
ATOM 3092 C CA . ILE B 1 176 ? 12.07 3.736 12.391 1 85.44 176 ILE B CA 1
ATOM 3093 C C . ILE B 1 176 ? 12.031 4.992 13.258 1 85.44 176 ILE B C 1
ATOM 3095 O O . ILE B 1 176 ? 12.672 5.051 14.312 1 85.44 176 ILE B O 1
ATOM 3099 N N . LEU B 1 177 ? 11.266 5.91 12.742 1 87.62 177 LEU B N 1
ATOM 3100 C CA . LEU B 1 177 ? 11.117 7.148 13.5 1 87.62 177 LEU B CA 1
ATOM 3101 C C . LEU B 1 177 ? 10.508 6.879 14.867 1 87.62 177 LEU B C 1
ATOM 3103 O O . LEU B 1 177 ? 10.938 7.465 15.867 1 87.62 177 LEU B O 1
ATOM 3107 N N . ALA B 1 178 ? 9.477 6.023 14.898 1 84.31 178 ALA B N 1
ATOM 3108 C CA . ALA B 1 178 ? 8.828 5.66 16.156 1 84.31 178 ALA B CA 1
ATOM 3109 C C . ALA B 1 178 ? 9.812 5.008 17.109 1 84.31 178 ALA B C 1
ATOM 3111 O O . ALA B 1 178 ? 9.836 5.324 18.312 1 84.31 178 ALA B O 1
ATOM 3112 N N . PHE B 1 179 ? 10.555 4.164 16.594 1 82.38 179 PHE B N 1
ATOM 3113 C CA . PHE B 1 179 ? 11.531 3.439 17.391 1 82.38 179 PHE B CA 1
ATOM 3114 C C . PHE B 1 179 ? 12.594 4.387 17.938 1 82.38 179 PHE B C 1
ATOM 3116 O O . PHE B 1 179 ? 12.93 4.332 19.125 1 82.38 179 PHE B O 1
ATOM 3123 N N . GLU B 1 180 ? 13.07 5.227 17.125 1 88.06 180 GLU B N 1
ATOM 3124 C CA . GLU B 1 180 ? 14.141 6.156 17.484 1 88.06 180 GLU B CA 1
ATOM 3125 C C . GLU B 1 180 ? 13.656 7.16 18.531 1 88.06 180 GLU B C 1
ATOM 3127 O O . GLU B 1 180 ? 14.453 7.648 19.344 1 88.06 180 GLU B O 1
ATOM 3132 N N . ASN B 1 181 ? 12.422 7.414 18.531 1 88.94 181 ASN B N 1
ATOM 3133 C CA . ASN B 1 181 ? 11.898 8.414 19.453 1 88.94 181 ASN B CA 1
ATOM 3134 C C . ASN B 1 181 ? 11.172 7.77 20.625 1 88.94 181 ASN B C 1
ATOM 3136 O O . ASN B 1 181 ? 10.477 8.453 21.391 1 88.94 181 ASN B O 1
ATOM 3140 N N . GLY B 1 182 ? 11.25 6.414 20.703 1 84.94 182 GLY B N 1
ATOM 3141 C CA . GLY B 1 182 ? 10.727 5.695 21.859 1 84.94 182 GLY B CA 1
ATOM 3142 C C . GLY B 1 182 ? 9.211 5.586 21.844 1 84.94 182 GLY B C 1
ATOM 3143 O O . GLY B 1 182 ? 8.594 5.438 22.906 1 84.94 182 GLY B O 1
ATOM 3144 N N . VAL B 1 183 ? 8.625 5.793 20.734 1 80.38 183 VAL B N 1
ATOM 3145 C CA . VAL B 1 183 ? 7.176 5.715 20.641 1 80.38 183 VAL B CA 1
ATOM 3146 C C . VAL B 1 183 ? 6.734 4.254 20.594 1 80.38 183 VAL B C 1
ATOM 3148 O O . VAL B 1 183 ? 5.68 3.902 21.125 1 80.38 183 VAL B O 1
ATOM 3151 N N . CYS B 1 184 ? 7.387 3.428 19.797 1 67.5 184 CYS B N 1
ATOM 3152 C CA . CYS B 1 184 ? 6.988 2.025 19.75 1 67.5 184 CYS B CA 1
ATOM 3153 C C . CYS B 1 184 ? 8.195 1.112 19.953 1 67.5 184 CYS B C 1
ATOM 3155 O O . CYS B 1 184 ? 9.328 1.494 19.656 1 67.5 184 CYS B O 1
ATOM 3157 N N . CYS B 1 185 ? 7.938 0.052 20.719 1 55.72 185 CYS B N 1
ATOM 3158 C CA . CYS B 1 185 ? 8.984 -0.863 21.141 1 55.72 185 CYS B CA 1
ATOM 3159 C C . CYS B 1 185 ? 9.375 -1.816 20.016 1 55.72 185 CYS B C 1
ATOM 3161 O O . CYS B 1 185 ? 10.398 -2.5 20.109 1 55.72 185 CYS B O 1
ATOM 3163 N N . LYS B 1 186 ? 8.438 -2.076 19.156 1 54.16 186 LYS B N 1
ATOM 3164 C CA . LYS B 1 186 ? 8.82 -3.25 18.359 1 54.16 186 LYS B CA 1
ATOM 3165 C C . LYS B 1 186 ? 9.469 -2.846 17.047 1 54.16 186 LYS B C 1
ATOM 3167 O O . LYS B 1 186 ? 9.055 -1.872 16.422 1 54.16 186 LYS B O 1
ATOM 3172 N N . HIS B 1 187 ? 10.781 -3.229 16.922 1 47.28 187 HIS B N 1
ATOM 3173 C CA . HIS B 1 187 ? 11.562 -3.016 15.711 1 47.28 187 HIS B CA 1
ATOM 3174 C C . HIS B 1 187 ? 10.891 -3.67 14.508 1 47.28 187 HIS B C 1
ATOM 3176 O O . HIS B 1 187 ? 10.492 -4.836 14.57 1 47.28 187 HIS B O 1
ATOM 3182 N N . VAL B 1 188 ? 10.203 -2.893 13.727 1 50.09 188 VAL B N 1
ATOM 3183 C CA . VAL B 1 188 ? 9.766 -3.48 12.469 1 50.09 188 VAL B CA 1
ATOM 3184 C C . VAL B 1 188 ? 10.984 -3.824 11.609 1 50.09 188 VAL B C 1
ATOM 3186 O O . VAL B 1 188 ? 11.867 -2.988 11.414 1 50.09 188 VAL B O 1
ATOM 3189 N N . PRO B 1 189 ? 11.25 -5.027 11.273 1 43.97 189 PRO B N 1
ATOM 3190 C CA . PRO B 1 189 ? 12.422 -5.438 10.492 1 43.97 189 PRO B CA 1
ATOM 3191 C C . PRO B 1 189 ? 12.5 -4.723 9.141 1 43.97 189 PRO B C 1
ATOM 3193 O O . PRO B 1 189 ? 11.469 -4.418 8.539 1 43.97 189 PRO B O 1
ATOM 3196 N N . LEU B 1 190 ? 13.664 -3.945 8.898 1 41.34 190 LEU B N 1
ATOM 3197 C CA . LEU B 1 190 ? 14.094 -3.133 7.77 1 41.34 190 LEU B CA 1
ATOM 3198 C C . LEU B 1 190 ? 14.109 -3.953 6.48 1 41.34 190 LEU B C 1
ATOM 3200 O O . LEU B 1 190 ? 14.758 -5 6.414 1 41.34 190 LEU B O 1
ATOM 3204 N N . THR B 1 191 ? 13.195 -4.176 5.777 1 39.31 191 THR B N 1
ATOM 3205 C CA . THR B 1 191 ? 13.594 -4.664 4.465 1 39.31 191 THR B CA 1
ATOM 3206 C C . THR B 1 191 ? 14.391 -3.604 3.713 1 39.31 191 THR B C 1
ATOM 3208 O O . THR B 1 191 ? 13.82 -2.646 3.184 1 39.31 191 THR B O 1
ATOM 3211 N N . LYS B 1 192 ? 15.602 -2.99 4.133 1 36.75 192 LYS B N 1
ATOM 3212 C CA . LYS B 1 192 ? 16.359 -1.989 3.385 1 36.75 192 LYS B CA 1
ATOM 3213 C C . LYS B 1 192 ? 16.656 -2.467 1.965 1 36.75 192 LYS B C 1
ATOM 3215 O O . LYS B 1 192 ? 16.719 -3.672 1.71 1 36.75 192 LYS B O 1
ATOM 3220 N N . GLU B 1 193 ? 17.047 -1.364 1.104 1 36.06 193 GLU B N 1
ATOM 3221 C CA . GLU B 1 193 ? 17.531 -1.172 -0.26 1 36.06 193 GLU B CA 1
ATOM 3222 C C . GLU B 1 193 ? 18.734 -2.061 -0.552 1 36.06 193 GLU B C 1
ATOM 3224 O O . GLU B 1 193 ? 19.594 -2.24 0.306 1 36.06 193 GLU B O 1
ATOM 3229 N N . HIS B 1 194 ? 18.594 -3.035 -1.274 1 27.89 194 HIS B N 1
ATOM 3230 C CA . HIS B 1 194 ? 19.812 -3.463 -1.937 1 27.89 194 HIS B CA 1
ATOM 3231 C C . HIS B 1 194 ? 20.625 -2.266 -2.441 1 27.89 194 HIS B C 1
ATOM 3233 O O . HIS B 1 194 ? 20.172 -1.544 -3.334 1 27.89 194 HIS B O 1
ATOM 3239 N N . LYS B 1 195 ? 21.406 -1.52 -1.603 1 26.28 195 LYS B N 1
ATOM 3240 C CA . LYS B 1 195 ? 22.5 -0.708 -2.141 1 26.28 195 LYS B CA 1
ATOM 3241 C C . LYS B 1 195 ? 23.25 -1.455 -3.236 1 26.28 195 LYS B C 1
ATOM 3243 O O . LYS B 1 195 ? 23.812 -2.523 -2.992 1 26.28 195 LYS B O 1
ATOM 3248 N N . THR B 1 196 ? 22.922 -1.233 -4.578 1 19 196 THR B N 1
ATOM 3249 C CA . THR B 1 196 ? 24.109 -1.312 -5.422 1 19 196 THR B CA 1
ATOM 3250 C C . THR B 1 196 ? 25.109 -0.217 -5.055 1 19 196 THR B C 1
ATOM 3252 O O . THR B 1 196 ? 24.719 0.92 -4.781 1 19 196 THR B O 1
#

Foldseek 3Di:
DVVVVVVVVQVLQLLLLLLLLLVVLLCQQVVPDDAFDDCLQFCVVQPLAPDDDDPCQQADRDDSVVSSVLSSLVCVLQVPGSLLSLQLVVLLVLLCVQLVHGQHSRRNSSSSVLSSQLSSCLVPVPRDDLCSSCVSGVRHDSVSSVVSNVVSCVSSVVPSDDDPVNSVVSVQVSLVSCCVVVNDPDNDDDPDDPPD/DVVVVVVVVQVLQLLLLLLLLLVVLLCQQVVDDDAFDDCLQFCVVQPLAPDDDDPCQQADRDDSVVSSVLSSLVCVLQVPGSLLSLQLVVLLVLLCVQLVHGQHSRRNSSSSVLSSQLSSCVVPVPRDDLCSSCVVGVRHDSVSSVVSNVVSCVSSVVPSDDDPVNSVVSVQVSLVSCCVVVNDPDNDDDPDDPPD

Organism: Heterocephalus glaber (NCBI:txid10181)

Nearest PDB structures (foldseek):
  2pk9-assembly3_D  TM=7.136E-01  e=1.586E-03  Saccharomyces cerevisiae
  2pk9-assembly1_B  TM=7.180E-01  e=1.663E-03  Saccharomyces cerevisiae
  2pmi-assembly2_D  TM=6.716E-01  e=4.297E-03  Saccharomyces cerevisiae
  6hpn-assembly1_A  TM=2.494E-01  e=2.866E+00  Borreliella spielmanii A14S
  2pk9-assembly1_B  TM=7.180E-01  e=1.052E-03  Saccharomyces cerevisiae

Sequence (392 aa):
MIFLDDITLSQANDRITAECVSIALYYLIKNRDANRCLDIFDEQLHPLTREKLPEEYFELDPEHMHIYKFIASTFNATWLPTEGAIITLVFLERLLSYAEIDICPTKWRRIVLGAIILACKDWDDETLWNVEFCWIFKGVTLEDINESERHFLDLMKFNVNVPISVYAKYYFDLHILAFENGVCCKHVPLTKEHKTMIFLDDITLSQANDRITAECVSIALYYLIKNRDANRCLDIFDEQLHPLTREKLPEEYFELDPEHMHIYKFIASTFNATWLPTEGAIITLVFLERLLSYAEIDICPTKWRRIVLGAIILACKDWDDETLWNVEFCWIFKGVTLEDINESERHFLDLMKFNVNVPISVYAKYYFDLHILAFENGVCCKHVPLTKEHKT

Solvent-accessible surface area (backbone atoms only — not comparable to full-atom values): 21300 Å² total; per-residue (Å²): 115,72,61,56,52,19,49,51,42,36,50,48,45,42,53,50,40,29,48,34,51,21,50,53,48,41,48,51,42,72,64,39,89,65,79,41,65,61,70,88,30,24,35,87,82,53,36,52,48,80,67,86,71,64,70,65,56,48,73,37,75,75,51,56,68,60,44,28,50,53,46,40,50,50,35,60,75,66,66,52,47,57,71,30,52,49,43,20,52,52,45,45,50,41,32,33,63,66,55,64,39,37,54,39,46,40,22,39,68,48,49,51,48,45,23,45,55,52,16,45,40,68,54,37,69,79,77,62,58,71,64,57,50,30,69,76,26,69,33,38,48,56,69,54,50,53,48,46,46,51,51,51,38,56,42,34,69,64,67,75,78,66,49,62,54,58,50,50,51,52,53,50,54,43,48,51,51,20,41,75,68,69,70,41,84,71,81,70,68,49,72,72,77,80,81,124,115,72,62,56,53,19,48,51,41,33,50,49,47,40,53,51,41,32,48,34,51,22,52,54,50,41,49,50,42,73,65,39,88,66,80,40,65,61,69,88,29,24,36,87,83,53,36,52,46,78,67,87,71,62,68,64,58,47,73,36,76,75,52,57,66,59,44,27,50,53,47,40,52,50,33,59,74,66,67,54,49,57,71,29,51,48,43,19,54,53,46,45,50,41,34,33,62,65,54,63,42,36,53,39,46,43,22,39,67,47,49,50,47,44,22,43,56,53,17,45,40,68,52,38,69,79,77,62,59,71,64,56,49,29,70,76,27,70,34,38,49,56,67,54,51,54,49,45,46,51,50,51,38,57,41,32,68,65,68,77,79,63,51,62,55,57,50,49,50,53,51,49,52,44,47,50,50,20,43,76,68,67,70,41,88,69,81,68,66,49,75,73,77,81,77,128

Secondary structure (DSSP, 8-state):
-HHHHHHHHHHHHHHHHHHHHHHHHHHHHHT-SS----GGG-TTTS-SSSSPPPTHHHHSPPPHHHHHHHHHHHHHHHT--HHHHHHHHHHHHHHHHHHT----TTTHHHHHHHHHHHHHHHH-TTT--HHHHHHHSTT--HHHHHHHHHHHHHHTTT-----HHHHHHHHHHHHHHHHHTTS--S----------/-HHHHHHHHHHHHHHHHHHHHHHHHHHHHHT-SS----GGG-TTTS-SSSSPPPTHHHHSPPPHHHHHHHHHHHHHHHT--HHHHHHHHHHHHHHHHHHT----TTTHHHHHHHHHHHHHHHH-TTT--HHHHHHHSTT--HHHHHHHHHHHHHHTTT-----HHHHHHHHHHHHHHHHHTTS--S----------

InterPro domains:
  IPR006671 Cyclin, N-terminal [PF00134] (66-161)
  IPR036915 Cyclin-like superfamily [SSF47954] (67-161)

Radius of gyration: 23.89 Å; Cα contacts (8 Å, |Δi|>4): 491; chains: 2; bounding box: 48×73×51 Å

pLDDT: mean 87.59, std 17.89, range [19.0, 98.75]